Protein AF-0000000086227325 (afdb_homodimer)

Nearest PDB structures (foldseek):
  1sch-assembly2_A  TM=9.928E-01  e=3.221E-43  Arachis hypogaea
  4cuo-assembly1_A-2  TM=9.818E-01  e=6.060E-35  Ficus benghalensis
  1qo4-assembly1_A  TM=9.832E-01  e=1.817E-34  Arabidopsis thaliana
  4a5g-assembly2_B  TM=9.837E-01  e=5.449E-34  Raphanus sativus
  1fhf-assembly1_A  TM=9.760E-01  e=2.279E-32  Glycine max

Structure (mmCIF, N/CA/C/O backbone):
data_AF-0000000086227325-model_v1
#
loop_
_entity.id
_entity.type
_entity.pdbx_description
1 polymer 'Cationic peroxidase 1-like'
#
loop_
_atom_site.group_PDB
_atom_site.id
_atom_site.type_symbol
_atom_site.label_atom_id
_atom_site.label_alt_id
_atom_site.label_comp_id
_atom_site.label_asym_id
_atom_site.label_entity_id
_atom_site.label_seq_id
_atom_site.pdbx_PDB_ins_code
_atom_site.Cartn_x
_atom_site.Cartn_y
_atom_site.Cartn_z
_atom_site.occupancy
_atom_site.B_iso_or_equiv
_atom_site.auth_seq_id
_atom_site.auth_comp_id
_atom_site.auth_asym_id
_atom_site.auth_atom_id
_atom_site.pdbx_PDB_model_num
ATOM 1 N N . MET A 1 1 ? 32.812 69.125 -37.5 1 24.86 1 MET A N 1
ATOM 2 C CA . MET A 1 1 ? 33 68.188 -36.406 1 24.86 1 MET A CA 1
ATOM 3 C C . MET A 1 1 ? 31.688 67.5 -36.031 1 24.86 1 MET A C 1
ATOM 5 O O . MET A 1 1 ? 31.062 67.875 -35.031 1 24.86 1 MET A O 1
ATOM 9 N N . ALA A 1 2 ? 30.703 67.438 -37 1 37.25 2 ALA A N 1
ATOM 10 C CA . ALA A 1 2 ? 29.5 66.688 -36.688 1 37.25 2 ALA A CA 1
ATOM 11 C C . ALA A 1 2 ? 29.844 65.375 -36.094 1 37.25 2 ALA A C 1
ATOM 13 O O . ALA A 1 2 ? 30.797 64.688 -36.531 1 37.25 2 ALA A O 1
ATOM 14 N N . PHE A 1 3 ? 29.328 64.938 -34.969 1 35.03 3 PHE A N 1
ATOM 15 C CA . PHE A 1 3 ? 28.922 64.125 -33.812 1 35.03 3 PHE A CA 1
ATOM 16 C C . PHE A 1 3 ? 28.281 62.812 -34.281 1 35.03 3 PHE A C 1
ATOM 18 O O . PHE A 1 3 ? 27.234 62.812 -34.938 1 35.03 3 PHE A O 1
ATOM 25 N N . TYR A 1 4 ? 29.031 61.719 -34.5 1 38.22 4 TYR A N 1
ATOM 26 C CA . TYR A 1 4 ? 28.562 60.344 -34.75 1 38.22 4 TYR A CA 1
ATOM 27 C C . TYR A 1 4 ? 27.891 59.781 -33.5 1 38.22 4 TYR A C 1
ATOM 29 O O . TYR A 1 4 ? 28.5 59.688 -32.438 1 38.22 4 TYR A O 1
ATOM 37 N N . LEU A 1 5 ? 26.516 59.969 -33.219 1 39.03 5 LEU A N 1
ATOM 38 C CA . LEU A 1 5 ? 25.656 59.375 -32.219 1 39.03 5 LEU A CA 1
ATOM 39 C C . LEU A 1 5 ? 25.734 57.844 -32.312 1 39.03 5 LEU A C 1
ATOM 41 O O . LEU A 1 5 ? 25.328 57.25 -33.312 1 39.03 5 LEU A O 1
ATOM 45 N N . SER A 1 6 ? 26.688 57.219 -31.688 1 38.62 6 SER A N 1
ATOM 46 C CA . SER A 1 6 ? 26.734 55.75 -31.547 1 38.62 6 SER A CA 1
ATOM 47 C C . SER A 1 6 ? 25.531 55.25 -30.75 1 38.62 6 SER A C 1
ATOM 49 O O . SER A 1 6 ? 25.297 55.688 -29.625 1 38.62 6 SER A O 1
ATOM 51 N N . MET A 1 7 ? 24.406 54.781 -31.359 1 40.12 7 MET A N 1
ATOM 52 C CA . MET A 1 7 ? 23.281 54.062 -30.781 1 40.12 7 MET A CA 1
ATOM 53 C C . MET A 1 7 ? 23.75 52.812 -30.062 1 40.12 7 MET A C 1
ATOM 55 O O . MET A 1 7 ? 24.281 51.875 -30.703 1 40.12 7 MET A O 1
ATOM 59 N N . PHE A 1 8 ? 24.109 52.938 -28.766 1 39.84 8 PHE A N 1
ATOM 60 C CA . PHE A 1 8 ? 24.297 51.781 -27.906 1 39.84 8 PHE A CA 1
ATOM 61 C C . PHE A 1 8 ? 23 51 -27.734 1 39.84 8 PHE A C 1
ATOM 63 O O . PHE A 1 8 ? 22.016 51.531 -27.219 1 39.84 8 PHE A O 1
ATOM 70 N N . ILE A 1 9 ? 22.688 50 -28.547 1 39.69 9 ILE A N 1
ATOM 71 C CA . ILE A 1 9 ? 21.625 49 -28.344 1 39.69 9 ILE A CA 1
ATOM 72 C C . ILE A 1 9 ? 21.875 48.25 -27.047 1 39.69 9 ILE A C 1
ATOM 74 O O . ILE A 1 9 ? 22.891 47.531 -26.922 1 39.69 9 ILE A O 1
ATOM 78 N N . ILE A 1 10 ? 21.344 48.719 -25.938 1 37.41 10 ILE A N 1
ATOM 79 C CA . ILE A 1 10 ? 21.297 47.906 -24.719 1 37.41 10 ILE A CA 1
ATOM 80 C C . ILE A 1 10 ? 20.516 46.625 -24.969 1 37.41 10 ILE A C 1
ATOM 82 O O . ILE A 1 10 ? 19.328 46.656 -25.281 1 37.41 10 ILE A O 1
ATOM 86 N N . MET A 1 11 ? 21.156 45.562 -25.406 1 35.69 11 MET A N 1
ATOM 87 C CA . MET A 1 11 ? 20.578 44.219 -25.391 1 35.69 11 MET A CA 1
ATOM 88 C C . MET A 1 11 ? 20.125 43.844 -23.984 1 35.69 11 MET A C 1
ATOM 90 O O . MET A 1 11 ? 20.938 43.719 -23.062 1 35.69 11 MET A O 1
ATOM 94 N N . PHE A 1 12 ? 18.891 44.25 -23.656 1 33.28 12 PHE A N 1
ATOM 95 C CA . PHE A 1 12 ? 18.281 43.656 -22.469 1 33.28 12 PHE A CA 1
ATOM 96 C C . PHE A 1 12 ? 18.344 42.125 -22.547 1 33.28 12 PHE A C 1
ATOM 98 O O . PHE A 1 12 ? 17.703 41.5 -23.391 1 33.28 12 PHE A O 1
ATOM 105 N N . SER A 1 13 ? 19.484 41.531 -22.172 1 33.75 13 SER A N 1
ATOM 106 C CA . SER A 1 13 ? 19.453 40.125 -21.875 1 33.75 13 SER A CA 1
ATOM 107 C C . SER A 1 13 ? 18.391 39.781 -20.828 1 33.75 13 SER A C 1
ATOM 109 O O . SER A 1 13 ? 18.516 40.188 -19.656 1 33.75 13 SER A O 1
ATOM 111 N N . LEU A 1 14 ? 17.156 39.688 -21.25 1 33.97 14 LEU A N 1
ATOM 112 C CA . LEU A 1 14 ? 16.219 39 -20.359 1 33.97 14 LEU A CA 1
ATOM 113 C C . LEU A 1 14 ? 16.812 37.688 -19.828 1 33.97 14 LEU A C 1
ATOM 115 O O . LEU A 1 14 ? 16.953 36.719 -20.578 1 33.97 14 LEU A O 1
ATOM 119 N N . ILE A 1 15 ? 17.75 37.812 -18.922 1 33.91 15 ILE A N 1
ATOM 120 C CA . ILE A 1 15 ? 17.969 36.625 -18.125 1 33.91 15 ILE A CA 1
ATOM 121 C C . ILE A 1 15 ? 16.641 36.094 -17.609 1 33.91 15 ILE A C 1
ATOM 123 O O . ILE A 1 15 ? 16.047 36.656 -16.703 1 33.91 15 ILE A O 1
ATOM 127 N N . GLY A 1 16 ? 15.883 35.562 -18.469 1 33.94 16 GLY A N 1
ATOM 128 C CA . GLY A 1 16 ? 14.844 34.75 -17.875 1 33.94 16 GLY A CA 1
ATOM 129 C C . GLY A 1 16 ? 15.328 33.906 -16.719 1 33.94 16 GLY A C 1
ATOM 130 O O . GLY A 1 16 ? 16.266 33.125 -16.875 1 33.94 16 GLY A O 1
ATOM 131 N N . ILE A 1 17 ? 15.312 34.375 -15.547 1 34.78 17 ILE A N 1
ATOM 132 C CA . ILE A 1 17 ? 15.398 33.469 -14.398 1 34.78 17 ILE A CA 1
ATOM 133 C C . ILE A 1 17 ? 14.641 32.188 -14.695 1 34.78 17 ILE A C 1
ATOM 135 O O . ILE A 1 17 ? 13.414 32.188 -14.82 1 34.78 17 ILE A O 1
ATOM 139 N N . CYS A 1 18 ? 15.18 31.328 -15.445 1 36.5 18 CYS A N 1
ATOM 140 C CA . CYS A 1 18 ? 14.602 29.984 -15.547 1 36.5 18 CYS A CA 1
ATOM 141 C C . CYS A 1 18 ? 14.289 29.422 -14.164 1 36.5 18 CYS A C 1
ATOM 143 O O . CYS A 1 18 ? 15.203 29.078 -13.414 1 36.5 18 CYS A O 1
ATOM 145 N N . SER A 1 19 ? 13.477 30 -13.383 1 43.91 19 SER A N 1
ATOM 146 C CA . SER A 1 19 ? 12.945 29.25 -12.25 1 43.91 19 SER A CA 1
ATOM 147 C C . SER A 1 19 ? 12.867 27.75 -12.562 1 43.91 19 SER A C 1
ATOM 149 O O . SER A 1 19 ? 12.133 27.344 -13.461 1 43.91 19 SER A O 1
ATOM 151 N N . ALA A 1 20 ? 13.875 27.047 -12.43 1 56.22 20 ALA A N 1
ATOM 152 C CA . ALA A 1 20 ? 13.914 25.641 -12.797 1 56.22 20 ALA A CA 1
ATOM 153 C C . ALA A 1 20 ? 12.656 24.922 -12.344 1 56.22 20 ALA A C 1
ATOM 155 O O . ALA A 1 20 ? 12.352 24.891 -11.148 1 56.22 20 ALA A O 1
ATOM 156 N N . ASP A 1 21 ? 11.688 24.734 -13.18 1 80.62 21 ASP A N 1
ATOM 157 C CA . ASP A 1 21 ? 10.352 24.156 -13.039 1 80.62 21 ASP A CA 1
ATOM 158 C C . ASP A 1 21 ? 10.422 22.703 -12.555 1 80.62 21 ASP A C 1
ATOM 160 O O . ASP A 1 21 ? 11.375 21.984 -12.875 1 80.62 21 ASP A O 1
ATOM 164 N N . LEU A 1 22 ? 9.734 22.438 -11.414 1 94.56 22 LEU A N 1
ATOM 165 C CA . LEU A 1 22 ? 9.562 21.078 -10.914 1 94.56 22 LEU A CA 1
ATOM 166 C C . LEU A 1 22 ? 9.055 20.156 -12.016 1 94.56 22 LEU A C 1
ATOM 168 O O . LEU A 1 22 ? 8.406 20.609 -12.961 1 94.56 22 LEU A O 1
ATOM 172 N N . SER A 1 23 ? 9.586 19 -11.953 1 96.25 23 SER A N 1
ATOM 173 C CA . SER A 1 23 ? 9.164 17.984 -12.914 1 96.25 23 SER A CA 1
ATOM 174 C C . SER A 1 23 ? 9.031 16.609 -12.242 1 96.25 23 SER A C 1
ATOM 176 O O . SER A 1 23 ? 9.844 16.25 -11.383 1 96.25 23 SER A O 1
ATOM 178 N N . SER A 1 24 ? 8.039 15.867 -12.727 1 95.38 24 SER A N 1
ATOM 179 C CA . SER A 1 24 ? 7.852 14.547 -12.148 1 95.38 24 SER A CA 1
ATOM 180 C C . SER A 1 24 ? 8.922 13.57 -12.633 1 95.38 24 SER A C 1
ATOM 182 O O . SER A 1 24 ? 9.062 12.477 -12.086 1 95.38 24 SER A O 1
ATOM 184 N N . TYR A 1 25 ? 9.789 13.961 -13.609 1 94.88 25 TYR A N 1
ATOM 185 C CA . TYR A 1 25 ? 10.82 13.102 -14.164 1 94.88 25 TYR A CA 1
ATOM 186 C C . TYR A 1 25 ? 12.211 13.648 -13.859 1 94.88 25 TYR A C 1
ATOM 188 O O . TYR A 1 25 ? 13.188 13.281 -14.516 1 94.88 25 TYR A O 1
ATOM 196 N N . TYR A 1 26 ? 12.242 14.492 -12.922 1 97 26 TYR A N 1
ATOM 197 C CA . TYR A 1 26 ? 13.445 15.266 -12.625 1 97 26 TYR A CA 1
ATOM 198 C C . TYR A 1 26 ? 14.648 14.352 -12.438 1 97 26 TYR A C 1
ATOM 200 O O . TYR A 1 26 ? 15.758 14.672 -12.883 1 97 26 TYR A O 1
ATOM 208 N N . TYR A 1 27 ? 14.477 13.188 -11.859 1 97.75 27 TYR A N 1
ATOM 209 C CA . TYR A 1 27 ? 15.602 12.336 -11.484 1 97.75 27 TYR A CA 1
ATOM 210 C C . TYR A 1 27 ? 15.75 11.172 -12.453 1 97.75 27 TYR A C 1
ATOM 212 O O . TYR A 1 27 ? 16.578 10.281 -12.242 1 97.75 27 TYR A O 1
ATOM 220 N N . GLU A 1 28 ? 14.984 11.094 -13.484 1 95.94 28 GLU A N 1
ATOM 221 C CA . GLU A 1 28 ? 14.914 9.938 -14.367 1 95.94 28 GLU A CA 1
ATOM 222 C C . GLU A 1 28 ? 16.297 9.555 -14.891 1 95.94 28 GLU A C 1
ATOM 224 O O . GLU A 1 28 ? 16.625 8.367 -14.992 1 95.94 28 GLU A O 1
ATOM 229 N N . LYS A 1 29 ? 17.141 10.531 -15.172 1 96.25 29 LYS A N 1
ATOM 230 C CA . LYS A 1 29 ? 18.484 10.266 -15.711 1 96.25 29 LYS A CA 1
ATOM 231 C C . LYS A 1 29 ? 19.547 10.359 -14.617 1 96.25 29 LYS A C 1
ATOM 233 O O . LYS A 1 29 ? 20.422 9.5 -14.523 1 96.25 29 LYS A O 1
ATOM 238 N N . SER A 1 30 ? 19.406 11.344 -13.742 1 97.88 30 SER A N 1
ATOM 239 C CA . SER A 1 30 ? 20.469 11.664 -12.797 1 97.88 30 SER A CA 1
ATOM 240 C C . SER A 1 30 ? 20.484 10.68 -11.633 1 97.88 30 SER A C 1
ATOM 242 O O . SER A 1 30 ? 21.531 10.445 -11.016 1 97.88 30 SER A O 1
ATOM 244 N N . CYS A 1 31 ? 19.375 10.094 -11.297 1 97.94 31 CYS A N 1
ATOM 245 C CA . CYS A 1 31 ? 19.281 9.109 -10.227 1 97.94 31 CYS A CA 1
ATOM 246 C C . CYS A 1 31 ? 18.062 8.211 -10.422 1 97.94 31 CYS A C 1
ATOM 248 O O . CYS A 1 31 ? 17.125 8.25 -9.633 1 97.94 31 CYS A O 1
ATOM 250 N N . PRO A 1 32 ? 18.125 7.336 -11.391 1 95.81 32 PRO A N 1
ATOM 251 C CA . PRO A 1 32 ? 16.938 6.598 -11.828 1 95.81 32 PRO A CA 1
ATOM 252 C C . PRO A 1 32 ? 16.375 5.684 -10.75 1 95.81 32 PRO A C 1
ATOM 254 O O . PRO A 1 32 ? 15.195 5.305 -10.805 1 95.81 32 PRO A O 1
ATOM 257 N N . LYS A 1 33 ? 17.125 5.316 -9.656 1 96.44 33 LYS A N 1
ATOM 258 C CA . LYS A 1 33 ? 16.672 4.379 -8.633 1 96.44 33 LYS A CA 1
ATOM 259 C C . LYS A 1 33 ? 16.125 5.117 -7.418 1 96.44 33 LYS A C 1
ATOM 261 O O . LYS A 1 33 ? 15.688 4.488 -6.445 1 96.44 33 LYS A O 1
ATOM 266 N N . ALA A 1 34 ? 16.047 6.441 -7.484 1 97.94 34 ALA A N 1
ATOM 267 C CA . ALA A 1 34 ? 15.688 7.246 -6.316 1 97.94 34 ALA A CA 1
ATOM 268 C C . ALA A 1 34 ? 14.266 6.953 -5.859 1 97.94 34 ALA A C 1
ATOM 270 O O . ALA A 1 34 ? 14.023 6.688 -4.68 1 97.94 34 ALA A O 1
ATOM 271 N N . MET A 1 35 ? 13.328 6.938 -6.824 1 97.62 35 MET A N 1
ATOM 272 C CA . MET A 1 35 ? 11.922 6.766 -6.465 1 97.62 35 MET A CA 1
ATOM 273 C C . MET A 1 35 ? 11.68 5.375 -5.891 1 97.62 35 MET A C 1
ATOM 275 O O . MET A 1 35 ? 10.93 5.223 -4.922 1 97.62 35 MET A O 1
ATOM 279 N N . TYR A 1 36 ? 12.344 4.391 -6.441 1 96.81 36 TYR A N 1
ATOM 280 C CA . TYR A 1 36 ? 12.211 3.029 -5.926 1 96.81 36 TYR A CA 1
ATOM 281 C C . TYR A 1 36 ? 12.812 2.912 -4.531 1 96.81 36 TYR A C 1
ATOM 283 O O . TYR A 1 36 ? 12.234 2.256 -3.656 1 96.81 36 TYR A O 1
ATOM 291 N N . THR A 1 37 ? 13.953 3.504 -4.34 1 97.69 37 THR A N 1
ATOM 292 C CA . THR A 1 37 ? 14.625 3.445 -3.049 1 97.69 37 THR A CA 1
ATOM 293 C C . THR A 1 37 ? 13.758 4.062 -1.957 1 97.69 37 THR A C 1
ATOM 295 O O . THR A 1 37 ? 13.625 3.5 -0.867 1 97.69 37 THR A O 1
ATOM 298 N N . ILE A 1 38 ? 13.141 5.191 -2.285 1 98.75 38 ILE A N 1
ATOM 299 C CA . ILE A 1 38 ? 12.242 5.836 -1.33 1 98.75 38 ILE A CA 1
ATOM 300 C C . ILE A 1 38 ? 11.055 4.918 -1.039 1 98.75 38 ILE A C 1
ATOM 302 O O . ILE A 1 38 ? 10.742 4.645 0.122 1 98.75 38 ILE A O 1
ATOM 306 N N . LYS A 1 39 ? 10.43 4.441 -2.057 1 98.19 39 LYS A N 1
ATOM 307 C CA . LYS A 1 39 ? 9.258 3.586 -1.917 1 98.19 39 LYS A CA 1
ATOM 308 C C . LYS A 1 39 ? 9.562 2.365 -1.057 1 98.19 39 LYS A C 1
ATOM 310 O O . LYS A 1 39 ? 8.789 2.014 -0.168 1 98.19 39 LYS A O 1
ATOM 315 N N . ASN A 1 40 ? 10.703 1.73 -1.34 1 97.25 40 ASN A N 1
ATOM 316 C CA . ASN A 1 40 ? 11.078 0.519 -0.619 1 97.25 40 ASN A CA 1
ATOM 317 C C . ASN A 1 40 ? 11.352 0.806 0.855 1 97.25 40 ASN A C 1
ATOM 319 O O . ASN A 1 40 ? 10.938 0.041 1.729 1 97.25 40 ASN A O 1
ATOM 323 N N . ALA A 1 41 ? 12.023 1.863 1.132 1 98.19 41 ALA A N 1
ATOM 324 C CA . ALA A 1 41 ? 12.328 2.227 2.514 1 98.19 41 ALA A CA 1
ATOM 325 C C . ALA A 1 41 ? 11.062 2.59 3.277 1 98.19 41 ALA A C 1
ATOM 327 O O . ALA A 1 41 ? 10.906 2.232 4.449 1 98.19 41 ALA A O 1
ATOM 328 N N . VAL A 1 42 ? 10.164 3.289 2.623 1 98.75 42 VAL A N 1
ATOM 329 C CA . VAL A 1 42 ? 8.898 3.646 3.252 1 98.75 42 VAL A CA 1
ATOM 330 C C . VAL A 1 42 ? 8.078 2.387 3.52 1 98.75 42 VAL A C 1
ATOM 332 O O . VAL A 1 42 ? 7.488 2.234 4.594 1 98.75 42 VAL A O 1
ATOM 335 N N . ALA A 1 43 ? 8.055 1.5 2.549 1 97.88 43 ALA A N 1
ATOM 336 C CA . ALA A 1 43 ? 7.324 0.247 2.729 1 97.88 43 ALA A CA 1
ATOM 337 C C . ALA A 1 43 ? 7.875 -0.544 3.91 1 97.88 43 ALA A C 1
ATOM 339 O O . ALA A 1 43 ? 7.113 -1.107 4.699 1 97.88 43 ALA A O 1
ATOM 340 N N . ASN A 1 44 ? 9.195 -0.59 4.035 1 96.94 44 ASN A N 1
ATOM 341 C CA . ASN A 1 44 ? 9.82 -1.26 5.172 1 96.94 44 ASN A CA 1
ATOM 342 C C . ASN A 1 44 ? 9.414 -0.614 6.492 1 96.94 44 ASN A C 1
ATOM 344 O O . ASN A 1 44 ? 9.078 -1.311 7.453 1 96.94 44 ASN A O 1
ATOM 348 N N . ALA A 1 45 ? 9.406 0.683 6.508 1 98.25 45 ALA A N 1
ATOM 349 C CA . ALA A 1 45 ? 9.062 1.418 7.723 1 98.25 45 ALA A CA 1
ATOM 350 C C . ALA A 1 45 ? 7.605 1.177 8.109 1 98.25 45 ALA A C 1
ATOM 352 O O . ALA A 1 45 ? 7.297 0.945 9.281 1 98.25 45 ALA A O 1
ATOM 353 N N . VAL A 1 46 ? 6.719 1.191 7.137 1 97.56 46 VAL A N 1
ATOM 354 C CA . VAL A 1 46 ? 5.289 1.019 7.371 1 97.56 46 VAL A CA 1
ATOM 355 C C . VAL A 1 46 ? 5 -0.429 7.758 1 97.56 46 VAL A C 1
ATOM 357 O O . VAL A 1 46 ? 4.129 -0.695 8.586 1 97.56 46 VAL A O 1
ATOM 360 N N . THR A 1 47 ? 5.742 -1.348 7.152 1 94.12 47 THR A N 1
ATOM 361 C CA . THR A 1 47 ? 5.621 -2.752 7.527 1 94.12 47 THR A CA 1
ATOM 362 C C . THR A 1 47 ? 5.992 -2.955 8.992 1 94.12 47 THR A C 1
ATOM 364 O O . THR A 1 47 ? 5.336 -3.719 9.711 1 94.12 47 THR A O 1
ATOM 367 N N . ASN A 1 48 ? 6.98 -2.297 9.469 1 95 48 ASN A N 1
ATOM 368 C CA . ASN A 1 48 ? 7.434 -2.406 10.852 1 95 48 ASN A CA 1
ATOM 369 C C . ASN A 1 48 ? 6.453 -1.744 11.82 1 95 48 ASN A C 1
ATOM 371 O O . ASN A 1 48 ? 6.211 -2.258 12.914 1 95 48 ASN A O 1
ATOM 375 N N . GLU A 1 49 ? 5.977 -0.636 11.383 1 96.56 49 GLU A N 1
ATOM 376 C CA . GLU A 1 49 ? 4.988 0.115 12.148 1 96.56 49 GLU A CA 1
ATOM 377 C C . GLU A 1 49 ? 4.027 0.863 11.234 1 96.56 49 GLU A C 1
ATOM 379 O O . GLU A 1 49 ? 4.363 1.921 10.695 1 96.56 49 GLU A O 1
ATOM 384 N N . ARG A 1 50 ? 2.824 0.436 11.18 1 94.94 50 ARG A N 1
ATOM 385 C CA . ARG A 1 50 ? 1.861 0.985 10.234 1 94.94 50 ARG A CA 1
ATOM 386 C C . ARG A 1 50 ? 1.63 2.471 10.484 1 94.94 50 ARG A C 1
ATOM 388 O O . ARG A 1 50 ? 1.454 3.248 9.547 1 94.94 50 ARG A O 1
ATOM 395 N N . ARG A 1 51 ? 1.712 2.893 11.695 1 96.69 51 ARG A N 1
ATOM 396 C CA . ARG A 1 51 ? 1.486 4.289 12.047 1 96.69 51 ARG A CA 1
ATOM 397 C C . ARG A 1 51 ? 2.543 5.191 11.414 1 96.69 51 ARG A C 1
ATOM 399 O O . ARG A 1 51 ? 2.355 6.406 11.328 1 96.69 51 ARG A O 1
ATOM 406 N N . MET A 1 52 ? 3.635 4.602 11.008 1 98.44 52 MET A N 1
ATOM 407 C CA . MET A 1 52 ? 4.707 5.398 10.422 1 98.44 52 MET A CA 1
ATOM 408 C C . MET A 1 52 ? 4.23 6.105 9.156 1 98.44 52 MET A C 1
ATOM 410 O O . MET A 1 52 ? 4.691 7.207 8.844 1 98.44 52 MET A O 1
ATOM 414 N N . GLY A 1 53 ? 3.248 5.488 8.484 1 98.62 53 GLY A N 1
ATOM 415 C CA . GLY A 1 53 ? 2.678 6.172 7.336 1 98.62 53 GLY A CA 1
ATOM 416 C C . GLY A 1 53 ? 2.055 7.512 7.684 1 98.62 53 GLY A C 1
ATOM 417 O O . GLY A 1 53 ? 2.271 8.5 6.988 1 98.62 53 GLY A O 1
ATOM 418 N N . ALA A 1 54 ? 1.329 7.562 8.766 1 98.62 54 ALA A N 1
ATOM 419 C CA . ALA A 1 54 ? 0.736 8.812 9.242 1 98.62 54 ALA A CA 1
ATOM 420 C C . ALA A 1 54 ? 1.814 9.812 9.648 1 98.62 54 ALA A C 1
ATOM 422 O O . ALA A 1 54 ? 1.688 11.008 9.383 1 98.62 54 ALA A O 1
ATOM 423 N N . SER A 1 55 ? 2.854 9.289 10.234 1 98.75 55 SER A N 1
ATOM 424 C CA . SER A 1 55 ? 3.939 10.148 10.703 1 98.75 55 SER A CA 1
ATOM 425 C C . SER A 1 55 ? 4.641 10.836 9.539 1 98.75 55 SER A C 1
ATOM 427 O O . SER A 1 55 ? 4.941 12.031 9.602 1 98.75 55 SER A O 1
ATOM 429 N N . LEU A 1 56 ? 4.844 10.078 8.492 1 98.94 56 LEU A N 1
ATOM 430 C CA . LEU A 1 56 ? 5.547 10.633 7.34 1 98.94 56 LEU A CA 1
ATOM 431 C C . LEU A 1 56 ? 4.664 11.625 6.582 1 98.94 56 LEU A C 1
ATOM 433 O O . LEU A 1 56 ? 5.152 12.617 6.047 1 98.94 56 LEU A O 1
ATOM 437 N N . LEU A 1 57 ? 3.369 11.328 6.516 1 98.94 57 LEU A N 1
ATOM 438 C CA . LEU A 1 57 ? 2.434 12.281 5.926 1 98.94 57 LEU A CA 1
ATOM 439 C C . LEU A 1 57 ? 2.414 13.586 6.715 1 98.94 57 LEU A C 1
ATOM 441 O O . LEU A 1 57 ? 2.465 14.672 6.133 1 98.94 57 LEU A O 1
ATOM 445 N N . ARG A 1 58 ? 2.377 13.508 7.992 1 98.75 58 ARG A N 1
ATOM 446 C CA . ARG A 1 58 ? 2.377 14.672 8.867 1 98.75 58 ARG A CA 1
ATOM 447 C C . ARG A 1 58 ? 3.682 15.453 8.734 1 98.75 58 ARG A C 1
ATOM 449 O O . ARG A 1 58 ? 3.678 16.688 8.75 1 98.75 58 ARG A O 1
ATOM 456 N N . LEU A 1 59 ? 4.758 14.711 8.648 1 98.88 59 LEU A N 1
ATOM 457 C CA . LEU A 1 59 ? 6.062 15.344 8.484 1 98.88 59 LEU A CA 1
ATOM 458 C C . LEU A 1 59 ? 6.074 16.266 7.277 1 98.88 59 LEU A C 1
ATOM 460 O O . LEU A 1 59 ? 6.555 17.406 7.355 1 98.88 59 LEU A O 1
ATOM 464 N N . HIS A 1 60 ? 5.516 15.805 6.219 1 98.94 60 HIS A N 1
ATOM 465 C CA . HIS A 1 60 ? 5.453 16.594 4.992 1 98.94 60 HIS A CA 1
ATOM 466 C C . HIS A 1 60 ? 4.578 17.828 5.172 1 98.94 60 HIS A C 1
ATOM 468 O O . HIS A 1 60 ? 4.957 18.922 4.762 1 98.94 60 HIS A O 1
ATOM 474 N N . PHE A 1 61 ? 3.428 17.625 5.793 1 98.88 61 PHE A N 1
ATOM 475 C CA . PHE A 1 61 ? 2.508 18.734 6.023 1 98.88 61 PHE A CA 1
ATOM 476 C C . PHE A 1 61 ? 3.158 19.812 6.891 1 98.88 61 PHE A C 1
ATOM 478 O O . PHE A 1 61 ? 3.119 21 6.551 1 98.88 61 PHE A O 1
ATOM 485 N N . HIS A 1 62 ? 3.779 19.391 7.949 1 98.81 62 HIS A N 1
ATOM 486 C CA . HIS A 1 62 ? 4.379 20.344 8.891 1 98.81 62 HIS A CA 1
ATOM 487 C C . HIS A 1 62 ? 5.59 21.031 8.273 1 98.81 62 HIS A C 1
ATOM 489 O O . HIS A 1 62 ? 5.883 22.188 8.609 1 98.81 62 HIS A O 1
ATOM 495 N N . ASP A 1 63 ? 6.254 20.344 7.391 1 98.81 63 ASP A N 1
ATOM 496 C CA . ASP A 1 63 ? 7.344 20.984 6.656 1 98.81 63 ASP A CA 1
ATOM 497 C C . ASP A 1 63 ? 6.816 22.109 5.766 1 98.81 63 ASP A C 1
ATOM 499 O O . ASP A 1 63 ? 7.285 23.234 5.848 1 98.81 63 ASP A O 1
ATOM 503 N N . CYS A 1 64 ? 5.82 21.844 5 1 98.62 64 CYS A N 1
ATOM 504 C CA . CYS A 1 64 ? 5.367 22.734 3.939 1 98.62 64 CYS A CA 1
ATOM 505 C C . CYS A 1 64 ? 4.648 23.953 4.516 1 98.62 64 CYS A C 1
ATOM 507 O O . CYS A 1 64 ? 4.699 25.031 3.941 1 98.62 64 CYS A O 1
ATOM 509 N N . PHE A 1 65 ? 4.039 23.812 5.66 1 98.06 65 PHE A N 1
ATOM 510 C CA . PHE A 1 65 ? 3.201 24.875 6.199 1 98.06 65 PHE A CA 1
ATOM 511 C C . PHE A 1 65 ? 4.047 25.938 6.875 1 98.06 65 PHE A C 1
ATOM 513 O O . PHE A 1 65 ? 3.541 27.016 7.234 1 98.06 65 PHE A O 1
ATOM 520 N N . VAL A 1 66 ? 5.301 25.734 7.066 1 97.06 66 VAL A N 1
ATOM 521 C CA . VAL A 1 66 ? 6.156 26.719 7.723 1 97.06 66 VAL A CA 1
ATOM 522 C C . VAL A 1 66 ? 6.801 27.609 6.672 1 97.06 66 VAL A C 1
ATOM 524 O O . VAL A 1 66 ? 6.238 28.656 6.309 1 97.06 66 VAL A O 1
ATOM 527 N N . ASN A 1 67 ? 7.84 27.219 5.957 1 94.44 67 ASN A N 1
ATOM 528 C CA . ASN A 1 67 ? 8.539 28.031 4.965 1 94.44 67 ASN A CA 1
ATOM 529 C C . ASN A 1 67 ? 8.453 27.406 3.574 1 94.44 67 ASN A C 1
ATOM 531 O O . ASN A 1 67 ? 9.289 27.703 2.711 1 94.44 67 ASN A O 1
ATOM 535 N N . GLY A 1 68 ? 7.406 26.609 3.4 1 97.44 68 GLY A N 1
ATOM 536 C CA . GLY A 1 68 ? 7.336 25.859 2.156 1 97.44 68 GLY A CA 1
ATOM 537 C C . GLY A 1 68 ? 7.91 24.453 2.27 1 97.44 68 GLY A C 1
ATOM 538 O O . GLY A 1 68 ? 8.414 24.078 3.328 1 97.44 68 GLY A O 1
ATOM 539 N N . CYS A 1 69 ? 7.734 23.703 1.181 1 98.5 69 CYS A N 1
ATOM 540 C CA . CYS A 1 69 ? 8.227 22.328 1.168 1 98.5 69 CYS A CA 1
ATOM 541 C C . CYS A 1 69 ? 9.719 22.297 0.878 1 98.5 69 CYS A C 1
ATOM 543 O O . CYS A 1 69 ? 10.133 21.906 -0.218 1 98.5 69 CYS A O 1
ATOM 545 N N . ASP A 1 70 ? 10.516 22.609 1.922 1 98.75 70 ASP A N 1
ATOM 546 C CA . ASP A 1 70 ? 11.945 22.812 1.707 1 98.75 70 ASP A CA 1
ATOM 547 C C . ASP A 1 70 ? 12.773 22.016 2.715 1 98.75 70 ASP A C 1
ATOM 549 O O . ASP A 1 70 ? 13.953 22.297 2.914 1 98.75 70 ASP A O 1
ATOM 553 N N . ALA A 1 71 ? 12.148 21.109 3.445 1 98.88 71 ALA A N 1
ATOM 554 C CA . ALA A 1 71 ? 12.75 20.172 4.391 1 98.88 71 ALA A CA 1
ATOM 555 C C . ALA A 1 71 ? 13.367 20.922 5.578 1 98.88 71 ALA A C 1
ATOM 557 O O . ALA A 1 71 ? 14.242 20.391 6.262 1 98.88 71 ALA A O 1
ATOM 558 N N . SER A 1 72 ? 12.953 22.141 5.848 1 98.81 72 SER A N 1
ATOM 559 C CA . SER A 1 72 ? 13.469 22.875 7.008 1 98.81 72 SER A CA 1
ATOM 560 C C . SER A 1 72 ? 13.109 22.156 8.305 1 98.81 72 SER A C 1
ATOM 562 O O . SER A 1 72 ? 13.859 22.219 9.281 1 98.81 72 SER A O 1
ATOM 564 N N . VAL A 1 73 ? 12.023 21.375 8.289 1 98.88 73 VAL A N 1
ATOM 565 C CA . VAL A 1 73 ? 11.523 20.688 9.461 1 98.88 73 VAL A CA 1
ATOM 566 C C . VAL A 1 73 ? 12.555 19.656 9.938 1 98.88 73 VAL A C 1
ATOM 568 O O . VAL A 1 73 ? 12.562 19.281 11.109 1 98.88 73 VAL A O 1
ATOM 571 N N . LEU A 1 74 ? 13.469 19.25 9.094 1 98.88 74 LEU A N 1
ATOM 572 C CA . LEU A 1 74 ? 14.414 18.172 9.398 1 98.88 74 LEU A CA 1
ATOM 573 C C . LEU A 1 74 ? 15.664 18.734 10.062 1 98.88 74 LEU A C 1
ATOM 575 O O . LEU A 1 74 ? 16.453 17.984 10.633 1 98.88 74 LEU A O 1
ATOM 579 N N . LEU A 1 75 ? 15.883 20.016 10.031 1 98.81 75 LEU A N 1
ATOM 580 C CA . LEU A 1 75 ? 17.125 20.609 10.492 1 98.81 75 LEU A CA 1
ATOM 581 C C . LEU A 1 75 ? 17.203 20.609 12.016 1 98.81 75 LEU A C 1
ATOM 583 O O . LEU A 1 75 ? 16.219 20.875 12.695 1 98.81 75 LEU A O 1
ATOM 587 N N . ASP A 1 76 ? 18.328 20.312 12.492 1 98.62 76 ASP A N 1
ATOM 588 C CA . ASP A 1 76 ? 18.656 20.484 13.906 1 98.62 76 ASP A CA 1
ATOM 589 C C . ASP A 1 76 ? 19.031 21.922 14.227 1 98.62 76 ASP A C 1
ATOM 591 O O . ASP A 1 76 ? 19.297 22.719 13.32 1 98.62 76 ASP A O 1
ATOM 595 N N . ASP A 1 77 ? 19.016 22.25 15.516 1 98.25 77 ASP A N 1
ATOM 596 C CA . ASP A 1 77 ? 19.438 23.578 15.961 1 98.25 77 ASP A CA 1
ATOM 597 C C . ASP A 1 77 ? 20.891 23.859 15.602 1 98.25 77 ASP A C 1
ATOM 599 O O . ASP A 1 77 ? 21.719 22.938 15.594 1 98.25 77 ASP A O 1
ATOM 603 N N . THR A 1 78 ? 21.156 25.094 15.258 1 97.44 78 THR A N 1
ATOM 604 C CA . THR A 1 78 ? 22.531 25.594 15.086 1 97.44 78 THR A CA 1
ATOM 605 C C . THR A 1 78 ? 22.75 26.844 15.914 1 97.44 78 THR A C 1
ATOM 607 O O . THR A 1 78 ? 21.859 27.281 16.641 1 97.44 78 THR A O 1
ATOM 610 N N . SER A 1 79 ? 24.016 27.406 15.812 1 97.12 79 SER A N 1
ATOM 611 C CA . SER A 1 79 ? 24.297 28.672 16.484 1 97.12 79 SER A CA 1
ATOM 612 C C . SER A 1 79 ? 23.531 29.812 15.844 1 97.12 79 SER A C 1
ATOM 614 O O . SER A 1 79 ? 23.266 30.828 16.484 1 97.12 79 SER A O 1
ATOM 616 N N . ASP A 1 80 ? 23.031 29.625 14.594 1 96.81 80 ASP A N 1
ATOM 617 C CA . ASP A 1 80 ? 22.469 30.734 13.82 1 96.81 80 ASP A CA 1
ATOM 618 C C . ASP A 1 80 ? 20.938 30.688 13.844 1 96.81 80 ASP A C 1
ATOM 620 O O . ASP A 1 80 ? 20.281 31.703 13.594 1 96.81 80 ASP A O 1
ATOM 624 N N . PHE A 1 81 ? 20.359 29.5 14.055 1 97.5 81 PHE A N 1
ATOM 625 C CA . PHE A 1 81 ? 18.906 29.406 14.117 1 97.5 81 PHE A CA 1
ATOM 626 C C . PHE A 1 81 ? 18.484 28.25 15.023 1 97.5 81 PHE A C 1
ATOM 628 O O . PHE A 1 81 ? 19.266 27.328 15.266 1 97.5 81 PHE A O 1
ATOM 635 N N . THR A 1 82 ? 17.25 28.391 15.531 1 98.25 82 THR A N 1
ATOM 636 C CA . THR A 1 82 ? 16.578 27.266 16.188 1 98.25 82 THR A CA 1
ATOM 637 C C . THR A 1 82 ? 15.656 26.547 15.219 1 98.25 82 THR A C 1
ATOM 639 O O . THR A 1 82 ? 14.812 27.172 14.57 1 98.25 82 THR A O 1
ATOM 642 N N . GLY A 1 83 ? 15.906 25.25 15.094 1 98.25 83 GLY A N 1
ATOM 643 C CA . GLY A 1 83 ? 15.117 24.438 14.172 1 98.25 83 GLY A CA 1
ATOM 644 C C . GLY A 1 83 ? 13.656 24.328 14.57 1 98.25 83 GLY A C 1
ATOM 645 O O . GLY A 1 83 ? 13.242 24.891 15.586 1 98.25 83 GLY A O 1
ATOM 646 N N . GLU A 1 84 ? 12.922 23.625 13.812 1 98.81 84 GLU A N 1
ATOM 647 C CA . GLU A 1 84 ? 11.469 23.516 13.984 1 98.81 84 GLU A CA 1
ATOM 648 C C . GLU A 1 84 ? 11.094 22.344 14.875 1 98.81 84 GLU A C 1
ATOM 650 O O . GLU A 1 84 ? 9.961 22.25 15.344 1 98.81 84 GLU A O 1
ATOM 655 N N . LYS A 1 85 ? 11.977 21.422 15.156 1 98.38 85 LYS A N 1
ATOM 656 C CA . LYS A 1 85 ? 11.703 20.156 15.82 1 98.38 85 LYS A CA 1
ATOM 657 C C . LYS A 1 85 ? 11.141 20.375 17.219 1 98.38 85 LYS A C 1
ATOM 659 O O . LYS A 1 85 ? 10.328 19.578 17.703 1 98.38 85 LYS A O 1
ATOM 664 N N . SER A 1 86 ? 11.539 21.438 17.875 1 97.69 86 SER A N 1
ATOM 665 C CA . SER A 1 86 ? 11.117 21.672 19.25 1 97.69 86 SER A CA 1
ATOM 666 C C . SER A 1 86 ? 9.93 22.625 19.312 1 97.69 86 SER A C 1
ATOM 668 O O . SER A 1 86 ? 9.477 22.969 20.406 1 97.69 86 SER A O 1
ATOM 670 N N . ALA A 1 87 ? 9.445 23.078 18.141 1 98.38 87 ALA A N 1
ATOM 671 C CA . ALA A 1 87 ? 8.219 23.875 18.156 1 98.38 87 ALA A CA 1
ATOM 672 C C . ALA A 1 87 ? 7.074 23.109 18.797 1 98.38 87 ALA A C 1
ATOM 674 O O . ALA A 1 87 ? 7.051 21.875 18.781 1 98.38 87 ALA A O 1
ATOM 675 N N . LYS A 1 88 ? 6.113 23.781 19.312 1 96.38 88 LYS A N 1
ATOM 676 C CA . LYS A 1 88 ? 5.016 23.188 20.078 1 96.38 88 LYS A CA 1
ATOM 677 C C . LYS A 1 88 ? 4.289 22.125 19.25 1 96.38 88 LYS A C 1
ATOM 679 O O . LYS A 1 88 ? 4.062 21.016 19.719 1 96.38 88 LYS A O 1
ATOM 684 N N . PRO A 1 89 ? 3.914 22.375 18 1 96.94 89 PRO A N 1
ATOM 685 C CA . PRO A 1 89 ? 3.189 21.375 17.219 1 96.94 89 PRO A CA 1
ATOM 686 C C . PRO A 1 89 ? 4.051 20.172 16.859 1 96.94 89 PRO A C 1
ATOM 688 O O . PRO A 1 89 ? 3.521 19.125 16.469 1 96.94 89 PRO A O 1
ATOM 691 N N . ASN A 1 90 ? 5.414 20.281 16.984 1 97.81 90 ASN A N 1
ATOM 692 C CA . ASN A 1 90 ? 6.316 19.234 16.5 1 97.81 90 ASN A CA 1
ATOM 693 C C . ASN A 1 90 ? 6.914 18.438 17.656 1 97.81 90 ASN A C 1
ATOM 695 O O . ASN A 1 90 ? 7.246 17.266 17.5 1 97.81 90 ASN A O 1
ATOM 699 N N . SER A 1 91 ? 7.031 19.109 18.797 1 95.12 91 SER A N 1
ATOM 700 C CA . SER A 1 91 ? 7.723 18.5 19.938 1 95.12 91 SER A CA 1
ATOM 701 C C . SER A 1 91 ? 6.984 17.266 20.422 1 95.12 91 SER A C 1
ATOM 703 O O . SER A 1 91 ? 5.785 17.312 20.703 1 95.12 91 SER A O 1
ATOM 705 N N . ASN A 1 92 ? 7.719 16.156 20.484 1 91.62 92 ASN A N 1
ATOM 706 C CA . ASN A 1 92 ? 7.191 14.859 20.922 1 91.62 92 ASN A CA 1
ATOM 707 C C . ASN A 1 92 ? 6.027 14.406 20.047 1 91.62 92 ASN A C 1
ATOM 709 O O . ASN A 1 92 ? 5.098 13.758 20.531 1 91.62 92 ASN A O 1
ATOM 713 N N . SER A 1 93 ? 5.98 14.828 18.844 1 93.94 93 SER A N 1
ATOM 714 C CA . SER A 1 93 ? 4.836 14.555 17.969 1 93.94 93 SER A CA 1
ATOM 715 C C . SER A 1 93 ? 5.285 14.18 16.562 1 93.94 93 SER A C 1
ATOM 717 O O . SER A 1 93 ? 4.871 13.148 16.031 1 93.94 93 SER A O 1
ATOM 719 N N . ILE A 1 94 ? 6.102 14.984 16.031 1 96.44 94 ILE A N 1
ATOM 720 C CA . ILE A 1 94 ? 6.574 14.688 14.688 1 96.44 94 ILE A CA 1
ATOM 721 C C . ILE A 1 94 ? 7.574 13.531 14.727 1 96.44 94 ILE A C 1
ATOM 723 O O . ILE A 1 94 ? 8.383 13.438 15.656 1 96.44 94 ILE A O 1
ATOM 727 N N . ARG A 1 95 ? 7.453 12.586 13.898 1 97.44 95 ARG A N 1
ATOM 728 C CA . ARG A 1 95 ? 8.258 11.375 13.789 1 97.44 95 ARG A CA 1
ATOM 729 C C . ARG A 1 95 ? 8.688 11.125 12.344 1 97.44 95 ARG A C 1
ATOM 731 O O . ARG A 1 95 ? 8.367 11.914 11.453 1 97.44 95 ARG A O 1
ATOM 738 N N . GLY A 1 96 ? 9.492 10.125 12.156 1 98.56 96 GLY A N 1
ATOM 739 C CA . GLY A 1 96 ? 9.883 9.688 10.82 1 98.56 96 GLY A CA 1
ATOM 740 C C . GLY A 1 96 ? 11.25 10.203 10.406 1 98.56 96 GLY A C 1
ATOM 741 O O . GLY A 1 96 ? 11.711 9.914 9.297 1 98.56 96 GLY A O 1
ATOM 742 N N . PHE A 1 97 ? 11.945 10.945 11.305 1 98.81 97 PHE A N 1
ATOM 743 C CA . PHE A 1 97 ? 13.258 11.492 10.992 1 98.81 97 PHE A CA 1
ATOM 744 C C . PHE A 1 97 ? 14.234 10.383 10.617 1 98.81 97 PHE A C 1
ATOM 746 O O . PHE A 1 97 ? 15 10.508 9.664 1 98.81 97 PHE A O 1
ATOM 753 N N . ASP A 1 98 ? 14.156 9.336 11.367 1 98.56 98 ASP A N 1
ATOM 754 C CA . ASP A 1 98 ? 15.086 8.227 11.141 1 98.56 98 ASP A CA 1
ATOM 755 C C . ASP A 1 98 ? 14.82 7.555 9.789 1 98.56 98 ASP A C 1
ATOM 757 O O . ASP A 1 98 ? 15.75 7.07 9.141 1 98.56 98 ASP A O 1
ATOM 761 N N . VAL A 1 99 ? 13.547 7.48 9.414 1 98.88 99 VAL A N 1
ATOM 762 C CA . VAL A 1 99 ? 13.203 6.918 8.109 1 98.88 99 VAL A CA 1
ATOM 763 C C . VAL A 1 99 ? 13.797 7.781 7 1 98.88 99 VAL A C 1
ATOM 765 O O . VAL A 1 99 ? 14.414 7.266 6.066 1 98.88 99 VAL A O 1
ATOM 768 N N . ILE A 1 100 ? 13.664 9.125 7.137 1 98.94 100 ILE A N 1
ATOM 769 C CA . ILE A 1 100 ? 14.203 10.062 6.156 1 98.94 100 ILE A CA 1
ATOM 770 C C . ILE A 1 100 ? 15.727 9.945 6.109 1 98.94 100 ILE A C 1
ATOM 772 O O . ILE A 1 100 ? 16.328 9.914 5.031 1 98.94 100 ILE A O 1
ATOM 776 N N . ASP A 1 101 ? 16.344 9.844 7.27 1 98.88 101 ASP A N 1
ATOM 777 C CA . ASP A 1 101 ? 17.781 9.68 7.352 1 98.88 101 ASP A CA 1
ATOM 778 C C . ASP A 1 101 ? 18.234 8.43 6.609 1 98.88 101 ASP A C 1
ATOM 780 O O . ASP A 1 101 ? 19.234 8.461 5.871 1 98.88 101 ASP A O 1
ATOM 784 N N . LYS A 1 102 ? 17.562 7.379 6.855 1 98.75 102 LYS A N 1
ATOM 785 C CA . LYS A 1 102 ? 17.906 6.105 6.227 1 98.75 102 LYS A CA 1
ATOM 786 C C . LYS A 1 102 ? 17.781 6.191 4.711 1 98.75 102 LYS A C 1
ATOM 788 O O . LYS A 1 102 ? 18.672 5.734 3.979 1 98.75 102 LYS A O 1
ATOM 793 N N . ILE A 1 103 ? 16.688 6.773 4.258 1 98.88 103 ILE A N 1
ATOM 794 C CA . ILE A 1 103 ? 16.469 6.934 2.826 1 98.88 103 ILE A CA 1
ATOM 795 C C . ILE A 1 103 ? 17.578 7.781 2.221 1 98.88 103 ILE A C 1
ATOM 797 O O . ILE A 1 103 ? 18.172 7.414 1.2 1 98.88 103 ILE A O 1
ATOM 801 N N . LYS A 1 104 ? 17.844 8.898 2.865 1 98.94 104 LYS A N 1
ATOM 802 C CA . LYS A 1 104 ? 18.891 9.789 2.355 1 98.94 104 LYS A CA 1
ATOM 803 C C . LYS A 1 104 ? 20.234 9.078 2.283 1 98.94 104 LYS A C 1
ATOM 805 O O . LYS A 1 104 ? 20.953 9.211 1.294 1 98.94 104 LYS A O 1
ATOM 810 N N . SER A 1 105 ? 20.562 8.359 3.311 1 98.81 105 SER A N 1
ATOM 811 C CA . SER A 1 105 ? 21.812 7.613 3.332 1 98.81 105 SER A CA 1
ATOM 812 C C . SER A 1 105 ? 21.906 6.645 2.158 1 98.81 105 SER A C 1
ATOM 814 O O . SER A 1 105 ? 22.938 6.551 1.5 1 98.81 105 SER A O 1
ATOM 816 N N . GLN A 1 106 ? 20.859 5.953 1.864 1 98.38 106 GLN A N 1
ATOM 817 C CA . GLN A 1 106 ? 20.828 5.008 0.754 1 98.38 106 GLN A CA 1
ATOM 818 C C . GLN A 1 106 ? 21 5.723 -0.583 1 98.38 106 GLN A C 1
ATOM 820 O O . GLN A 1 106 ? 21.766 5.277 -1.443 1 98.38 106 GLN A O 1
ATOM 825 N N . ILE A 1 107 ? 20.344 6.836 -0.693 1 98.56 107 ILE A N 1
ATOM 826 C CA . ILE A 1 107 ? 20.359 7.574 -1.949 1 98.56 107 ILE A CA 1
ATOM 827 C C . ILE A 1 107 ? 21.734 8.203 -2.158 1 98.56 107 ILE A C 1
ATOM 829 O O . ILE A 1 107 ? 22.25 8.242 -3.281 1 98.56 107 ILE A O 1
ATOM 833 N N . GLU A 1 108 ? 22.344 8.664 -1.094 1 98.62 108 GLU A N 1
ATOM 834 C CA . GLU A 1 108 ? 23.672 9.25 -1.2 1 98.62 108 GLU A CA 1
ATOM 835 C C . GLU A 1 108 ? 24.703 8.219 -1.65 1 98.62 108 GLU A C 1
ATOM 837 O O . GLU A 1 108 ? 25.688 8.555 -2.316 1 98.62 108 GLU A O 1
ATOM 842 N N . LYS A 1 109 ? 24.5 6.957 -1.337 1 97.94 109 LYS A N 1
ATOM 843 C CA . LYS A 1 109 ? 25.375 5.887 -1.807 1 97.94 109 LYS A CA 1
ATOM 844 C C . LYS A 1 109 ? 25.172 5.625 -3.295 1 97.94 109 LYS A C 1
ATOM 846 O O . LYS A 1 109 ? 26.109 5.285 -4.008 1 97.94 109 LYS A O 1
ATOM 851 N N . LEU A 1 110 ? 23.969 5.867 -3.734 1 96.25 110 LEU A N 1
ATOM 852 C CA . LEU A 1 110 ? 23.609 5.578 -5.121 1 96.25 110 LEU A CA 1
ATOM 853 C C . LEU A 1 110 ? 23.938 6.758 -6.023 1 96.25 110 LEU A C 1
ATOM 855 O O . LEU A 1 110 ? 24.5 6.578 -7.105 1 96.25 110 LEU A O 1
ATOM 859 N N . CYS A 1 111 ? 23.469 7.945 -5.574 1 97.75 111 CYS A N 1
ATOM 860 C CA . CYS A 1 111 ? 23.625 9.18 -6.336 1 97.75 111 CYS A CA 1
ATOM 861 C C . CYS A 1 111 ? 23.984 10.344 -5.422 1 97.75 111 CYS A C 1
ATOM 863 O O . CYS A 1 111 ? 23.141 11.211 -5.148 1 97.75 111 CYS A O 1
ATOM 865 N N . PRO A 1 112 ? 25.219 10.508 -5.062 1 98.06 112 PRO A N 1
ATOM 866 C CA . PRO A 1 112 ? 25.625 11.531 -4.098 1 98.06 112 PRO A CA 1
ATOM 867 C C . PRO A 1 112 ? 25.312 12.945 -4.574 1 98.06 112 PRO A C 1
ATOM 869 O O . PRO A 1 112 ? 25.672 13.312 -5.703 1 98.06 112 PRO A O 1
ATOM 872 N N . GLY A 1 113 ? 24.641 13.688 -3.758 1 97.88 113 GLY A N 1
ATOM 873 C CA . GLY A 1 113 ? 24.422 15.109 -3.965 1 97.88 113 GLY A CA 1
ATOM 874 C C . GLY A 1 113 ? 23.375 15.398 -5.027 1 97.88 113 GLY A C 1
ATOM 875 O O . GLY A 1 113 ? 23.375 16.484 -5.617 1 97.88 113 GLY A O 1
ATOM 876 N N . ILE A 1 114 ? 22.5 14.477 -5.293 1 98.38 114 ILE A N 1
ATOM 877 C CA . ILE A 1 114 ? 21.594 14.664 -6.422 1 98.38 114 ILE A CA 1
ATOM 878 C C . ILE A 1 114 ? 20.172 14.875 -5.914 1 98.38 114 ILE A C 1
ATOM 880 O O . ILE A 1 114 ? 19.5 15.82 -6.32 1 98.38 114 ILE A O 1
ATOM 884 N N . VAL A 1 115 ? 19.688 14.008 -4.98 1 98.75 115 VAL A N 1
ATOM 885 C CA . VAL A 1 115 ? 18.297 14.023 -4.535 1 98.75 115 VAL A CA 1
ATOM 886 C C . VAL A 1 115 ? 18.188 14.812 -3.234 1 98.75 115 VAL A C 1
ATOM 888 O O . VAL A 1 115 ? 18.938 14.57 -2.281 1 98.75 115 VAL A O 1
ATOM 891 N N . SER A 1 116 ? 17.297 15.727 -3.18 1 98.88 116 SER A N 1
ATOM 892 C CA . SER A 1 116 ? 17.141 16.578 -2.008 1 98.88 116 SER A CA 1
ATOM 893 C C . SER A 1 116 ? 16.328 15.891 -0.917 1 98.88 116 SER A C 1
ATOM 895 O O . SER A 1 116 ? 15.57 14.969 -1.196 1 98.88 116 SER A O 1
ATOM 897 N N . CYS A 1 117 ? 16.516 16.328 0.335 1 98.94 117 CYS A N 1
ATOM 898 C CA . CYS A 1 117 ? 15.711 15.883 1.464 1 98.94 117 CYS A CA 1
ATOM 899 C C . CYS A 1 117 ? 14.25 16.281 1.287 1 98.94 117 CYS A C 1
ATOM 901 O O . CYS A 1 117 ? 13.352 15.523 1.639 1 98.94 117 CYS A O 1
ATOM 903 N N . ALA A 1 118 ? 14.031 17.469 0.722 1 98.94 118 ALA A N 1
ATOM 904 C CA . ALA A 1 118 ? 12.68 17.969 0.504 1 98.94 118 ALA A CA 1
ATOM 905 C C . ALA A 1 118 ? 11.883 17.047 -0.411 1 98.94 118 ALA A C 1
ATOM 907 O O . ALA A 1 118 ? 10.719 16.75 -0.143 1 98.94 118 ALA A O 1
ATOM 908 N N . ASP A 1 119 ? 12.547 16.609 -1.479 1 98.88 119 ASP A N 1
ATOM 909 C CA . ASP A 1 119 ? 11.883 15.68 -2.393 1 98.88 119 ASP A CA 1
ATOM 910 C C . ASP A 1 119 ? 11.633 14.336 -1.724 1 98.88 119 ASP A C 1
ATOM 912 O O . ASP A 1 119 ? 10.602 13.703 -1.951 1 98.88 119 ASP A O 1
ATOM 916 N N . ILE A 1 120 ? 12.57 13.875 -0.893 1 98.94 120 ILE A N 1
ATOM 917 C CA . ILE A 1 120 ? 12.398 12.609 -0.185 1 98.94 120 ILE A CA 1
ATOM 918 C C . ILE A 1 120 ? 11.172 12.688 0.718 1 98.94 120 ILE A C 1
ATOM 920 O O . ILE A 1 120 ? 10.352 11.766 0.734 1 98.94 120 ILE A O 1
ATOM 924 N N . VAL A 1 121 ? 10.992 13.773 1.424 1 98.94 121 VAL A N 1
ATOM 925 C CA . VAL A 1 121 ? 9.867 13.945 2.338 1 98.94 121 VAL A CA 1
ATOM 926 C C . VAL A 1 121 ? 8.562 13.93 1.552 1 98.94 121 VAL A C 1
ATOM 928 O O . VAL A 1 121 ? 7.59 13.289 1.959 1 98.94 121 VAL A O 1
ATOM 931 N N . ALA A 1 122 ? 8.523 14.625 0.427 1 98.94 122 ALA A N 1
ATOM 932 C CA . ALA A 1 122 ? 7.309 14.727 -0.38 1 98.94 122 ALA A CA 1
ATOM 933 C C . ALA A 1 122 ? 6.906 13.367 -0.938 1 98.94 122 ALA A C 1
ATOM 935 O O . ALA A 1 122 ? 5.738 12.977 -0.861 1 98.94 122 ALA A O 1
ATOM 936 N N . VAL A 1 123 ? 7.891 12.633 -1.476 1 98.88 123 VAL A N 1
ATOM 937 C CA . VAL A 1 123 ? 7.613 11.328 -2.068 1 98.88 123 VAL A CA 1
ATOM 938 C C . VAL A 1 123 ? 7.227 10.336 -0.974 1 98.88 123 VAL A C 1
ATOM 940 O O . VAL A 1 123 ? 6.312 9.523 -1.155 1 98.88 123 VAL A O 1
ATOM 943 N N . ALA A 1 124 ? 7.895 10.383 0.169 1 98.94 124 ALA A N 1
ATOM 944 C CA . ALA A 1 124 ? 7.598 9.484 1.286 1 98.94 124 ALA A CA 1
ATOM 945 C C . ALA A 1 124 ? 6.16 9.664 1.765 1 98.94 124 ALA A C 1
ATOM 947 O O . ALA A 1 124 ? 5.496 8.695 2.131 1 98.94 124 ALA A O 1
ATOM 948 N N . ALA A 1 125 ? 5.699 10.883 1.751 1 98.94 125 ALA A N 1
ATOM 949 C CA . ALA A 1 125 ? 4.316 11.141 2.152 1 98.94 125 ALA A CA 1
ATOM 950 C C . ALA A 1 125 ? 3.334 10.445 1.214 1 98.94 125 ALA A C 1
ATOM 952 O O . ALA A 1 125 ? 2.406 9.773 1.667 1 98.94 125 ALA A O 1
ATOM 953 N N . ARG A 1 126 ? 3.521 10.594 -0.08 1 98.88 126 ARG A N 1
ATOM 954 C CA . ARG A 1 126 ? 2.645 9.945 -1.049 1 98.88 126 ARG A CA 1
ATOM 955 C C . ARG A 1 126 ? 2.674 8.43 -0.888 1 98.88 126 ARG A C 1
ATOM 957 O O . ARG A 1 126 ? 1.626 7.789 -0.819 1 98.88 126 ARG A O 1
ATOM 964 N N . ASP A 1 127 ? 3.898 7.926 -0.827 1 98.75 127 ASP A N 1
ATOM 965 C CA . ASP A 1 127 ? 4.043 6.477 -0.758 1 98.75 127 ASP A CA 1
ATOM 966 C C . ASP A 1 127 ? 3.414 5.922 0.518 1 98.75 127 ASP A C 1
ATOM 968 O O . ASP A 1 127 ? 2.877 4.812 0.52 1 98.75 127 ASP A O 1
ATOM 972 N N . SER A 1 128 ? 3.459 6.652 1.582 1 98.81 128 SER A N 1
ATOM 973 C CA . SER A 1 128 ? 2.842 6.258 2.844 1 98.81 128 SER A CA 1
ATOM 974 C C . SER A 1 128 ? 1.329 6.129 2.701 1 98.81 128 SER A C 1
ATOM 976 O O . SER A 1 128 ? 0.742 5.137 3.137 1 98.81 128 SER A O 1
ATOM 978 N N . VAL A 1 129 ? 0.73 7.113 2.059 1 98.81 129 VAL A N 1
ATOM 979 C CA . VAL A 1 129 ? -0.718 7.133 1.882 1 98.81 129 VAL A CA 1
ATOM 980 C C . VAL A 1 129 ? -1.146 5.953 1.011 1 98.81 129 VAL A C 1
ATOM 982 O O . VAL A 1 129 ? -2.113 5.258 1.329 1 98.81 129 VAL A O 1
ATOM 985 N N . VAL A 1 130 ? -0.384 5.691 0.03 1 98.31 130 VAL A N 1
ATOM 986 C CA . VAL A 1 130 ? -0.693 4.594 -0.88 1 98.31 130 VAL A CA 1
ATOM 987 C C . VAL A 1 130 ? -0.589 3.264 -0.139 1 98.31 130 VAL A C 1
ATOM 989 O O . VAL A 1 130 ? -1.47 2.41 -0.258 1 98.31 130 VAL A O 1
ATOM 992 N N . LEU A 1 131 ? 0.398 3.123 0.659 1 98.06 131 LEU A N 1
ATOM 993 C CA . LEU A 1 131 ? 0.658 1.873 1.365 1 98.06 131 LEU A CA 1
ATOM 994 C C . LEU A 1 131 ? -0.42 1.605 2.41 1 98.06 131 LEU A C 1
ATOM 996 O O . LEU A 1 131 ? -0.556 0.479 2.895 1 98.06 131 LEU A O 1
ATOM 1000 N N . LEU A 1 132 ? -1.135 2.631 2.73 1 98 132 LEU A N 1
ATOM 1001 C CA . LEU A 1 132 ? -2.184 2.469 3.732 1 98 132 LEU A CA 1
ATOM 1002 C C . LEU A 1 132 ? -3.561 2.451 3.078 1 98 132 LEU A C 1
ATOM 1004 O O . LEU A 1 132 ? -4.582 2.543 3.768 1 98 132 LEU A O 1
ATOM 1008 N N . GLY A 1 133 ? -3.582 2.441 1.781 1 97.25 133 GLY A N 1
ATOM 1009 C CA . GLY A 1 133 ? -4.836 2.223 1.079 1 97.25 133 GLY A CA 1
ATOM 1010 C C . GLY A 1 133 ? -5.418 3.492 0.485 1 97.25 133 GLY A C 1
ATOM 1011 O O . GLY A 1 133 ? -6.527 3.48 -0.052 1 97.25 133 GLY A O 1
ATOM 1012 N N . GLY A 1 134 ? -4.664 4.594 0.538 1 98.25 134 GLY A N 1
ATOM 1013 C CA . GLY A 1 134 ? -5.137 5.871 0.025 1 98.25 134 GLY A CA 1
ATOM 1014 C C . GLY A 1 134 ? -4.766 6.105 -1.427 1 98.25 134 GLY A C 1
ATOM 1015 O O . GLY A 1 134 ? -4.227 5.215 -2.088 1 98.25 134 GLY A O 1
ATOM 1016 N N . PRO A 1 135 ? -5.105 7.293 -1.878 1 97.94 135 PRO A N 1
ATOM 1017 C CA . PRO A 1 135 ? -4.824 7.633 -3.275 1 97.94 135 PRO A CA 1
ATOM 1018 C C . PRO A 1 135 ? -3.357 7.98 -3.514 1 97.94 135 PRO A C 1
ATOM 1020 O O . PRO A 1 135 ? -2.65 8.359 -2.578 1 97.94 135 PRO A O 1
ATOM 1023 N N . SER A 1 136 ? -2.965 7.801 -4.742 1 97.81 136 SER A N 1
ATOM 1024 C CA . SER A 1 136 ? -1.682 8.328 -5.199 1 97.81 136 SER A CA 1
ATOM 1025 C C . SER A 1 136 ? -1.846 9.695 -5.852 1 97.81 136 SER A C 1
ATOM 1027 O O . SER A 1 136 ? -2.965 10.117 -6.156 1 97.81 136 SER A O 1
ATOM 1029 N N . TRP A 1 137 ? -0.805 10.383 -5.965 1 98.5 137 TRP A N 1
ATOM 1030 C CA . TRP A 1 137 ? -0.747 11.625 -6.73 1 98.5 137 TRP A CA 1
ATOM 1031 C C . TRP A 1 137 ? 0.65 11.852 -7.297 1 98.5 137 TRP A C 1
ATOM 1033 O O . TRP A 1 137 ? 1.606 11.188 -6.891 1 98.5 137 TRP A O 1
ATOM 1043 N N . THR A 1 138 ? 0.699 12.672 -8.297 1 97.81 138 THR A N 1
ATOM 1044 C CA . THR A 1 138 ? 1.988 13.016 -8.891 1 97.81 138 THR A CA 1
ATOM 1045 C C . THR A 1 138 ? 2.752 13.992 -7.996 1 97.81 138 THR A C 1
ATOM 1047 O O . THR A 1 138 ? 2.221 15.031 -7.609 1 97.81 138 THR A O 1
ATOM 1050 N N . VAL A 1 139 ? 3.934 13.625 -7.621 1 98.44 139 VAL A N 1
ATOM 1051 C CA . VAL A 1 139 ? 4.824 14.516 -6.891 1 98.44 139 VAL A CA 1
ATOM 1052 C C . VAL A 1 139 ? 5.785 15.203 -7.863 1 98.44 139 VAL A C 1
ATOM 1054 O O . VAL A 1 139 ? 6.57 14.531 -8.539 1 98.44 139 VAL A O 1
ATOM 1057 N N . GLU A 1 140 ? 5.699 16.469 -7.949 1 97.62 140 GLU A N 1
ATOM 1058 C CA . GLU A 1 140 ? 6.707 17.203 -8.711 1 97.62 140 GLU A CA 1
ATOM 1059 C C . GLU A 1 140 ? 8.023 17.297 -7.945 1 97.62 140 GLU A C 1
ATOM 1061 O O . GLU A 1 140 ? 8.023 17.469 -6.727 1 97.62 140 GLU A O 1
ATOM 1066 N N . LEU A 1 141 ? 9.102 17.109 -8.672 1 98.38 141 LEU A N 1
ATOM 1067 C CA . LEU A 1 141 ? 10.414 16.969 -8.055 1 98.38 141 LEU A CA 1
ATOM 1068 C C . LEU A 1 141 ? 11.375 18.047 -8.547 1 98.38 141 LEU A C 1
ATOM 1070 O O . LEU A 1 141 ? 11.109 18.703 -9.555 1 98.38 141 LEU A O 1
ATOM 1074 N N . GLY A 1 142 ? 12.508 18.094 -7.781 1 98.12 142 GLY A N 1
ATOM 1075 C CA . GLY A 1 142 ? 13.516 19.094 -8.109 1 98.12 142 GLY A CA 1
ATOM 1076 C C . GLY A 1 142 ? 13.641 20.172 -7.059 1 98.12 142 GLY A C 1
ATOM 1077 O O . GLY A 1 142 ? 14.25 21.219 -7.309 1 98.12 142 GLY A O 1
ATOM 1078 N N . ARG A 1 143 ? 13.086 19.969 -5.895 1 98.19 143 ARG A N 1
ATOM 1079 C CA . ARG A 1 143 ? 13.188 20.906 -4.781 1 98.19 143 ARG A CA 1
ATOM 1080 C C . ARG A 1 143 ? 14.617 20.969 -4.246 1 98.19 143 ARG A C 1
ATOM 1082 O O . ARG A 1 143 ? 15.375 20 -4.359 1 98.19 143 ARG A O 1
ATOM 1089 N N . ARG A 1 144 ? 14.883 22.094 -3.752 1 98.5 144 ARG A N 1
ATOM 1090 C CA . ARG A 1 144 ? 16.109 22.266 -2.969 1 98.5 144 ARG A CA 1
ATOM 1091 C C . ARG A 1 144 ? 15.797 22.328 -1.477 1 98.5 144 ARG A C 1
ATOM 1093 O O . ARG A 1 144 ? 14.664 22.625 -1.085 1 98.5 144 ARG A O 1
ATOM 1100 N N . ASP A 1 145 ? 16.797 21.984 -0.68 1 98.75 145 ASP A N 1
ATOM 1101 C CA . ASP A 1 145 ? 16.656 21.984 0.774 1 98.75 145 ASP A CA 1
ATOM 1102 C C . ASP A 1 145 ? 16.969 23.359 1.356 1 98.75 145 ASP A C 1
ATOM 1104 O O . ASP A 1 145 ? 17.922 24.016 0.937 1 98.75 145 ASP A O 1
ATOM 1108 N N . SER A 1 146 ? 16.203 23.734 2.273 1 98.75 146 SER A N 1
ATOM 1109 C CA . SER A 1 146 ? 16.438 24.984 2.988 1 98.75 146 SER A CA 1
ATOM 1110 C C . SER A 1 146 ? 17.75 24.953 3.76 1 98.75 146 SER A C 1
ATOM 1112 O O . SER A 1 146 ? 18.172 23.891 4.23 1 98.75 146 SER A O 1
ATOM 1114 N N . THR A 1 147 ? 18.359 26.141 3.926 1 98.31 147 THR A N 1
ATOM 1115 C CA . THR A 1 147 ? 19.547 26.281 4.77 1 98.31 147 THR A CA 1
ATOM 1116 C C . THR A 1 147 ? 19.203 26.984 6.074 1 98.31 147 THR A C 1
ATOM 1118 O O . THR A 1 147 ? 20.094 27.359 6.84 1 98.31 147 THR A O 1
ATOM 1121 N N . THR A 1 148 ? 17.969 27.219 6.328 1 98.25 148 THR A N 1
ATOM 1122 C CA . THR A 1 148 ? 17.484 27.828 7.562 1 98.25 148 THR A CA 1
ATOM 1123 C C . THR A 1 148 ? 16.172 27.203 8.008 1 98.25 148 THR A C 1
ATOM 1125 O O . THR A 1 148 ? 15.602 26.375 7.297 1 98.25 148 THR A O 1
ATOM 1128 N N . ALA A 1 149 ? 15.734 27.438 9.227 1 98.31 149 ALA A N 1
ATOM 1129 C CA . ALA A 1 149 ? 14.484 26.984 9.844 1 98.31 149 ALA A CA 1
ATOM 1130 C C . ALA A 1 149 ? 13.969 28.016 10.844 1 98.31 149 ALA A C 1
ATOM 1132 O O . ALA A 1 149 ? 14.688 28.938 11.219 1 98.31 149 ALA A O 1
ATOM 1133 N N . SER A 1 150 ? 12.789 27.938 11.156 1 98.38 150 SER A N 1
ATOM 1134 C CA . SER A 1 150 ? 12.211 28.922 12.07 1 98.38 150 SER A CA 1
ATOM 1135 C C . SER A 1 150 ? 11.273 28.25 13.078 1 98.38 150 SER A C 1
ATOM 1137 O O . SER A 1 150 ? 10.164 27.844 12.727 1 98.38 150 SER A O 1
ATOM 1139 N N . LEU A 1 151 ? 11.695 28.203 14.328 1 98.44 151 LEU A N 1
ATOM 1140 C CA . LEU A 1 151 ? 10.844 27.734 15.422 1 98.44 151 LEU A CA 1
ATOM 1141 C C . LEU A 1 151 ? 9.586 28.594 15.539 1 98.44 151 LEU A C 1
ATOM 1143 O O . LEU A 1 151 ? 8.492 28.062 15.734 1 98.44 151 LEU A O 1
ATOM 1147 N N . ASP A 1 152 ? 9.75 29.906 15.391 1 98.31 152 ASP A N 1
ATOM 1148 C CA . ASP A 1 152 ? 8.648 30.859 15.57 1 98.31 152 ASP A CA 1
ATOM 1149 C C . ASP A 1 152 ? 7.582 30.672 14.492 1 98.31 152 ASP A C 1
ATOM 1151 O O . ASP A 1 152 ? 6.387 30.672 14.781 1 98.31 152 ASP A O 1
ATOM 1155 N N . THR A 1 153 ? 8.047 30.5 13.273 1 98.25 153 THR A N 1
ATOM 1156 C CA . THR A 1 153 ? 7.098 30.312 12.188 1 98.25 153 THR A CA 1
ATOM 1157 C C . THR A 1 153 ? 6.363 28.984 12.344 1 98.25 153 THR A C 1
ATOM 1159 O O . THR A 1 153 ? 5.172 28.891 12.039 1 98.25 153 THR A O 1
ATOM 1162 N N . ALA A 1 154 ? 7.059 27.922 12.797 1 98.62 154 ALA A N 1
ATOM 1163 C CA . ALA A 1 154 ? 6.402 26.641 13.062 1 98.62 154 ALA A CA 1
ATOM 1164 C C . ALA A 1 154 ? 5.312 26.797 14.117 1 98.62 154 ALA A C 1
ATOM 1166 O O . ALA A 1 154 ? 4.223 26.234 13.984 1 98.62 154 ALA A O 1
ATOM 1167 N N . ASN A 1 155 ? 5.598 27.594 15.148 1 98.38 155 ASN A N 1
ATOM 1168 C CA . ASN A 1 155 ? 4.637 27.812 16.219 1 98.38 155 ASN A CA 1
ATOM 1169 C C . ASN A 1 155 ? 3.426 28.594 15.742 1 98.38 155 ASN A C 1
ATOM 1171 O O . ASN A 1 155 ? 2.305 28.359 16.203 1 98.38 155 ASN A O 1
ATOM 1175 N N . SER A 1 156 ? 3.662 29.469 14.82 1 97.75 156 SER A N 1
ATOM 1176 C CA . SER A 1 156 ? 2.588 30.391 14.438 1 97.75 156 SER A CA 1
ATOM 1177 C C . SER A 1 156 ? 1.78 29.828 13.273 1 97.75 156 SER A C 1
ATOM 1179 O O . SER A 1 156 ? 0.563 30 13.211 1 97.75 156 SER A O 1
ATOM 1181 N N . ASP A 1 157 ? 2.449 29.125 12.352 1 97.94 157 ASP A N 1
ATOM 1182 C CA . ASP A 1 157 ? 1.821 28.875 11.062 1 97.94 157 ASP A CA 1
ATOM 1183 C C . ASP A 1 157 ? 1.181 27.484 11.016 1 97.94 157 ASP A C 1
ATOM 1185 O O . ASP A 1 157 ? 0.28 27.234 10.211 1 97.94 157 ASP A O 1
ATOM 1189 N N . ILE A 1 158 ? 1.671 26.5 11.766 1 98.44 158 ILE A N 1
ATOM 1190 C CA . ILE A 1 158 ? 1.062 25.172 11.789 1 98.44 158 ILE A CA 1
ATOM 1191 C C . ILE A 1 158 ? -0.27 25.234 12.531 1 98.44 158 ILE A C 1
ATOM 1193 O O . ILE A 1 158 ? -0.333 25.688 13.672 1 98.44 158 ILE A O 1
ATOM 1197 N N . PRO A 1 159 ? -1.325 24.766 11.875 1 98.12 159 PRO A N 1
ATOM 1198 C CA . PRO A 1 159 ? -2.641 24.875 12.508 1 98.12 159 PRO A CA 1
ATOM 1199 C C . PRO A 1 159 ? -2.736 24.047 13.797 1 98.12 159 PRO A C 1
ATOM 1201 O O . PRO A 1 159 ? -2.324 22.891 13.828 1 98.12 159 PRO A O 1
ATOM 1204 N N . SER A 1 160 ? -3.336 24.688 14.781 1 97.38 160 SER A N 1
ATOM 1205 C CA . SER A 1 160 ? -3.516 24.062 16.078 1 97.38 160 SER A CA 1
ATOM 1206 C C . SER A 1 160 ? -4.723 23.125 16.094 1 97.38 160 SER A C 1
ATOM 1208 O O . SER A 1 160 ? -5.742 23.422 15.461 1 97.38 160 SER A O 1
ATOM 1210 N N . PRO A 1 161 ? -4.625 22.047 16.906 1 97.69 161 PRO A N 1
ATOM 1211 C CA . PRO A 1 161 ? -5.77 21.141 17.031 1 97.69 161 PRO A CA 1
ATOM 1212 C C . PRO A 1 161 ? -6.922 21.766 17.828 1 97.69 161 PRO A C 1
ATOM 1214 O O . PRO A 1 161 ? -7.988 21.156 17.953 1 97.69 161 PRO A O 1
ATOM 1217 N N . SER A 1 162 ? -6.789 23.016 18.25 1 97.75 162 SER A N 1
ATOM 1218 C CA . SER A 1 162 ? -7.809 23.641 19.094 1 97.75 162 SER A CA 1
ATOM 1219 C C . SER A 1 162 ? -8.523 24.766 18.344 1 97.75 162 SER A C 1
ATOM 1221 O O . SER A 1 162 ? -9.391 25.438 18.922 1 97.75 162 SER A O 1
ATOM 1223 N N . LEU A 1 163 ? -8.195 24.969 17.109 1 98.44 163 LEU A N 1
ATOM 1224 C CA . LEU A 1 163 ? -8.758 26.094 16.359 1 98.44 163 LEU A CA 1
ATOM 1225 C C . LEU A 1 163 ? -10.227 25.828 16.016 1 98.44 163 LEU A C 1
ATOM 1227 O O . LEU A 1 163 ? -10.609 24.688 15.734 1 98.44 163 LEU A O 1
ATOM 1231 N N . ASP A 1 164 ? -10.953 26.922 16 1 98.5 164 ASP A N 1
ATOM 1232 C CA . ASP A 1 164 ? -12.32 26.875 15.484 1 98.5 164 ASP A CA 1
ATOM 1233 C C . ASP A 1 164 ? -12.336 26.953 13.961 1 98.5 164 ASP A C 1
ATOM 1235 O O . ASP A 1 164 ? -11.305 27.219 13.336 1 98.5 164 ASP A O 1
ATOM 1239 N N . LEU A 1 165 ? -13.492 26.734 13.406 1 98.75 165 LEU A N 1
ATOM 1240 C CA . LEU A 1 165 ? -13.617 26.609 11.953 1 98.75 165 LEU A CA 1
ATOM 1241 C C . LEU A 1 165 ? -13.094 27.859 11.25 1 98.75 165 LEU A C 1
ATOM 1243 O O . LEU A 1 165 ? -12.297 27.75 10.32 1 98.75 165 LEU A O 1
ATOM 1247 N N . ASN A 1 166 ? -13.523 29.031 11.688 1 98.69 166 ASN A N 1
ATOM 1248 C CA . ASN A 1 166 ? -13.117 30.266 11.023 1 98.69 166 ASN A CA 1
ATOM 1249 C C . ASN A 1 166 ? -11.609 30.469 11.078 1 98.69 166 ASN A C 1
ATOM 1251 O O . ASN A 1 166 ? -11 30.938 10.109 1 98.69 166 ASN A O 1
ATOM 1255 N N . ASP A 1 167 ? -11.031 30.125 12.195 1 98.62 167 ASP A N 1
ATOM 1256 C CA . ASP A 1 167 ? -9.586 30.25 12.336 1 98.62 167 ASP A CA 1
ATOM 1257 C C . ASP A 1 167 ? -8.859 29.25 11.445 1 98.62 167 ASP A C 1
ATOM 1259 O O . ASP A 1 167 ? -7.805 29.562 10.891 1 98.62 167 ASP A O 1
ATOM 1263 N N . LEU A 1 168 ? -9.414 28.047 11.328 1 98.75 168 LEU A N 1
ATOM 1264 C CA . LEU A 1 168 ? -8.852 27.047 10.43 1 98.75 168 LEU A CA 1
ATOM 1265 C C . LEU A 1 168 ? -8.867 27.547 8.984 1 98.75 168 LEU A C 1
ATOM 1267 O O . LEU A 1 168 ? -7.855 27.484 8.281 1 98.75 168 LEU A O 1
ATOM 1271 N N . ILE A 1 169 ? -10.016 28.047 8.586 1 98.81 169 ILE A N 1
ATOM 1272 C CA . ILE A 1 169 ? -10.172 28.547 7.23 1 98.81 169 ILE A CA 1
ATOM 1273 C C . ILE A 1 169 ? -9.156 29.656 6.973 1 98.81 169 ILE A C 1
ATOM 1275 O O . ILE A 1 169 ? -8.484 29.672 5.938 1 98.81 169 ILE A O 1
ATOM 1279 N N . THR A 1 170 ? -8.969 30.531 7.957 1 98.56 170 THR A N 1
ATOM 1280 C CA . THR A 1 170 ? -8.031 31.641 7.824 1 98.56 170 THR A CA 1
ATOM 1281 C C . THR A 1 170 ? -6.598 31.125 7.742 1 98.56 170 THR A C 1
ATOM 1283 O O . THR A 1 170 ? -5.82 31.578 6.898 1 98.56 170 THR A O 1
ATOM 1286 N N . ASN A 1 171 ? -6.277 30.188 8.617 1 98.25 171 ASN A N 1
ATOM 1287 C CA . ASN A 1 171 ? -4.938 29.609 8.641 1 98.25 171 ASN A CA 1
ATOM 1288 C C . ASN A 1 171 ? -4.57 28.984 7.305 1 98.25 171 ASN A C 1
ATOM 1290 O O . ASN A 1 171 ? -3.477 29.203 6.785 1 98.25 171 ASN A O 1
ATOM 1294 N N . PHE A 1 172 ? -5.453 28.25 6.699 1 98.75 172 PHE A N 1
ATOM 1295 C CA . PHE A 1 172 ? -5.199 27.594 5.43 1 98.75 172 PHE A CA 1
ATOM 1296 C C . PHE A 1 172 ? -5.227 28.578 4.277 1 98.75 172 PHE A C 1
ATOM 1298 O O . PHE A 1 172 ? -4.453 28.469 3.324 1 98.75 172 PHE A O 1
ATOM 1305 N N . ALA A 1 173 ? -6.121 29.578 4.375 1 98.56 173 ALA A N 1
ATOM 1306 C CA . ALA A 1 173 ? -6.176 30.625 3.35 1 98.56 173 ALA A CA 1
ATOM 1307 C C . ALA A 1 173 ? -4.859 31.391 3.275 1 98.56 173 ALA A C 1
ATOM 1309 O O . ALA A 1 173 ? -4.441 31.812 2.197 1 98.56 173 ALA A O 1
ATOM 1310 N N . ASN A 1 174 ? -4.25 31.562 4.379 1 97.88 174 ASN A N 1
ATOM 1311 C CA . ASN A 1 174 ? -2.961 32.25 4.434 1 97.88 174 ASN A CA 1
ATOM 1312 C C . ASN A 1 174 ? -1.897 31.5 3.635 1 97.88 174 ASN A C 1
ATOM 1314 O O . ASN A 1 174 ? -0.871 32.094 3.271 1 97.88 174 ASN A O 1
ATOM 1318 N N . LYS A 1 175 ? -2.168 30.203 3.383 1 98.06 175 LYS A N 1
ATOM 1319 C CA . LYS A 1 175 ? -1.246 29.391 2.59 1 98.06 175 LYS A CA 1
ATOM 1320 C C . LYS A 1 175 ? -1.806 29.125 1.196 1 98.06 175 LYS A C 1
ATOM 1322 O O . LYS A 1 175 ? -1.297 28.266 0.47 1 98.06 175 LYS A O 1
ATOM 1327 N N . GLY A 1 176 ? -2.918 29.781 0.862 1 97.88 176 GLY A N 1
ATOM 1328 C CA . GLY A 1 176 ? -3.467 29.719 -0.484 1 97.88 176 GLY A CA 1
ATOM 1329 C C . GLY A 1 176 ? -4.484 28.609 -0.661 1 97.88 176 GLY A C 1
ATOM 1330 O O . GLY A 1 176 ? -4.895 28.312 -1.784 1 97.88 176 GLY A O 1
ATOM 1331 N N . PHE A 1 177 ? -4.941 27.984 0.434 1 98.75 177 PHE A N 1
ATOM 1332 C CA . PHE A 1 177 ? -5.898 26.891 0.323 1 98.75 177 PHE A CA 1
ATOM 1333 C C . PHE A 1 177 ? -7.32 27.391 0.537 1 98.75 177 PHE A C 1
ATOM 1335 O O . PHE A 1 177 ? -7.555 28.281 1.358 1 98.75 177 PHE A O 1
ATOM 1342 N N . THR A 1 178 ? -8.227 26.828 -0.218 1 98.81 178 THR A N 1
ATOM 1343 C CA . THR A 1 178 ? -9.648 27.062 0.013 1 98.81 178 THR A CA 1
ATOM 1344 C C . THR A 1 178 ? -10.148 26.25 1.194 1 98.81 178 THR A C 1
ATOM 1346 O O . THR A 1 178 ? -9.461 25.328 1.656 1 98.81 178 THR A O 1
ATOM 1349 N N . ALA A 1 179 ? -11.312 26.609 1.636 1 98.81 179 ALA A N 1
ATOM 1350 C CA . ALA A 1 179 ? -11.945 25.828 2.689 1 98.81 179 ALA A CA 1
ATOM 1351 C C . ALA A 1 179 ? -12.141 24.375 2.25 1 98.81 179 ALA A C 1
ATOM 1353 O O . ALA A 1 179 ? -11.969 23.453 3.049 1 98.81 179 ALA A O 1
ATOM 1354 N N . LYS A 1 180 ? -12.484 24.219 0.987 1 98.81 180 LYS A N 1
ATOM 1355 C CA . LYS A 1 180 ? -12.68 22.875 0.453 1 98.81 180 LYS A CA 1
ATOM 1356 C C . LYS A 1 180 ? -11.391 22.062 0.521 1 98.81 180 LYS A C 1
ATOM 1358 O O . LYS A 1 180 ? -11.406 20.891 0.906 1 98.81 180 LYS A O 1
ATOM 1363 N N . GLU A 1 181 ? -10.344 22.656 0.177 1 98.88 181 GLU A N 1
ATOM 1364 C CA . GLU A 1 181 ? -9.047 21.984 0.213 1 98.88 181 GLU A CA 1
ATOM 1365 C C . GLU A 1 181 ? -8.609 21.703 1.648 1 98.88 181 GLU A C 1
ATOM 1367 O O . GLU A 1 181 ? -8.008 20.672 1.929 1 98.88 181 GLU A O 1
ATOM 1372 N N . MET A 1 182 ? -8.898 22.625 2.539 1 98.94 182 MET A N 1
ATOM 1373 C CA . MET A 1 182 ? -8.617 22.422 3.959 1 98.94 182 MET A CA 1
ATOM 1374 C C . MET A 1 182 ? -9.352 21.188 4.488 1 98.94 182 MET A C 1
ATOM 1376 O O . MET A 1 182 ? -8.766 20.359 5.18 1 98.94 182 MET A O 1
ATOM 1380 N N . VAL A 1 183 ? -10.594 21.062 4.109 1 98.94 183 VAL A N 1
ATOM 1381 C CA . VAL A 1 183 ? -11.383 19.906 4.547 1 98.94 183 VAL A CA 1
ATOM 1382 C C . VAL A 1 183 ? -10.797 18.625 3.963 1 98.94 183 VAL A C 1
ATOM 1384 O O . VAL A 1 183 ? -10.672 17.625 4.664 1 98.94 183 VAL A O 1
ATOM 1387 N N . ALA A 1 184 ? -10.406 18.641 2.697 1 98.94 184 ALA A N 1
ATOM 1388 C CA . ALA A 1 184 ? -9.812 17.469 2.053 1 98.94 184 ALA A CA 1
ATOM 1389 C C . ALA A 1 184 ? -8.508 17.078 2.734 1 98.94 184 ALA A C 1
ATOM 1391 O O . ALA A 1 184 ? -8.305 15.898 3.066 1 98.94 184 ALA A O 1
ATOM 1392 N N . LEU A 1 185 ? -7.645 18.062 3.021 1 98.94 185 LEU A N 1
ATOM 1393 C CA . LEU A 1 185 ? -6.355 17.781 3.639 1 98.94 185 LEU A CA 1
ATOM 1394 C C . LEU A 1 185 ? -6.531 17.25 5.059 1 98.94 185 LEU A C 1
ATOM 1396 O O . LEU A 1 185 ? -5.746 16.422 5.52 1 98.94 185 LEU A O 1
ATOM 1400 N N . SER A 1 186 ? -7.605 17.703 5.742 1 98.88 186 SER A N 1
ATOM 1401 C CA . SER A 1 186 ? -7.875 17.25 7.102 1 98.88 186 SER A CA 1
ATOM 1402 C C . SER A 1 186 ? -8.164 15.758 7.145 1 98.88 186 SER A C 1
ATOM 1404 O O . SER A 1 186 ? -8.016 15.117 8.188 1 98.88 186 SER A O 1
ATOM 1406 N N . GLY A 1 187 ? -8.539 15.211 5.945 1 98.75 187 GLY A N 1
ATOM 1407 C CA . GLY A 1 187 ? -8.812 13.781 5.863 1 98.75 187 GLY A CA 1
ATOM 1408 C C . GLY A 1 187 ? -7.594 12.922 6.129 1 98.75 187 GLY A C 1
ATOM 1409 O O . GLY A 1 187 ? -7.719 11.719 6.379 1 98.75 187 GLY A O 1
ATOM 1410 N N . GLY A 1 188 ? -6.363 13.57 6.109 1 98.69 188 GLY A N 1
ATOM 1411 C CA . GLY A 1 188 ? -5.172 12.852 6.531 1 98.69 188 GLY A CA 1
ATOM 1412 C C . GLY A 1 188 ? -5.277 12.297 7.938 1 98.69 188 GLY A C 1
ATOM 1413 O O . GLY A 1 188 ? -4.609 11.312 8.273 1 98.69 188 GLY A O 1
ATOM 1414 N N . HIS A 1 189 ? -6.188 12.797 8.727 1 98.62 189 HIS A N 1
ATOM 1415 C CA . HIS A 1 189 ? -6.383 12.391 10.109 1 98.62 189 HIS A CA 1
ATOM 1416 C C . HIS A 1 189 ? -7.148 11.07 10.195 1 98.62 189 HIS A C 1
ATOM 1418 O O . HIS A 1 189 ? -7.371 10.547 11.289 1 98.62 189 HIS A O 1
ATOM 1424 N N . THR A 1 190 ? -7.492 10.469 9.039 1 98.62 190 THR A N 1
ATOM 1425 C CA . THR A 1 190 ? -8.062 9.125 9.078 1 98.62 190 THR A CA 1
ATOM 1426 C C . THR A 1 190 ? -7.004 8.102 9.477 1 98.62 190 THR A C 1
ATOM 1428 O O . THR A 1 190 ? -7.332 6.961 9.82 1 98.62 190 THR A O 1
ATOM 1431 N N . ILE A 1 191 ? -5.762 8.594 9.367 1 98 191 ILE A N 1
ATOM 1432 C CA . ILE A 1 191 ? -4.66 7.781 9.867 1 98 191 ILE A CA 1
ATOM 1433 C C . ILE A 1 191 ? -3.891 8.555 10.93 1 98 191 ILE A C 1
ATOM 1435 O O . ILE A 1 191 ? -3.906 9.789 10.945 1 98 191 ILE A O 1
ATOM 1439 N N . GLY A 1 192 ? -3.402 7.91 12.016 1 96.62 192 GLY A N 1
ATOM 1440 C CA . GLY A 1 192 ? -2.572 8.562 13.016 1 96.62 192 GLY A CA 1
ATOM 1441 C C . GLY A 1 192 ? -3.199 8.578 14.398 1 96.62 192 GLY A C 1
ATOM 1442 O O . GLY A 1 192 ? -4.32 8.094 14.578 1 96.62 192 GLY A O 1
ATOM 1443 N N . LYS A 1 193 ? -2.473 9.117 15.312 1 97.25 193 LYS A N 1
ATOM 1444 C CA . LYS A 1 193 ? -2.877 9.211 16.719 1 97.25 193 LYS A CA 1
ATOM 1445 C C . LYS A 1 193 ? -2.639 10.609 17.266 1 97.25 193 LYS A C 1
ATOM 1447 O O . LYS A 1 193 ? -1.844 11.375 16.719 1 97.25 193 LYS A O 1
ATOM 1452 N N . ALA A 1 194 ? -3.365 10.883 18.234 1 96.56 194 ALA A N 1
ATOM 1453 C CA . ALA A 1 194 ? -3.223 12.156 18.938 1 96.56 194 ALA A CA 1
ATOM 1454 C C . ALA A 1 194 ? -2.799 11.93 20.391 1 96.56 194 ALA A C 1
ATOM 1456 O O . ALA A 1 194 ? -3.219 10.961 21.016 1 96.56 194 ALA A O 1
ATOM 1457 N N . GLN A 1 195 ? -2.035 12.836 20.844 1 96.19 195 GLN A N 1
ATOM 1458 C CA . GLN A 1 195 ? -1.644 12.82 22.25 1 96.19 195 GLN A CA 1
ATOM 1459 C C . GLN A 1 195 ? -2.756 13.375 23.141 1 96.19 195 GLN A C 1
ATOM 1461 O O . GLN A 1 195 ? -3.477 14.297 22.734 1 96.19 195 GLN A O 1
ATOM 1466 N N . CYS A 1 196 ? -2.783 12.883 24.297 1 96.81 196 CYS A N 1
ATOM 1467 C CA . CYS A 1 196 ? -3.791 13.281 25.281 1 96.81 196 CYS A CA 1
ATOM 1468 C C . CYS A 1 196 ? -3.846 14.797 25.422 1 96.81 196 CYS A C 1
ATOM 1470 O O . CYS A 1 196 ? -4.93 15.383 25.484 1 96.81 196 CYS A O 1
ATOM 1472 N N . THR A 1 197 ? -2.732 15.438 25.344 1 95.12 197 THR A N 1
ATOM 1473 C CA . THR A 1 197 ? -2.652 16.875 25.578 1 95.12 197 THR A CA 1
ATOM 1474 C C . THR A 1 197 ? -3.389 17.641 24.484 1 95.12 197 THR A C 1
ATOM 1476 O O . THR A 1 197 ? -3.746 18.812 24.672 1 95.12 197 THR A O 1
ATOM 1479 N N . THR A 1 198 ? -3.652 16.969 23.359 1 96.56 198 THR A N 1
ATOM 1480 C CA . THR A 1 198 ? -4.215 17.703 22.219 1 96.56 198 THR A CA 1
ATOM 1481 C C . THR A 1 198 ? -5.738 17.609 22.219 1 96.56 198 THR A C 1
ATOM 1483 O O . THR A 1 198 ? -6.41 18.359 21.531 1 96.56 198 THR A O 1
ATOM 1486 N N . PHE A 1 199 ? -6.297 16.656 23.047 1 97.25 199 PHE A N 1
ATOM 1487 C CA . PHE A 1 199 ? -7.75 16.531 22.984 1 97.25 199 PHE A CA 1
ATOM 1488 C C . PHE A 1 199 ? -8.344 16.5 24.391 1 97.25 199 PHE A C 1
ATOM 1490 O O . PHE A 1 199 ? -9.57 16.438 24.547 1 97.25 199 PHE A O 1
ATOM 1497 N N . ARG A 1 200 ? -7.504 16.594 25.438 1 97.44 200 ARG A N 1
ATOM 1498 C CA . ARG A 1 200 ? -7.965 16.562 26.828 1 97.44 200 ARG A CA 1
ATOM 1499 C C . ARG A 1 200 ? -9.008 17.641 27.078 1 97.44 200 ARG A C 1
ATOM 1501 O O . ARG A 1 200 ? -10.086 17.359 27.609 1 97.44 200 ARG A O 1
ATOM 1508 N N . ALA A 1 201 ? -8.672 18.859 26.703 1 97.06 201 ALA A N 1
ATOM 1509 C CA . ALA A 1 201 ? -9.586 19.969 26.938 1 97.06 201 ALA A CA 1
ATOM 1510 C C . ALA A 1 201 ? -10.945 19.703 26.297 1 97.06 201 ALA A C 1
ATOM 1512 O O . ALA A 1 201 ? -11.984 19.984 26.891 1 97.06 201 ALA A O 1
ATOM 1513 N N . ARG A 1 202 ? -10.961 19.141 25.141 1 97.5 202 ARG A N 1
ATOM 1514 C CA . ARG A 1 202 ? -12.211 18.875 24.438 1 97.5 202 ARG A CA 1
ATOM 1515 C C . ARG A 1 202 ? -13.031 17.797 25.141 1 97.5 202 ARG A C 1
ATOM 1517 O O . ARG A 1 202 ? -14.219 18 25.422 1 97.5 202 ARG A O 1
ATOM 1524 N N . VAL A 1 203 ? -12.375 16.688 25.438 1 97.12 203 VAL A N 1
ATOM 1525 C CA . VAL A 1 203 ? -13.102 15.531 25.938 1 97.12 203 VAL A CA 1
ATOM 1526 C C . VAL A 1 203 ? -13.711 15.844 27.312 1 97.12 203 VAL A C 1
ATOM 1528 O O . VAL A 1 203 ? -14.781 15.344 27.656 1 97.12 203 VAL A O 1
ATOM 1531 N N . TYR A 1 204 ? -13.141 16.766 28.047 1 97.31 204 TYR A N 1
ATOM 1532 C CA . TYR A 1 204 ? -13.625 17.062 29.391 1 97.31 204 TYR A CA 1
ATOM 1533 C C . TYR A 1 204 ? -14.539 18.281 29.391 1 97.31 204 TYR A C 1
ATOM 1535 O O . TYR A 1 204 ? -15.266 18.516 30.359 1 97.31 204 TYR A O 1
ATOM 1543 N N . ASN A 1 205 ? -14.547 19.094 28.297 1 97.19 205 ASN A N 1
ATOM 1544 C CA . ASN A 1 205 ? -15.242 20.375 28.422 1 97.19 205 ASN A CA 1
ATOM 1545 C C . ASN A 1 205 ? -16.312 20.531 27.344 1 97.19 205 ASN A C 1
ATOM 1547 O O . ASN A 1 205 ? -17.203 21.375 27.453 1 97.19 205 ASN A O 1
ATOM 1551 N N . GLU A 1 206 ? -16.219 19.781 26.234 1 97.25 206 GLU A N 1
ATOM 1552 C CA . GLU A 1 206 ? -17.172 19.969 25.141 1 97.25 206 GLU A CA 1
ATOM 1553 C C . GLU A 1 206 ? -18.266 18.922 25.188 1 97.25 206 GLU A C 1
ATOM 1555 O O . GLU A 1 206 ? -18.078 17.828 25.734 1 97.25 206 GLU A O 1
ATOM 1560 N N . THR A 1 207 ? -19.438 19.234 24.641 1 95.38 207 THR A N 1
ATOM 1561 C CA . THR A 1 207 ? -20.594 18.359 24.734 1 95.38 207 THR A CA 1
ATOM 1562 C C . THR A 1 207 ? -20.922 17.734 23.391 1 95.38 207 THR A C 1
ATOM 1564 O O . THR A 1 207 ? -21.703 16.781 23.312 1 95.38 207 THR A O 1
ATOM 1567 N N . ASN A 1 208 ? -20.422 18.281 22.312 1 96.44 208 ASN A N 1
ATOM 1568 C CA . ASN A 1 208 ? -20.703 17.75 20.984 1 96.44 208 ASN A CA 1
ATOM 1569 C C . ASN A 1 208 ? -19.75 16.594 20.641 1 96.44 208 ASN A C 1
ATOM 1571 O O . ASN A 1 208 ? -19.141 16.578 19.578 1 96.44 208 ASN A O 1
ATOM 1575 N N . ILE A 1 209 ? -19.641 15.664 21.547 1 98.06 209 ILE A N 1
ATOM 1576 C CA . ILE A 1 209 ? -18.844 14.445 21.391 1 98.06 209 ILE A CA 1
ATOM 1577 C C . ILE A 1 209 ? -19.672 13.234 21.797 1 98.06 209 ILE A C 1
ATOM 1579 O O . ILE A 1 209 ? -20.391 13.281 22.797 1 98.06 209 ILE A O 1
ATOM 1583 N N . ASP A 1 210 ? -19.625 12.234 20.984 1 97.94 210 ASP A N 1
ATOM 1584 C CA . ASP A 1 210 ? -20.328 10.992 21.297 1 97.94 210 ASP A CA 1
ATOM 1585 C C . ASP A 1 210 ? -19.984 10.5 22.703 1 97.94 210 ASP A C 1
ATOM 1587 O O . ASP A 1 210 ? -18.812 10.422 23.062 1 97.94 210 ASP A O 1
ATOM 1591 N N . SER A 1 211 ? -20.984 10.148 23.469 1 97.06 211 SER A N 1
ATOM 1592 C CA . SER A 1 211 ? -20.797 9.828 24.875 1 97.06 211 SER A CA 1
ATOM 1593 C C . SER A 1 211 ? -19.938 8.586 25.062 1 97.06 211 SER A C 1
ATOM 1595 O O . SER A 1 211 ? -19.094 8.531 25.969 1 97.06 211 SER A O 1
ATOM 1597 N N . SER A 1 212 ? -20.172 7.609 24.281 1 96.81 212 SER A N 1
ATOM 1598 C CA . SER A 1 212 ? -19.359 6.398 24.375 1 96.81 212 SER A CA 1
ATOM 1599 C C . SER A 1 212 ? -17.891 6.676 24.047 1 96.81 212 SER A C 1
ATOM 1601 O O . SER A 1 212 ? -17 6.145 24.703 1 96.81 212 SER A O 1
ATOM 1603 N N . LEU A 1 213 ? -17.688 7.508 23.047 1 96.81 213 LEU A N 1
ATOM 1604 C CA . LEU A 1 213 ? -16.312 7.887 22.703 1 96.81 213 LEU A CA 1
ATOM 1605 C C . LEU A 1 213 ? -15.672 8.688 23.828 1 96.81 213 LEU A C 1
ATOM 1607 O O . LEU A 1 213 ? -14.523 8.438 24.188 1 96.81 213 LEU A O 1
ATOM 1611 N N . ALA A 1 214 ? -16.375 9.617 24.312 1 97.06 214 ALA A N 1
ATOM 1612 C CA . ALA A 1 214 ? -15.852 10.445 25.391 1 97.06 214 ALA A CA 1
ATOM 1613 C C . ALA A 1 214 ? -15.43 9.594 26.578 1 97.06 214 ALA A C 1
ATOM 1615 O O . ALA A 1 214 ? -14.359 9.805 27.156 1 97.06 214 ALA A O 1
ATOM 1616 N N . THR A 1 215 ? -16.281 8.633 26.922 1 97 215 THR A N 1
ATOM 1617 C CA . THR A 1 215 ? -15.977 7.746 28.047 1 97 215 THR A CA 1
ATOM 1618 C C . THR A 1 215 ? -14.703 6.949 27.766 1 97 215 THR A C 1
ATOM 1620 O O . THR A 1 215 ? -13.828 6.844 28.625 1 97 215 THR A O 1
ATOM 1623 N N . SER A 1 216 ? -14.617 6.453 26.625 1 96.56 216 SER A N 1
ATOM 1624 C CA . SER A 1 216 ? -13.445 5.68 26.234 1 96.56 216 SER A CA 1
ATOM 1625 C C . SER A 1 216 ? -12.188 6.535 26.266 1 96.56 216 SER A C 1
ATOM 1627 O O . SER A 1 216 ? -11.148 6.102 26.766 1 96.56 216 SER A O 1
ATOM 1629 N N . LEU A 1 217 ? -12.25 7.754 25.766 1 97 217 LEU A N 1
ATOM 1630 C CA . LEU A 1 217 ? -11.102 8.648 25.703 1 97 217 LEU A CA 1
ATOM 1631 C C . LEU A 1 217 ? -10.648 9.047 27.109 1 97 217 LEU A C 1
ATOM 1633 O O . LEU A 1 217 ? -9.453 9.148 27.375 1 97 217 LEU A O 1
ATOM 1637 N N . LYS A 1 218 ? -11.578 9.25 27.969 1 96.62 218 LYS A N 1
ATOM 1638 C CA . LYS A 1 218 ? -11.266 9.648 29.344 1 96.62 218 LYS A CA 1
ATOM 1639 C C . LYS A 1 218 ? -10.555 8.531 30.094 1 96.62 218 LYS A C 1
ATOM 1641 O O . LYS A 1 218 ? -9.727 8.781 30.969 1 96.62 218 LYS A O 1
ATOM 1646 N N . SER A 1 219 ? -10.898 7.297 29.766 1 96 219 SER A N 1
ATOM 1647 C CA . SER A 1 219 ? -10.227 6.156 30.375 1 96 219 SER A CA 1
ATOM 1648 C C . SER A 1 219 ? -8.75 6.129 30.016 1 96 219 SER A C 1
ATOM 1650 O O . SER A 1 219 ? -7.914 5.715 30.828 1 96 219 SER A O 1
ATOM 1652 N N . ASN A 1 220 ? -8.422 6.629 28.891 1 94.25 220 ASN A N 1
ATOM 1653 C CA . ASN A 1 220 ? -7.055 6.598 28.391 1 94.25 220 ASN A CA 1
ATOM 1654 C C . ASN A 1 220 ? -6.34 7.926 28.641 1 94.25 220 ASN A C 1
ATOM 1656 O O . ASN A 1 220 ? -5.109 7.969 28.688 1 94.25 220 ASN A O 1
ATOM 1660 N N . CYS A 1 221 ? -7.152 8.984 28.719 1 97.19 221 CYS A N 1
ATOM 1661 C CA . CYS A 1 221 ? -6.641 10.344 28.906 1 97.19 221 CYS A CA 1
ATOM 1662 C C . CYS A 1 221 ? -7.277 10.992 30.125 1 97.19 221 CYS A C 1
ATOM 1664 O O . CYS A 1 221 ? -8.266 11.719 30 1 97.19 221 CYS A O 1
ATOM 1666 N N . PRO A 1 222 ? -6.652 10.781 31.328 1 95.75 222 PRO A N 1
ATOM 1667 C CA . PRO A 1 222 ? -7.211 11.383 32.531 1 95.75 222 PRO A CA 1
ATOM 1668 C C . PRO A 1 222 ? -7.16 12.914 32.5 1 95.75 222 PRO A C 1
ATOM 1670 O O . PRO A 1 222 ? -6.488 13.5 31.656 1 95.75 222 PRO A O 1
ATOM 1673 N N . SER A 1 223 ? -7.91 13.469 33.469 1 94.75 223 SER A N 1
ATOM 1674 C CA . SER A 1 223 ? -8.016 14.922 33.531 1 94.75 223 SER A CA 1
ATOM 1675 C C . SER A 1 223 ? -6.68 15.57 33.875 1 94.75 223 SER A C 1
ATOM 1677 O O . SER A 1 223 ? -6.445 16.734 33.562 1 94.75 223 SER A O 1
ATOM 1679 N N . THR A 1 224 ? -5.887 14.859 34.562 1 93.25 224 THR A N 1
ATOM 1680 C CA . THR A 1 224 ? -4.527 15.289 34.875 1 93.25 224 THR A CA 1
ATOM 1681 C C . THR A 1 224 ? -3.533 14.156 34.656 1 93.25 224 THR A C 1
ATOM 1683 O O . THR A 1 224 ? -3.82 13 34.969 1 93.25 224 THR A O 1
ATOM 1686 N N . GLY A 1 225 ? -2.424 14.523 34.062 1 92.25 225 GLY A N 1
ATOM 1687 C CA . GLY A 1 225 ? -1.427 13.508 33.781 1 92.25 225 GLY A CA 1
ATOM 1688 C C . GLY A 1 225 ? -1.725 12.719 32.5 1 92.25 225 GLY A C 1
ATOM 1689 O O . GLY A 1 225 ? -2.568 13.117 31.703 1 92.25 225 GLY A O 1
ATOM 1690 N N . GLY A 1 226 ? -0.828 11.68 32.188 1 93.31 226 GLY A N 1
ATOM 1691 C CA . GLY A 1 226 ? -1.029 10.852 31 1 93.31 226 GLY A CA 1
ATOM 1692 C C . GLY A 1 226 ? -0.769 11.586 29.703 1 93.31 226 GLY A C 1
ATOM 1693 O O . GLY A 1 226 ? -1.364 11.266 28.672 1 93.31 226 GLY A O 1
ATOM 1694 N N . ASP A 1 227 ? 0.042 12.555 29.719 1 93.25 227 ASP A N 1
ATOM 1695 C CA . ASP A 1 227 ? 0.247 13.5 28.625 1 93.25 227 ASP A CA 1
ATOM 1696 C C . ASP A 1 227 ? 0.685 12.773 27.359 1 93.25 227 ASP A C 1
ATOM 1698 O O . ASP A 1 227 ? 0.33 13.188 26.25 1 93.25 227 ASP A O 1
ATOM 1702 N N . ASP A 1 228 ? 1.357 11.609 27.547 1 91.06 228 ASP 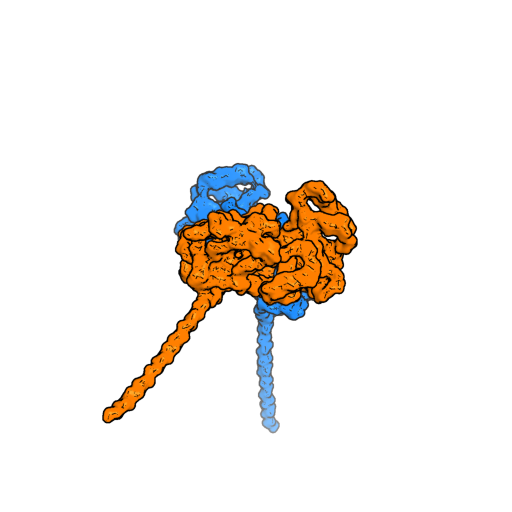A N 1
ATOM 1703 C CA . ASP A 1 228 ? 1.971 10.969 26.391 1 91.06 228 ASP A CA 1
ATOM 1704 C C . ASP A 1 228 ? 1.107 9.812 25.875 1 91.06 228 ASP A C 1
ATOM 1706 O O . ASP A 1 228 ? 1.488 9.109 24.938 1 91.06 228 ASP A O 1
ATOM 1710 N N . THR A 1 229 ? -0.066 9.625 26.547 1 95.62 229 THR A N 1
ATOM 1711 C CA . THR A 1 229 ? -0.948 8.57 26.062 1 95.62 229 THR A CA 1
ATOM 1712 C C . THR A 1 229 ? -1.546 8.953 24.703 1 95.62 229 THR A C 1
ATOM 1714 O O . THR A 1 229 ? -1.78 10.133 24.438 1 95.62 229 THR A O 1
ATOM 1717 N N . LEU A 1 230 ? -1.689 7.938 23.859 1 96.19 230 LEU A N 1
ATOM 1718 C CA . LEU A 1 230 ? -2.119 8.18 22.484 1 96.19 230 LEU A CA 1
ATOM 1719 C C . LEU A 1 230 ? -3.5 7.578 22.234 1 96.19 230 LEU A C 1
ATOM 1721 O O . LEU A 1 230 ? -3.859 6.562 22.844 1 96.19 230 LEU A O 1
ATOM 1725 N N . SER A 1 231 ? -4.246 8.242 21.453 1 97.06 231 SER A N 1
ATOM 1726 C CA . SER A 1 231 ? -5.508 7.723 20.938 1 97.06 231 SER A CA 1
ATOM 1727 C C . SER A 1 231 ? -5.594 7.875 19.422 1 97.06 231 SER A C 1
ATOM 1729 O O . SER A 1 231 ? -5.176 8.898 18.875 1 97.06 231 SER A O 1
ATOM 1731 N N . SER A 1 232 ? -6.156 6.855 18.781 1 97.44 232 SER A N 1
ATOM 1732 C CA . SER A 1 232 ? -6.312 6.922 17.328 1 97.44 232 SER A CA 1
ATOM 1733 C C . SER A 1 232 ? -7.27 8.031 16.922 1 97.44 232 SER A C 1
ATOM 1735 O O . SER A 1 232 ? -8.312 8.219 17.547 1 97.44 232 SER A O 1
ATOM 1737 N N . LEU A 1 233 ? -6.922 8.789 15.906 1 97.88 233 LEU A N 1
ATOM 1738 C CA . LEU A 1 233 ? -7.797 9.836 15.375 1 97.88 233 LEU A CA 1
ATOM 1739 C C . LEU A 1 233 ? -9.023 9.227 14.703 1 97.88 233 LEU A C 1
ATOM 1741 O O . LEU A 1 233 ? -10.102 9.82 14.719 1 97.88 233 LEU A O 1
ATOM 1745 N N . ASP A 1 234 ? -8.852 8.094 14.125 1 96.94 234 ASP A N 1
ATOM 1746 C CA . ASP A 1 234 ? -9.906 7.215 13.625 1 96.94 234 ASP A CA 1
ATOM 1747 C C . ASP A 1 234 ? -9.844 5.848 14.312 1 96.94 234 ASP A C 1
ATOM 1749 O O . ASP A 1 234 ? -9.062 4.984 13.914 1 96.94 234 ASP A O 1
ATOM 1753 N N . ALA A 1 235 ? -10.789 5.656 15.219 1 91.31 235 ALA A N 1
ATOM 1754 C CA . ALA A 1 235 ? -10.758 4.426 16 1 91.31 235 ALA A CA 1
ATOM 1755 C C . ALA A 1 235 ? -11.352 3.258 15.219 1 91.31 235 ALA A C 1
ATOM 1757 O O . ALA A 1 235 ? -11.109 2.094 15.547 1 91.31 235 ALA A O 1
ATOM 1758 N N . THR A 1 236 ? -12.133 3.59 14.234 1 93.12 236 THR A N 1
ATOM 1759 C CA . THR A 1 236 ? -12.82 2.555 13.469 1 93.12 236 THR A CA 1
ATOM 1760 C C . THR A 1 236 ? -11.836 1.803 12.578 1 93.12 236 THR A C 1
ATOM 1762 O O . THR A 1 236 ? -11.852 0.571 12.531 1 93.12 236 THR A O 1
ATOM 1765 N N . THR A 1 237 ? -10.953 2.51 11.891 1 94.88 237 THR A N 1
ATOM 1766 C CA . THR A 1 237 ? -9.93 1.951 11.016 1 94.88 237 THR A CA 1
ATOM 1767 C C . THR A 1 237 ? -8.609 2.697 11.188 1 94.88 237 THR A C 1
ATOM 1769 O O . THR A 1 237 ? -8.156 3.381 10.266 1 94.88 237 THR A O 1
ATOM 1772 N N . PRO A 1 238 ? -7.941 2.549 12.273 1 94.12 238 PRO A N 1
ATOM 1773 C CA . PRO A 1 238 ? -6.883 3.461 12.719 1 94.12 238 PRO A CA 1
ATOM 1774 C C . PRO A 1 238 ? -5.684 3.469 11.773 1 94.12 238 PRO A C 1
ATOM 1776 O O . PRO A 1 238 ? -4.867 4.391 11.82 1 94.12 238 PRO A O 1
ATOM 1779 N N . VAL A 1 239 ? -5.488 2.422 10.906 1 92.56 239 VAL A N 1
ATOM 1780 C CA . VAL A 1 239 ? -4.281 2.369 10.086 1 92.56 239 VAL A CA 1
ATOM 1781 C C . VAL A 1 239 ? -4.66 2.154 8.625 1 92.56 239 VAL A C 1
ATOM 1783 O O . VAL A 1 239 ? -3.893 1.57 7.859 1 92.56 239 VAL A O 1
ATOM 1786 N N . LEU A 1 240 ? -5.902 2.582 8.344 1 96.94 240 LEU A N 1
ATOM 1787 C CA . LEU A 1 240 ? -6.367 2.539 6.961 1 96.94 240 LEU A CA 1
ATOM 1788 C C . LEU A 1 240 ? -6.738 3.934 6.469 1 96.94 240 LEU A C 1
ATOM 1790 O O . LEU A 1 240 ? -7.48 4.656 7.137 1 96.94 240 LEU A O 1
ATOM 1794 N N . PHE A 1 241 ? -6.145 4.332 5.379 1 98.25 241 PHE A N 1
ATOM 1795 C CA . PHE A 1 241 ? -6.539 5.602 4.777 1 98.25 241 PHE A CA 1
ATOM 1796 C C . PHE A 1 241 ? -7.855 5.453 4.02 1 98.25 241 PHE A C 1
ATOM 1798 O O . PHE A 1 241 ? -7.883 4.906 2.914 1 98.25 241 PHE A O 1
ATOM 1805 N N . ASP A 1 242 ? -8.93 5.863 4.629 1 97.75 242 ASP A N 1
ATOM 1806 C CA . ASP A 1 242 ? -10.273 5.801 4.078 1 97.75 242 ASP A CA 1
ATOM 1807 C C . ASP A 1 242 ? -11.117 6.988 4.547 1 97.75 242 ASP A C 1
ATOM 1809 O O . ASP A 1 242 ? -10.57 8.031 4.922 1 97.75 242 ASP A O 1
ATOM 1813 N N . ASN A 1 243 ? -12.516 6.906 4.43 1 97.94 243 ASN A N 1
ATOM 1814 C CA . ASN A 1 243 ? -13.32 8.086 4.723 1 97.94 243 ASN A CA 1
ATOM 1815 C C . ASN A 1 243 ? -13.961 7.996 6.105 1 97.94 243 ASN A C 1
ATOM 1817 O O . ASN A 1 243 ? -14.914 8.719 6.398 1 97.94 243 ASN A O 1
ATOM 1821 N N . HIS A 1 244 ? -13.414 7.164 6.953 1 98.19 244 HIS A N 1
ATOM 1822 C CA . HIS A 1 244 ? -14.047 6.984 8.258 1 98.19 244 HIS A CA 1
ATOM 1823 C C . HIS A 1 244 ? -13.836 8.211 9.141 1 98.19 244 HIS A C 1
ATOM 1825 O O . HIS A 1 244 ? -14.656 8.484 10.023 1 98.19 244 HIS A O 1
ATOM 1831 N N . PHE A 1 245 ? -12.773 8.953 8.875 1 98.69 245 PHE A N 1
ATOM 1832 C CA . PHE A 1 245 ? -12.594 10.234 9.555 1 98.69 245 PHE A CA 1
ATOM 1833 C C . PHE A 1 245 ? -13.852 11.086 9.438 1 98.69 245 PHE A C 1
ATOM 1835 O O . PHE A 1 245 ? -14.375 11.578 10.445 1 98.69 245 PHE A O 1
ATOM 1842 N N . TYR A 1 246 ? -14.398 11.188 8.242 1 98.88 246 TYR A N 1
ATOM 1843 C CA . TYR A 1 246 ? -15.562 12.031 8.008 1 98.88 246 TYR A CA 1
ATOM 1844 C C . TYR A 1 246 ? -16.828 11.383 8.57 1 98.88 246 TYR A C 1
ATOM 1846 O O . TYR A 1 246 ? -17.703 12.078 9.086 1 98.88 246 TYR A O 1
ATOM 1854 N N . LYS A 1 247 ? -16.922 10.055 8.461 1 98.62 247 LYS A N 1
ATOM 1855 C CA . LYS A 1 247 ? -18.047 9.352 9.094 1 98.62 247 LYS A CA 1
ATOM 1856 C C . LYS A 1 247 ? -18.062 9.609 10.602 1 98.62 247 LYS A C 1
ATOM 1858 O O . LYS A 1 247 ? -19.125 9.812 11.188 1 98.62 247 LYS A O 1
ATOM 1863 N N . ASN A 1 248 ? -16.922 9.594 11.164 1 98.69 248 ASN A N 1
ATOM 1864 C CA . ASN A 1 248 ? -16.812 9.875 12.594 1 98.69 248 ASN A CA 1
ATOM 1865 C C . ASN A 1 248 ? -17.281 11.289 12.93 1 98.69 248 ASN A C 1
ATOM 1867 O O . ASN A 1 248 ? -18 11.492 13.906 1 98.69 248 ASN A O 1
ATOM 1871 N N . LEU A 1 249 ? -16.875 12.234 12.086 1 98.75 249 LEU A N 1
ATOM 1872 C CA . LEU A 1 249 ? -17.266 13.617 12.352 1 98.75 249 LEU A CA 1
ATOM 1873 C C . LEU A 1 249 ? -18.781 13.773 12.32 1 98.75 249 LEU A C 1
ATOM 1875 O O . LEU A 1 249 ? -19.359 14.445 13.18 1 98.75 249 LEU A O 1
ATOM 1879 N N . VAL A 1 250 ? -19.438 13.148 11.367 1 98.62 250 VAL A N 1
ATOM 1880 C CA . VAL A 1 250 ? -20.891 13.258 11.219 1 98.62 250 VAL A CA 1
ATOM 1881 C C . VAL A 1 250 ? -21.578 12.625 12.422 1 98.62 250 VAL A C 1
ATOM 1883 O O . VAL A 1 250 ? -22.703 13.008 12.773 1 98.62 250 VAL A O 1
ATOM 1886 N N . ASN A 1 251 ? -20.859 11.781 13.172 1 98.31 251 ASN A N 1
ATOM 1887 C CA . ASN A 1 251 ? -21.422 11.102 14.336 1 98.31 251 ASN A CA 1
ATOM 1888 C C . ASN A 1 251 ? -20.859 11.664 15.641 1 98.31 251 ASN A C 1
ATOM 1890 O O . ASN A 1 251 ? -20.891 11 16.672 1 98.31 251 ASN A O 1
ATOM 1894 N N . ASN A 1 252 ? -20.25 12.859 15.547 1 98.31 252 ASN A N 1
ATOM 1895 C CA . ASN A 1 252 ? -19.703 13.562 16.703 1 98.31 252 ASN A CA 1
ATOM 1896 C C . ASN A 1 252 ? -18.578 12.766 17.359 1 98.31 252 ASN A C 1
ATOM 1898 O O . ASN A 1 252 ? -18.484 12.711 18.594 1 98.31 252 ASN A O 1
ATOM 1902 N N . LYS A 1 253 ? -17.828 12.117 16.547 1 98.25 253 LYS A N 1
ATOM 1903 C CA . LYS A 1 253 ? -16.734 11.305 17.047 1 98.25 253 LYS A CA 1
ATOM 1904 C C . LYS A 1 253 ? -15.383 11.883 16.625 1 98.25 253 LYS A C 1
ATOM 1906 O O . LYS A 1 253 ? -14.422 11.141 16.406 1 98.25 253 LYS A O 1
ATOM 1911 N N . GLY A 1 254 ? -15.297 13.188 16.391 1 98.19 254 GLY A N 1
ATOM 1912 C CA . GLY A 1 254 ? -14.023 13.867 16.203 1 98.19 254 GLY A CA 1
ATOM 1913 C C . GLY A 1 254 ? -13.258 14.039 17.5 1 98.19 254 GLY A C 1
ATOM 1914 O O . GLY A 1 254 ? -13.766 14.625 18.469 1 98.19 254 GLY A O 1
ATOM 1915 N N . ILE A 1 255 ? -12.055 13.633 17.531 1 97.31 255 ILE A N 1
ATOM 1916 C CA . ILE A 1 255 ? -11.266 13.625 18.766 1 97.31 255 ILE A CA 1
ATOM 1917 C C . ILE A 1 255 ? -10.695 15.023 19.016 1 97.31 255 ILE A C 1
ATOM 1919 O O . ILE A 1 255 ? -10.75 15.523 20.141 1 97.31 255 ILE A O 1
ATOM 1923 N N . LEU A 1 256 ? -10.195 15.648 18.016 1 98.44 256 LEU A N 1
ATOM 1924 C CA . LEU A 1 256 ? -9.68 17 18.141 1 98.44 256 LEU A CA 1
ATOM 1925 C C . LEU A 1 256 ? -10.797 18.031 18 1 98.44 256 LEU A C 1
ATOM 1927 O O . LEU A 1 256 ? -11.703 17.859 17.172 1 98.44 256 LEU A O 1
ATOM 1931 N N . HIS A 1 257 ? -10.664 19.094 18.75 1 98.62 257 HIS A N 1
ATOM 1932 C CA . HIS A 1 257 ? -11.617 20.188 18.609 1 98.62 257 HIS A CA 1
ATOM 1933 C C . HIS A 1 257 ? -11.648 20.703 17.172 1 98.62 257 HIS A C 1
ATOM 1935 O O . HIS A 1 257 ? -12.727 20.828 16.578 1 98.62 257 HIS A O 1
ATOM 1941 N N . SER A 1 258 ? -10.508 20.891 16.609 1 98.69 258 SER A N 1
ATOM 1942 C CA . SER A 1 258 ? -10.398 21.438 15.266 1 98.69 258 SER A CA 1
ATOM 1943 C C . SER A 1 258 ? -11.047 20.5 14.242 1 98.69 258 SER A C 1
ATOM 1945 O O . SER A 1 258 ? -11.648 20.969 13.273 1 98.69 258 SER A O 1
ATOM 1947 N N . ASP A 1 259 ? -10.906 19.188 14.469 1 98.75 259 ASP A N 1
ATOM 1948 C CA . ASP A 1 259 ? -11.516 18.234 13.547 1 98.75 259 ASP A CA 1
ATOM 1949 C C . ASP A 1 259 ? -13.039 18.328 13.594 1 98.75 259 ASP A C 1
ATOM 1951 O O . ASP A 1 259 ? -13.695 18.406 12.555 1 98.75 259 ASP A O 1
ATOM 1955 N N . GLN A 1 260 ? -13.578 18.344 14.82 1 98.81 260 GLN A N 1
ATOM 1956 C CA . GLN A 1 260 ? -15.031 18.328 14.945 1 98.81 260 GLN A CA 1
ATOM 1957 C C . GLN A 1 260 ? -15.625 19.656 14.445 1 98.81 260 GLN A C 1
ATOM 1959 O O . GLN A 1 260 ? -16.766 19.688 13.984 1 98.81 260 GLN A O 1
ATOM 1964 N N . GLN A 1 261 ? -14.852 20.734 14.477 1 98.62 261 GLN A N 1
ATOM 1965 C CA . GLN A 1 261 ? -15.297 22.031 13.984 1 98.62 261 GLN A CA 1
ATOM 1966 C C . GLN A 1 261 ? -15.633 21.969 12.492 1 98.62 261 GLN A C 1
ATOM 1968 O O . GLN A 1 261 ? -16.406 22.797 11.992 1 98.62 261 GLN A O 1
ATOM 1973 N N . LEU A 1 262 ? -15.094 21 11.75 1 98.88 262 LEU A N 1
ATOM 1974 C CA . LEU A 1 262 ? -15.367 20.859 10.328 1 98.88 262 LEU A CA 1
ATOM 1975 C C . LEU A 1 262 ? -16.828 20.469 10.086 1 98.88 262 LEU A C 1
ATOM 1977 O O . LEU A 1 262 ? -17.359 20.688 8.992 1 98.88 262 LEU A O 1
ATOM 1981 N N . TYR A 1 263 ? -17.438 19.828 11.078 1 98.75 263 TYR A N 1
ATOM 1982 C CA . TYR A 1 263 ? -18.844 19.438 11.047 1 98.75 263 TYR A CA 1
ATOM 1983 C C . TYR A 1 263 ? -19.531 19.812 12.352 1 98.75 263 TYR A C 1
ATOM 1985 O O . TYR A 1 263 ? -19.734 18.953 13.219 1 98.75 263 TYR A O 1
ATOM 1993 N N . SER A 1 264 ? -19.891 21.047 12.516 1 98 264 SER A N 1
ATOM 1994 C CA . SER A 1 264 ? -20.516 21.594 13.719 1 98 264 SER A CA 1
ATOM 1995 C C . SER A 1 264 ? -21.469 22.734 13.375 1 98 264 SER A C 1
ATOM 1997 O O . SER A 1 264 ? -21.547 23.734 14.102 1 98 264 SER A O 1
ATOM 1999 N N . GLY A 1 265 ? -22.094 22.594 12.211 1 97.81 265 GLY A N 1
ATOM 2000 C CA . GLY A 1 265 ? -23.109 23.562 11.828 1 97.81 265 GLY A CA 1
ATOM 2001 C C . GLY A 1 265 ? -22.562 24.719 11.016 1 97.81 265 GLY A C 1
ATOM 2002 O O . GLY A 1 265 ? -23.203 25.75 10.867 1 97.81 265 GLY A O 1
ATOM 2003 N N . GLY A 1 266 ? -21.375 24.562 10.484 1 98.12 266 GLY A N 1
ATOM 2004 C CA . GLY A 1 266 ? -20.719 25.641 9.758 1 98.12 266 GLY A CA 1
ATOM 2005 C C . GLY A 1 266 ? -20.703 25.422 8.258 1 98.12 266 GLY A C 1
ATOM 2006 O O . GLY A 1 266 ? -21.422 24.578 7.738 1 98.12 266 GLY A O 1
ATOM 2007 N N . SER A 1 267 ? -19.859 26.188 7.574 1 98.56 267 SER A N 1
ATOM 2008 C CA . SER A 1 267 ? -19.844 26.297 6.121 1 98.56 267 SER A CA 1
ATOM 2009 C C . SER A 1 267 ? -19.281 25.031 5.473 1 98.56 267 SER A C 1
ATOM 2011 O O . SER A 1 267 ? -19.422 24.844 4.262 1 98.56 267 SER A O 1
ATOM 2013 N N . THR A 1 268 ? -18.672 24.125 6.285 1 98.81 268 THR A N 1
ATOM 2014 C CA . THR A 1 268 ? -18 22.969 5.691 1 98.81 268 THR A CA 1
ATOM 2015 C C . THR A 1 268 ? -18.812 21.703 5.91 1 98.81 268 THR A C 1
ATOM 2017 O O . THR A 1 268 ? -18.406 20.625 5.484 1 98.81 268 THR A O 1
ATOM 2020 N N . ASP A 1 269 ? -19.984 21.781 6.535 1 98.81 269 ASP A N 1
ATOM 2021 C CA . ASP A 1 269 ? -20.781 20.625 6.891 1 98.81 269 ASP A CA 1
ATOM 2022 C C . ASP A 1 269 ? -21.125 19.797 5.652 1 98.81 269 ASP A C 1
ATOM 2024 O O . ASP A 1 269 ? -21.047 18.562 5.676 1 98.81 269 ASP A O 1
ATOM 2028 N N . SER A 1 270 ? -21.547 20.484 4.629 1 98.81 270 SER A N 1
ATOM 2029 C CA . SER A 1 270 ? -22 19.797 3.424 1 98.81 270 SER A CA 1
ATOM 2030 C C . SER A 1 270 ? -20.875 18.969 2.809 1 98.81 270 SER A C 1
ATOM 2032 O O . SER A 1 270 ? -21.094 17.844 2.355 1 98.81 270 SER A O 1
ATOM 2034 N N . GLN A 1 271 ? -19.688 19.531 2.785 1 98.88 271 GLN A N 1
ATOM 2035 C CA . GLN A 1 271 ? -18.562 18.812 2.219 1 98.88 271 GLN A CA 1
ATOM 2036 C C . GLN A 1 271 ? -18.188 17.609 3.08 1 98.88 271 GLN A C 1
ATOM 2038 O O . GLN A 1 271 ? -17.906 16.516 2.557 1 98.88 271 GLN A O 1
ATOM 2043 N N . VAL A 1 272 ? -18.156 17.797 4.383 1 98.94 272 VAL A N 1
ATOM 2044 C CA . VAL A 1 272 ? -17.844 16.703 5.293 1 98.94 272 VAL A CA 1
ATOM 2045 C C . VAL A 1 272 ? -18.844 15.562 5.102 1 98.94 272 VAL A C 1
ATOM 2047 O O . VAL A 1 272 ? -18.469 14.398 5.008 1 98.94 272 VAL A O 1
ATOM 2050 N N . LYS A 1 273 ? -20.109 15.93 5.02 1 98.75 273 LYS A N 1
ATOM 2051 C CA . LYS A 1 273 ? -21.141 14.93 4.797 1 98.75 273 LYS A CA 1
ATOM 2052 C C . LYS A 1 273 ? -20.938 14.219 3.463 1 98.75 273 LYS A C 1
ATOM 2054 O O . LYS A 1 273 ? -21.109 13 3.375 1 98.75 273 LYS A O 1
ATOM 2059 N N . SER A 1 274 ? -20.625 14.961 2.443 1 98.69 274 SER A N 1
ATOM 2060 C CA . SER A 1 274 ? -20.375 14.375 1.134 1 98.69 274 SER A CA 1
ATOM 2061 C C . SER A 1 274 ? -19.234 13.367 1.193 1 98.69 274 SER A C 1
ATOM 2063 O O . SER A 1 274 ? -19.344 12.25 0.673 1 98.69 274 SER A O 1
ATOM 2065 N N . TYR A 1 275 ? -18.109 13.695 1.847 1 98.75 275 TYR A N 1
ATOM 2066 C CA . TYR A 1 275 ? -16.969 12.805 1.965 1 98.75 275 TYR A CA 1
ATOM 2067 C C . TYR A 1 275 ? -17.312 11.57 2.797 1 98.75 275 TYR A C 1
ATOM 2069 O O . TYR A 1 275 ? -16.781 10.484 2.57 1 98.75 275 TYR A O 1
ATOM 2077 N N . SER A 1 276 ? -18.234 11.68 3.729 1 98.38 276 SER A N 1
ATOM 2078 C CA . SER A 1 276 ? -18.609 10.562 4.594 1 98.38 276 SER A CA 1
ATOM 2079 C C . SER A 1 276 ? -19.312 9.469 3.801 1 98.38 276 SER A C 1
ATOM 2081 O O . SER A 1 276 ? -19.219 8.289 4.156 1 98.38 276 SER A O 1
ATOM 2083 N N . THR A 1 277 ? -19.922 9.836 2.658 1 96 277 THR A N 1
ATOM 2084 C CA . THR A 1 277 ? -20.672 8.852 1.901 1 96 277 THR A CA 1
ATOM 2085 C C . THR A 1 277 ? -20.047 8.609 0.533 1 96 277 THR A C 1
ATOM 2087 O O . THR A 1 277 ? -20.438 7.699 -0.193 1 96 277 THR A O 1
ATOM 2090 N N . ASN A 1 278 ? -19.078 9.438 0.197 1 96.69 278 ASN A N 1
ATOM 2091 C CA . ASN A 1 278 ? -18.438 9.336 -1.106 1 96.69 278 ASN A CA 1
ATOM 2092 C C . ASN A 1 278 ? -16.906 9.32 -0.975 1 96.69 278 ASN A C 1
ATOM 2094 O O . ASN A 1 278 ? -16.25 10.312 -1.29 1 96.69 278 ASN A O 1
ATOM 2098 N N . PRO A 1 279 ? -16.375 8.195 -0.652 1 96.56 279 PRO A N 1
ATOM 2099 C CA . PRO A 1 279 ? -14.938 8.109 -0.448 1 96.56 279 PRO A CA 1
ATOM 2100 C C . PRO A 1 279 ? -14.141 8.414 -1.717 1 96.56 279 PRO A C 1
ATOM 2102 O O . PRO A 1 279 ? -12.992 8.867 -1.64 1 96.56 279 PRO A O 1
ATOM 2105 N N . ILE A 1 280 ? -14.719 8.219 -2.867 1 97 280 ILE A N 1
ATOM 2106 C CA . ILE A 1 280 ? -14.031 8.461 -4.133 1 97 280 ILE A CA 1
ATOM 2107 C C . ILE A 1 280 ? -13.797 9.961 -4.312 1 97 280 ILE A C 1
ATOM 2109 O O . ILE A 1 280 ? -12.711 10.375 -4.727 1 97 280 ILE A O 1
ATOM 2113 N N . ALA A 1 281 ? -14.789 10.703 -3.969 1 98.31 281 ALA A N 1
ATOM 2114 C CA . ALA A 1 281 ? -14.641 12.156 -4.039 1 98.31 281 ALA A CA 1
ATOM 2115 C C . ALA A 1 281 ? -13.57 12.648 -3.066 1 98.31 281 ALA A C 1
ATOM 2117 O O . ALA A 1 281 ? -12.766 13.516 -3.406 1 98.31 281 ALA A O 1
ATOM 2118 N N . PHE A 1 282 ? -13.602 12.102 -1.867 1 98.81 282 PHE A N 1
ATOM 2119 C CA . PHE A 1 282 ? -12.57 12.438 -0.892 1 98.81 282 PHE A CA 1
ATOM 2120 C C . PHE A 1 282 ? -11.188 12.133 -1.438 1 98.81 282 PHE A C 1
ATOM 2122 O O . PHE A 1 282 ? -10.297 12.984 -1.413 1 98.81 282 PHE A O 1
ATOM 2129 N N . ASP A 1 283 ? -10.977 10.945 -1.949 1 98.56 283 ASP A N 1
ATOM 2130 C CA . ASP A 1 283 ? -9.68 10.523 -2.459 1 98.56 283 ASP A CA 1
ATOM 2131 C C . ASP A 1 283 ? -9.172 11.477 -3.537 1 98.56 283 ASP A C 1
ATOM 2133 O O . ASP A 1 283 ? -8.016 11.891 -3.516 1 98.56 283 ASP A O 1
ATOM 2137 N N . ALA A 1 284 ? -10.039 11.781 -4.426 1 98.38 284 ALA A N 1
ATOM 2138 C CA . ALA A 1 284 ? -9.672 12.641 -5.543 1 98.38 284 ALA A CA 1
ATOM 2139 C C . ALA A 1 284 ? -9.281 14.039 -5.055 1 98.38 284 ALA A C 1
ATOM 2141 O O . ALA A 1 284 ? -8.258 14.586 -5.473 1 98.38 284 ALA A O 1
ATOM 2142 N N . ASP A 1 285 ? -10.094 14.609 -4.191 1 98.94 285 ASP A N 1
ATOM 2143 C CA . ASP A 1 285 ? -9.844 15.953 -3.689 1 98.94 285 ASP A CA 1
ATOM 2144 C C . ASP A 1 285 ? -8.594 15.992 -2.807 1 98.94 285 ASP A C 1
ATOM 2146 O O . ASP A 1 285 ? -7.844 16.969 -2.824 1 98.94 285 ASP A O 1
ATOM 2150 N N . PHE A 1 286 ? -8.398 14.93 -2.027 1 98.94 286 PHE A N 1
ATOM 2151 C CA . PHE A 1 286 ? -7.203 14.852 -1.199 1 98.94 286 PHE A CA 1
ATOM 2152 C C . PHE A 1 286 ? -5.949 14.852 -2.062 1 98.94 286 PHE A C 1
ATOM 2154 O O . PHE A 1 286 ? -5.008 15.609 -1.804 1 98.94 286 PHE A O 1
ATOM 2161 N N . ALA A 1 287 ? -5.945 14 -3.09 1 98.88 287 ALA A N 1
ATOM 2162 C CA . ALA A 1 287 ? -4.793 13.914 -3.984 1 98.88 287 ALA A CA 1
ATOM 2163 C C . ALA A 1 287 ? -4.492 15.266 -4.629 1 98.88 287 ALA A C 1
ATOM 2165 O O . ALA A 1 287 ? -3.338 15.695 -4.672 1 98.88 287 ALA A O 1
ATOM 2166 N N . LYS A 1 288 ? -5.523 15.898 -5.062 1 98.75 288 LYS A N 1
ATOM 2167 C CA . LYS A 1 288 ? -5.359 17.203 -5.691 1 98.75 288 LYS A CA 1
ATOM 2168 C C . LYS A 1 288 ? -4.801 18.234 -4.703 1 98.75 288 LYS A C 1
ATOM 2170 O O . LYS A 1 288 ? -3.924 19.016 -5.051 1 98.75 288 LYS A O 1
ATOM 2175 N N . ALA A 1 289 ? -5.348 18.203 -3.512 1 98.88 289 ALA A N 1
ATOM 2176 C CA . ALA A 1 289 ? -4.887 19.141 -2.486 1 98.88 289 ALA A CA 1
ATOM 2177 C C . ALA A 1 289 ? -3.438 18.844 -2.098 1 98.88 289 ALA A C 1
ATOM 2179 O O . ALA A 1 289 ? -2.676 19.766 -1.793 1 98.88 289 ALA A O 1
ATOM 2180 N N . MET A 1 290 ? -3.057 17.578 -2.104 1 98.88 290 MET A N 1
ATOM 2181 C CA . MET A 1 290 ? -1.683 17.203 -1.773 1 98.88 290 MET A CA 1
ATOM 2182 C C . MET A 1 290 ? -0.713 17.703 -2.84 1 98.88 290 MET A C 1
ATOM 2184 O O . MET A 1 290 ? 0.419 18.078 -2.529 1 98.88 290 MET A O 1
ATOM 2188 N N . VAL A 1 291 ? -1.144 17.656 -4.102 1 98.75 291 VAL A N 1
ATOM 2189 C CA . VAL A 1 291 ? -0.315 18.219 -5.16 1 98.75 291 VAL A CA 1
ATOM 2190 C C . VAL A 1 291 ? -0.083 19.703 -4.895 1 98.75 291 VAL A C 1
ATOM 2192 O O . VAL A 1 291 ? 1.048 20.188 -4.98 1 98.75 291 VAL A O 1
ATOM 2195 N N . LYS A 1 292 ? -1.175 20.391 -4.562 1 98.5 292 LYS A N 1
ATOM 2196 C CA . LYS A 1 292 ? -1.057 21.828 -4.258 1 98.5 292 LYS A CA 1
ATOM 2197 C C . LYS A 1 292 ? -0.163 22.047 -3.041 1 98.5 292 LYS A C 1
ATOM 2199 O O . LYS A 1 292 ? 0.691 22.938 -3.051 1 98.5 292 LYS A O 1
ATOM 2204 N N . LEU A 1 293 ? -0.33 21.266 -1.996 1 98.69 293 LEU A N 1
ATOM 2205 C CA . LEU A 1 293 ? 0.499 21.359 -0.8 1 98.69 293 LEU A CA 1
ATOM 2206 C C . LEU A 1 293 ? 1.974 21.172 -1.144 1 98.69 293 LEU A C 1
ATOM 2208 O O . LEU A 1 293 ? 2.822 21.953 -0.694 1 98.69 293 LEU A O 1
ATOM 2212 N N . GLY A 1 294 ? 2.254 20.172 -1.922 1 98.06 294 GLY A N 1
ATOM 2213 C CA . GLY A 1 294 ? 3.629 19.875 -2.289 1 98.06 294 GLY A CA 1
ATOM 2214 C C . GLY A 1 294 ? 4.285 20.984 -3.1 1 98.06 294 GLY A C 1
ATOM 2215 O O . GLY A 1 294 ? 5.508 20.984 -3.266 1 98.06 294 GLY A O 1
ATOM 2216 N N . ASN A 1 295 ? 3.5 21.891 -3.555 1 96.5 295 ASN A N 1
ATOM 2217 C CA . ASN A 1 295 ? 4.012 22.984 -4.379 1 96.5 295 ASN A CA 1
ATOM 2218 C C . ASN A 1 295 ? 4.02 24.297 -3.621 1 96.5 295 ASN A C 1
ATOM 2220 O O . ASN A 1 295 ? 4.191 25.375 -4.219 1 96.5 295 ASN A O 1
ATOM 2224 N N . LEU A 1 296 ? 3.826 24.234 -2.34 1 96.81 296 LEU A N 1
ATOM 2225 C CA . LEU A 1 296 ? 3.898 25.438 -1.515 1 96.81 296 LEU A CA 1
ATOM 2226 C C . LEU A 1 296 ? 5.328 25.953 -1.433 1 96.81 296 LEU A C 1
ATOM 2228 O O . LEU A 1 296 ? 6.172 25.359 -0.759 1 96.81 296 LEU A O 1
ATOM 2232 N N . SER A 1 297 ? 5.621 26.969 -2.135 1 94.69 297 SER A N 1
ATOM 2233 C CA . SER A 1 297 ? 6.84 27.781 -2.111 1 94.69 297 SER A CA 1
ATOM 2234 C C . SER A 1 297 ? 8.086 26.891 -2.104 1 94.69 297 SER A C 1
ATOM 2236 O O . SER A 1 297 ? 8.961 27.062 -1.26 1 94.69 297 SER A O 1
ATOM 2238 N N . PRO A 1 298 ? 8.164 25.969 -3.037 1 96 298 PRO A N 1
ATOM 2239 C CA . PRO A 1 298 ? 9.391 25.172 -3.09 1 96 298 PRO A CA 1
ATOM 2240 C C . PRO A 1 298 ? 10.617 26 -3.455 1 96 298 PRO A C 1
ATOM 2242 O O . PRO A 1 298 ? 10.508 26.984 -4.199 1 96 298 PRO A O 1
ATOM 2245 N N . LEU A 1 299 ? 11.742 25.641 -2.836 1 97.62 299 LEU A N 1
ATOM 2246 C CA . LEU A 1 299 ? 13.008 26.172 -3.311 1 97.62 299 LEU A CA 1
ATOM 2247 C C . LEU A 1 299 ? 13.516 25.391 -4.52 1 97.62 299 LEU A C 1
ATOM 2249 O O . LEU A 1 299 ? 13.406 24.156 -4.559 1 97.62 299 LEU A O 1
ATOM 2253 N N . THR A 1 300 ? 14.008 26.109 -5.531 1 96.12 300 THR A N 1
ATOM 2254 C CA . THR A 1 300 ? 14.516 25.469 -6.738 1 96.12 300 THR A CA 1
ATOM 2255 C C . THR A 1 300 ? 15.781 26.172 -7.238 1 96.12 300 THR A C 1
ATOM 2257 O O . THR A 1 300 ? 16.156 27.219 -6.715 1 96.12 300 THR A O 1
ATOM 2260 N N . GLY A 1 301 ? 16.453 25.531 -8.172 1 93.5 301 GLY A N 1
ATOM 2261 C CA . GLY A 1 301 ? 17.625 26.141 -8.773 1 93.5 301 GLY A CA 1
ATOM 2262 C C . GLY A 1 301 ? 18.75 26.391 -7.789 1 93.5 301 GLY A C 1
ATOM 2263 O O . GLY A 1 301 ? 19.188 25.453 -7.105 1 93.5 301 GLY A O 1
ATOM 2264 N N . THR A 1 302 ? 19.078 27.688 -7.656 1 93.12 302 THR A N 1
ATOM 2265 C CA . THR A 1 302 ? 20.203 28 -6.789 1 93.12 302 THR A CA 1
ATOM 2266 C C . THR A 1 302 ? 19.719 28.406 -5.398 1 93.12 302 THR A C 1
ATOM 2268 O O . THR A 1 302 ? 20.531 28.672 -4.508 1 93.12 302 THR A O 1
ATOM 2271 N N . ASN A 1 303 ? 18.422 28.406 -5.312 1 94.62 303 ASN A N 1
ATOM 2272 C CA . ASN A 1 303 ? 17.859 28.688 -4 1 94.62 303 ASN A CA 1
ATOM 2273 C C . ASN A 1 303 ? 17.844 27.453 -3.117 1 94.62 303 ASN A C 1
ATOM 2275 O O . ASN A 1 303 ? 17.141 26.484 -3.412 1 94.62 303 ASN A O 1
ATOM 2279 N N . GLY A 1 304 ? 18.625 27.375 -2.086 1 96.94 304 GLY A N 1
ATOM 2280 C CA . GLY A 1 304 ? 18.781 26.219 -1.213 1 96.94 304 GLY A CA 1
ATOM 2281 C C . GLY A 1 304 ? 19.938 25.312 -1.614 1 96.94 304 GLY A C 1
ATOM 2282 O O . GLY A 1 304 ? 20.875 25.766 -2.275 1 96.94 304 GLY A O 1
ATOM 2283 N N . GLN A 1 305 ? 19.953 24.141 -1.12 1 98.12 305 GLN A N 1
ATOM 2284 C CA . GLN A 1 305 ? 21 23.172 -1.432 1 98.12 305 GLN A CA 1
ATOM 2285 C C . GLN A 1 305 ? 20.438 21.75 -1.486 1 98.12 305 GLN A C 1
ATOM 2287 O O . GLN A 1 305 ? 19.234 21.547 -1.325 1 98.12 305 GLN A O 1
ATOM 2292 N N . ILE A 1 306 ? 21.266 20.875 -1.921 1 98.62 306 ILE A N 1
ATOM 2293 C CA . ILE A 1 306 ? 21.016 19.438 -1.728 1 98.62 306 ILE A CA 1
ATOM 2294 C C . ILE A 1 306 ? 21.828 18.938 -0.542 1 98.62 306 ILE A C 1
ATOM 2296 O O . ILE A 1 306 ? 23.031 18.703 -0.666 1 98.62 306 ILE A O 1
ATOM 2300 N N . ARG A 1 307 ? 21.125 18.797 0.559 1 98.69 307 ARG A N 1
ATOM 2301 C CA . ARG A 1 307 ? 21.844 18.406 1.771 1 98.69 307 ARG A CA 1
ATOM 2302 C C . ARG A 1 307 ? 22.219 16.938 1.728 1 98.69 307 ARG A C 1
ATOM 2304 O O . ARG A 1 307 ? 21.422 16.094 1.305 1 98.69 307 ARG A O 1
ATOM 2311 N N . THR A 1 308 ? 23.453 16.594 2.209 1 98.06 308 THR A N 1
ATOM 2312 C CA . THR A 1 308 ? 23.906 15.211 2.26 1 98.06 308 THR A CA 1
ATOM 2313 C C . THR A 1 308 ? 23.406 14.523 3.527 1 98.06 308 THR A C 1
ATOM 2315 O O . THR A 1 308 ? 23.25 13.305 3.559 1 98.06 308 THR A O 1
ATOM 2318 N N . ASN A 1 309 ? 23.25 15.281 4.543 1 98.25 309 ASN A N 1
ATOM 2319 C CA . ASN A 1 309 ? 22.578 14.938 5.797 1 98.25 309 ASN A CA 1
ATOM 2320 C C . ASN A 1 309 ? 21.344 15.797 6.031 1 98.25 309 ASN A C 1
ATOM 2322 O O . ASN A 1 309 ? 21.453 17.016 6.176 1 98.25 309 ASN A O 1
ATOM 2326 N N . CYS A 1 310 ? 20.203 15.172 6.141 1 98.81 310 CYS A N 1
ATOM 2327 C CA . CYS A 1 310 ? 18.953 15.93 6.133 1 98.81 310 CYS A CA 1
ATOM 2328 C C . CYS A 1 310 ? 18.797 16.75 7.41 1 98.81 310 CYS A C 1
ATOM 2330 O O . CYS A 1 310 ? 17.969 17.656 7.477 1 98.81 310 CYS A O 1
ATOM 2332 N N . ARG A 1 311 ? 19.609 16.516 8.414 1 98.56 311 ARG A N 1
ATOM 2333 C CA . ARG A 1 311 ? 19.469 17.172 9.711 1 98.56 311 ARG A CA 1
ATOM 2334 C C . ARG A 1 311 ? 20.375 18.391 9.812 1 98.56 311 ARG A C 1
ATOM 2336 O O . ARG A 1 311 ? 20.297 19.156 10.773 1 98.56 311 ARG A O 1
ATOM 2343 N N . LYS A 1 312 ? 21.25 18.516 8.742 1 98.12 312 LYS A N 1
ATOM 2344 C CA . LYS A 1 312 ? 22.266 19.562 8.82 1 98.12 312 LYS A CA 1
ATOM 2345 C C . LYS A 1 312 ? 22.422 20.281 7.484 1 98.12 312 LYS A C 1
ATOM 2347 O O . LYS A 1 312 ? 22.109 19.719 6.434 1 98.12 312 LYS A O 1
ATOM 2352 N N . ILE A 1 313 ? 22.875 21.516 7.625 1 97.5 313 ILE A N 1
ATOM 2353 C CA . ILE A 1 313 ? 23.344 22.219 6.43 1 97.5 313 ILE A CA 1
ATOM 2354 C C . ILE A 1 313 ? 24.688 21.656 5.984 1 97.5 313 ILE A C 1
ATOM 2356 O O . ILE A 1 313 ? 25.469 21.172 6.805 1 97.5 313 ILE A O 1
ATOM 2360 N N . ASN A 1 314 ? 24.906 21.734 4.727 1 96.75 314 ASN A N 1
ATOM 2361 C CA . ASN A 1 314 ? 26.203 21.234 4.25 1 96.75 314 ASN A CA 1
ATOM 2362 C C . ASN A 1 314 ? 27.359 22.047 4.809 1 96.75 314 ASN A C 1
ATOM 2364 O O . ASN A 1 314 ? 27.219 23.25 5.055 1 96.75 314 ASN A O 1
ATOM 2368 N N . MET B 1 1 ? -40.094 -13.539 -72.562 1 24.8 1 MET B N 1
ATOM 2369 C CA . MET B 1 1 ? -40.062 -14.008 -71.188 1 24.8 1 MET B CA 1
ATOM 2370 C C . MET B 1 1 ? -38.688 -13.719 -70.562 1 24.8 1 MET B C 1
ATOM 2372 O O . MET B 1 1 ? -37.719 -14.398 -70.812 1 24.8 1 MET B O 1
ATOM 2376 N N . ALA B 1 2 ? -38.406 -12.312 -70.562 1 42.59 2 ALA B N 1
ATOM 2377 C CA . ALA B 1 2 ? -37.188 -11.688 -70.062 1 42.59 2 ALA B CA 1
ATOM 2378 C C . ALA B 1 2 ? -36.938 -12.094 -68.625 1 42.59 2 ALA B C 1
ATOM 2380 O O . ALA B 1 2 ? -37.75 -11.844 -67.75 1 42.59 2 ALA B O 1
ATOM 2381 N N . PHE B 1 3 ? -36.156 -13.297 -68.438 1 34.22 3 PHE B N 1
ATOM 2382 C CA . PHE B 1 3 ? -35.719 -13.836 -67.125 1 34.22 3 PHE B CA 1
ATOM 2383 C C . PHE B 1 3 ? -34.938 -12.781 -66.375 1 34.22 3 PHE B C 1
ATOM 2385 O O . PHE B 1 3 ? -33.938 -12.25 -66.812 1 34.22 3 PHE B O 1
ATOM 2392 N N . TYR B 1 4 ? -35.625 -11.984 -65.5 1 37.41 4 TYR B N 1
ATOM 2393 C CA . TYR B 1 4 ? -35.094 -11.109 -64.438 1 37.41 4 TYR B CA 1
ATOM 2394 C C . TYR B 1 4 ? -34.312 -11.898 -63.438 1 37.41 4 TYR B C 1
ATOM 2396 O O . TYR B 1 4 ? -34.875 -12.766 -62.719 1 37.41 4 TYR B O 1
ATOM 2404 N N . LEU B 1 5 ? -33 -12.273 -63.719 1 38.25 5 LEU B N 1
ATOM 2405 C CA . LEU B 1 5 ? -32.094 -12.797 -62.688 1 38.25 5 LEU B CA 1
ATOM 2406 C C . LEU B 1 5 ? -32.031 -11.852 -61.5 1 38.25 5 LEU B C 1
ATOM 2408 O O . LEU B 1 5 ? -31.594 -10.703 -61.625 1 38.25 5 LEU B O 1
ATOM 2412 N N . SER B 1 6 ? -32.969 -11.969 -60.562 1 37.81 6 SER B N 1
ATOM 2413 C CA . SER B 1 6 ? -32.875 -11.297 -59.25 1 37.81 6 SER B CA 1
ATOM 2414 C C . SER B 1 6 ? -31.594 -11.672 -58.531 1 37.81 6 SER B C 1
ATOM 2416 O O . SER B 1 6 ? -31.359 -12.852 -58.25 1 37.81 6 SER B O 1
ATOM 2418 N N . MET B 1 7 ? -30.5 -10.984 -58.719 1 37.94 7 MET B N 1
ATOM 2419 C CA . MET B 1 7 ? -29.297 -11.094 -57.875 1 37.94 7 MET B CA 1
ATOM 2420 C C . MET B 1 7 ? -29.641 -10.867 -56.406 1 37.94 7 MET B C 1
ATOM 2422 O O . MET B 1 7 ? -30.078 -9.781 -56.031 1 37.94 7 MET B O 1
ATOM 2426 N N . PHE B 1 8 ? -30.031 -11.984 -55.719 1 37.69 8 PHE B N 1
ATOM 2427 C CA . PHE B 1 8 ? -30.109 -11.953 -54.281 1 37.69 8 PHE B CA 1
ATOM 2428 C C . PHE B 1 8 ? -28.75 -11.617 -53.656 1 37.69 8 PHE B C 1
ATOM 2430 O O . PHE B 1 8 ? -27.781 -12.359 -53.844 1 37.69 8 PHE B O 1
ATOM 2437 N N . ILE B 1 9 ? -28.422 -10.352 -53.438 1 38.53 9 ILE B N 1
ATOM 2438 C CA . ILE B 1 9 ? -27.281 -9.953 -52.625 1 38.53 9 ILE B CA 1
ATOM 2439 C C . ILE B 1 9 ? -27.406 -10.523 -51.219 1 38.53 9 ILE B C 1
ATOM 2441 O O . ILE B 1 9 ? -28.359 -10.203 -50.5 1 38.53 9 ILE B O 1
ATOM 2445 N N . ILE B 1 10 ? -26.891 -11.695 -51 1 37.06 10 ILE B N 1
ATOM 2446 C CA . ILE B 1 10 ? -26.719 -12.195 -49.625 1 37.06 10 ILE B CA 1
ATOM 2447 C C . ILE B 1 10 ? -25.891 -11.203 -48.812 1 37.06 10 ILE B C 1
ATOM 2449 O O . ILE B 1 10 ? -24.719 -10.961 -49.125 1 37.06 10 ILE B O 1
ATOM 2453 N N . MET B 1 11 ? -26.547 -10.219 -48.219 1 35.72 11 MET B N 1
ATOM 2454 C CA . MET B 1 11 ? -25.906 -9.43 -47.188 1 35.72 11 MET B CA 1
ATOM 2455 C C . MET B 1 11 ? -25.328 -10.336 -46.094 1 35.72 11 MET B C 1
ATOM 2457 O O . MET B 1 11 ? -26.078 -11.016 -45.375 1 35.72 11 MET B O 1
ATOM 2461 N N . PHE B 1 12 ? -24.156 -10.844 -46.312 1 32.66 12 PHE B N 1
ATOM 2462 C CA . PHE B 1 12 ? -23.438 -11.422 -45.188 1 32.66 12 PHE B CA 1
ATOM 2463 C C . PHE B 1 12 ? -23.422 -10.445 -44 1 32.66 12 PHE B C 1
ATOM 2465 O O . PHE B 1 12 ? -22.797 -9.391 -44.094 1 32.66 12 PHE B O 1
ATOM 2472 N N . SER B 1 13 ? -24.516 -10.43 -43.25 1 33.53 13 SER B N 1
ATOM 2473 C CA . SER B 1 13 ? -24.375 -9.812 -41.906 1 33.53 13 SER B CA 1
ATOM 2474 C C . SER B 1 13 ? -23.203 -10.406 -41.156 1 33.53 13 SER B C 1
ATOM 2476 O O . SER B 1 13 ? -23.234 -11.57 -40.75 1 33.53 13 SER B O 1
ATOM 2478 N N . LEU B 1 14 ? -22.016 -9.969 -41.469 1 33.75 14 LEU B N 1
ATOM 2479 C CA . LEU B 1 14 ? -20.969 -10.211 -40.5 1 33.75 14 LEU B CA 1
ATOM 2480 C C . LEU B 1 14 ? -21.438 -9.844 -39.094 1 33.75 14 LEU B C 1
ATOM 2482 O O . LEU B 1 14 ? -21.562 -8.656 -38.781 1 33.75 14 LEU B O 1
ATOM 2486 N N . ILE B 1 15 ? -22.312 -10.633 -38.531 1 33.84 15 ILE B N 1
ATOM 2487 C CA . ILE B 1 15 ? -22.391 -10.539 -37.094 1 33.84 15 ILE B CA 1
ATOM 2488 C C . ILE B 1 15 ? -20.984 -10.578 -36.5 1 33.84 15 ILE B C 1
ATOM 2490 O O . ILE B 1 15 ? -20.344 -11.633 -36.469 1 33.84 15 ILE B O 1
ATOM 2494 N N . GLY B 1 16 ? -20.266 -9.57 -36.719 1 34.25 16 GLY B N 1
ATOM 2495 C CA . GLY B 1 16 ? -19.125 -9.484 -35.844 1 34.25 16 GLY B CA 1
ATOM 2496 C C . GLY B 1 16 ? -19.453 -9.867 -34.406 1 34.25 16 GLY B C 1
ATOM 2497 O O . GLY B 1 16 ? -20.359 -9.289 -33.781 1 34.25 16 GLY B O 1
ATOM 2498 N N . ILE B 1 17 ? -19.359 -11.055 -34.031 1 34.75 17 ILE B N 1
ATOM 2499 C CA . ILE B 1 17 ? -19.281 -11.367 -32.594 1 34.75 17 ILE B CA 1
ATOM 2500 C C . ILE B 1 17 ? -18.469 -10.289 -31.891 1 34.75 17 ILE B C 1
ATOM 2502 O O . ILE B 1 17 ? -17.266 -10.156 -32.125 1 34.75 17 ILE B O 1
ATOM 2506 N N . CYS B 1 18 ? -19.047 -9.18 -31.641 1 36.78 18 CYS B N 1
ATOM 2507 C CA . CYS B 1 18 ? -18.391 -8.234 -30.75 1 36.78 18 CYS B CA 1
ATOM 2508 C C . CYS B 1 18 ? -17.875 -8.938 -29.5 1 36.78 18 CYS B C 1
ATOM 2510 O O . CYS B 1 18 ? -18.672 -9.336 -28.641 1 36.78 18 CYS B O 1
ATOM 2512 N N . SER B 1 19 ? -17.031 -9.875 -29.547 1 43.91 19 SER B N 1
ATOM 2513 C CA . SER B 1 19 ? -16.312 -10.242 -28.328 1 43.91 19 SER B CA 1
ATOM 2514 C C . SER B 1 19 ? -16.188 -9.055 -27.391 1 43.91 19 SER B C 1
ATOM 2516 O O . SER B 1 19 ? -15.609 -8.031 -27.734 1 43.91 19 SER B O 1
ATOM 2518 N N . ALA B 1 20 ? -17.141 -8.797 -26.625 1 56.34 20 ALA B N 1
ATOM 2519 C CA . ALA B 1 20 ? -17.156 -7.621 -25.75 1 56.34 20 ALA B CA 1
ATOM 2520 C C . ALA B 1 20 ? -15.789 -7.418 -25.094 1 56.34 20 ALA B C 1
ATOM 2522 O O . ALA B 1 20 ? -15.312 -8.297 -24.375 1 56.34 20 ALA B O 1
ATOM 2523 N N . ASP B 1 21 ? -14.961 -6.57 -25.594 1 80.69 21 ASP B N 1
ATOM 2524 C CA . ASP B 1 21 ? -13.586 -6.219 -25.266 1 80.69 21 ASP B CA 1
ATOM 2525 C C . ASP B 1 21 ? -13.477 -5.684 -23.844 1 80.69 21 ASP B C 1
ATOM 2527 O O . ASP B 1 21 ? -14.414 -5.059 -23.344 1 80.69 21 ASP B O 1
ATOM 2531 N N . LEU B 1 22 ? -12.602 -6.355 -23.047 1 94.62 22 LEU B N 1
ATOM 2532 C CA . LEU B 1 22 ? -12.258 -5.867 -21.703 1 94.62 22 LEU B CA 1
ATOM 2533 C C . LEU B 1 22 ? -11.859 -4.395 -21.766 1 94.62 22 LEU B C 1
ATOM 2535 O O . LEU B 1 22 ? -11.398 -3.908 -22.797 1 94.62 22 LEU B O 1
ATOM 2539 N N . SER B 1 23 ? -12.289 -3.736 -20.734 1 96.31 23 SER B N 1
ATOM 2540 C CA . SER B 1 23 ? -11.945 -2.324 -20.609 1 96.31 23 SER B CA 1
ATOM 2541 C C . SER B 1 23 ? -11.609 -1.966 -19.172 1 96.31 23 SER B C 1
ATOM 2543 O O . SER B 1 23 ? -12.242 -2.459 -18.234 1 96.31 23 SER B O 1
ATOM 2545 N N . SER B 1 24 ? -10.648 -1.05 -19.047 1 95.44 24 SER B N 1
ATOM 2546 C CA . SER B 1 24 ? -10.281 -0.648 -17.688 1 95.44 24 SER B CA 1
ATOM 2547 C C . SER B 1 24 ? -11.336 0.27 -17.078 1 95.44 24 SER B C 1
ATOM 2549 O O . SER B 1 24 ? -11.312 0.527 -15.875 1 95.44 24 SER B O 1
ATOM 2551 N N . TYR B 1 25 ? -12.359 0.713 -17.844 1 94.88 25 TYR B N 1
ATOM 2552 C CA . TYR B 1 25 ? -13.406 1.616 -17.375 1 94.88 25 TYR B CA 1
ATOM 2553 C C . TYR B 1 25 ? -14.766 0.936 -17.406 1 94.88 25 TYR B C 1
ATOM 2555 O O . TYR B 1 25 ? -15.805 1.605 -17.375 1 94.88 25 TYR B O 1
ATOM 2563 N N . TYR B 1 26 ? -14.711 -0.325 -17.453 1 97 26 TYR B N 1
ATOM 2564 C CA . TYR B 1 26 ? -15.914 -1.124 -17.688 1 97 26 TYR B CA 1
ATOM 2565 C C . TYR B 1 26 ? -17 -0.775 -16.688 1 97 26 TYR B C 1
ATOM 2567 O O . TYR B 1 26 ? -18.188 -0.716 -17.031 1 97 26 TYR B O 1
ATOM 2575 N N . TYR B 1 27 ? -16.672 -0.472 -15.461 1 97.75 27 TYR B N 1
ATOM 2576 C CA . TYR B 1 27 ? -17.656 -0.307 -14.406 1 97.75 27 TYR B CA 1
ATOM 2577 C C . TYR B 1 27 ? -17.875 1.168 -14.078 1 97.75 27 TYR B C 1
ATOM 2579 O O . TYR B 1 27 ? -18.594 1.506 -13.133 1 97.75 27 TYR B O 1
ATOM 2587 N N . GLU B 1 28 ? -17.266 2.062 -14.766 1 95.94 28 GLU B N 1
ATOM 2588 C CA . GLU B 1 28 ? -17.25 3.484 -14.438 1 95.94 28 GLU B CA 1
ATOM 2589 C C . GLU B 1 28 ? -18.672 4.023 -14.25 1 95.94 28 GLU B C 1
ATOM 2591 O O . GLU B 1 28 ? -18.922 4.828 -13.352 1 95.94 28 GLU B O 1
ATOM 2596 N N . LYS B 1 29 ? -19.625 3.562 -15.047 1 96.25 29 LYS B N 1
ATOM 2597 C CA . LYS B 1 29 ? -21 4.047 -14.969 1 96.25 29 LYS B CA 1
ATOM 2598 C C . LYS B 1 29 ? -21.875 3.068 -14.211 1 96.25 29 LYS B C 1
ATOM 2600 O O . LYS B 1 29 ? -22.672 3.475 -13.359 1 96.25 29 LYS B O 1
ATOM 2605 N N . SER B 1 30 ? -21.672 1.778 -14.461 1 97.81 30 SER B N 1
ATOM 2606 C CA . SER B 1 30 ? -22.609 0.769 -13.961 1 97.81 30 SER B CA 1
ATOM 2607 C C . SER B 1 30 ? -22.375 0.491 -12.477 1 97.81 30 SER B C 1
ATOM 2609 O O . SER B 1 30 ? -23.297 0.088 -11.766 1 97.81 30 SER B O 1
ATOM 2611 N N . CYS B 1 31 ? -21.188 0.681 -11.984 1 97.94 31 CYS B N 1
ATOM 2612 C CA . CYS B 1 31 ? -20.859 0.482 -10.578 1 97.94 31 CYS B CA 1
ATOM 2613 C C . CYS B 1 31 ? -19.625 1.292 -10.188 1 97.94 31 CYS B C 1
ATOM 2615 O O . CYS B 1 31 ? -18.578 0.725 -9.875 1 97.94 31 CYS B O 1
ATOM 2617 N N . PRO B 1 32 ? -19.766 2.584 -10.102 1 95.81 32 PRO B N 1
ATOM 2618 C CA . PRO B 1 32 ? -18.609 3.479 -9.984 1 95.81 32 PRO B CA 1
ATOM 2619 C C . PRO B 1 32 ? -17.828 3.262 -8.695 1 95.81 32 PRO B C 1
ATOM 2621 O O . PRO B 1 32 ? -16.641 3.629 -8.617 1 95.81 32 PRO B O 1
ATOM 2624 N N . LYS B 1 33 ? -18.375 2.598 -7.625 1 96.5 33 LYS B N 1
ATOM 2625 C CA . LYS B 1 33 ? -17.703 2.439 -6.34 1 96.5 33 LYS B CA 1
ATOM 2626 C C . LYS B 1 33 ? -17.031 1.072 -6.242 1 96.5 33 LYS B C 1
ATOM 2628 O O . LYS B 1 33 ? -16.422 0.75 -5.223 1 96.5 33 LYS B O 1
ATOM 2633 N N . ALA B 1 34 ? -17.062 0.298 -7.316 1 97.94 34 ALA B N 1
ATOM 2634 C CA . ALA B 1 34 ? -16.594 -1.086 -7.27 1 97.94 34 ALA B CA 1
ATOM 2635 C C . ALA B 1 34 ? -15.094 -1.15 -6.977 1 97.94 34 ALA B C 1
ATOM 2637 O O . ALA B 1 34 ? -14.664 -1.874 -6.074 1 97.94 34 ALA B O 1
ATOM 2638 N N . MET B 1 35 ? -14.312 -0.34 -7.695 1 97.62 35 MET B N 1
ATOM 2639 C CA . MET B 1 35 ? -12.867 -0.405 -7.551 1 97.62 35 MET B CA 1
ATOM 2640 C C . MET B 1 35 ? -12.438 0.045 -6.16 1 97.62 35 MET B C 1
ATOM 2642 O O . MET B 1 35 ? -11.539 -0.553 -5.555 1 97.62 35 MET B O 1
ATOM 2646 N N . TYR B 1 36 ? -13.102 1.052 -5.637 1 96.81 36 TYR B N 1
ATOM 2647 C CA . TYR B 1 36 ? -12.797 1.522 -4.289 1 96.81 36 TYR B CA 1
ATOM 2648 C C . TYR B 1 36 ? -13.164 0.474 -3.248 1 96.81 36 TYR B C 1
ATOM 2650 O O . TYR B 1 36 ? -12.422 0.255 -2.289 1 96.81 36 TYR B O 1
ATOM 2658 N N . THR B 1 37 ? -14.305 -0.124 -3.426 1 97.69 37 THR B N 1
ATOM 2659 C CA . THR B 1 37 ? -14.766 -1.134 -2.48 1 97.69 37 THR B CA 1
ATOM 2660 C C . THR B 1 37 ? -13.789 -2.301 -2.412 1 97.69 37 THR B C 1
ATOM 2662 O O . THR B 1 37 ? -13.453 -2.777 -1.325 1 97.69 37 THR B O 1
ATOM 2665 N N . ILE B 1 38 ? -13.312 -2.725 -3.582 1 98.75 38 ILE B N 1
ATOM 2666 C CA . ILE B 1 38 ? -12.336 -3.803 -3.625 1 98.75 38 ILE B CA 1
ATOM 2667 C C . ILE B 1 38 ? -11.055 -3.361 -2.92 1 98.75 38 ILE B C 1
ATOM 2669 O O . ILE B 1 38 ? -10.547 -4.062 -2.039 1 98.75 38 ILE B O 1
ATOM 2673 N N . LYS B 1 39 ? -10.555 -2.223 -3.275 1 98.19 39 LYS B N 1
ATOM 2674 C CA . LYS B 1 39 ? -9.32 -1.702 -2.709 1 98.19 39 LYS B CA 1
ATOM 2675 C C . LYS B 1 39 ? -9.398 -1.616 -1.188 1 98.19 39 LYS B C 1
ATOM 2677 O O . LYS B 1 39 ? -8.477 -2.029 -0.486 1 98.19 39 LYS B O 1
ATOM 2682 N N . ASN B 1 40 ? -10.516 -1.074 -0.702 1 97.25 40 ASN B N 1
ATOM 2683 C CA . ASN B 1 40 ? -10.688 -0.892 0.736 1 97.25 40 ASN B CA 1
ATOM 2684 C C . ASN B 1 40 ? -10.758 -2.23 1.467 1 97.25 40 ASN B C 1
ATOM 2686 O O . ASN B 1 40 ? -10.164 -2.389 2.533 1 97.25 40 ASN B O 1
ATOM 2690 N N . ALA B 1 41 ? -11.453 -3.158 0.923 1 98.19 41 ALA B N 1
ATOM 2691 C CA . ALA B 1 41 ? -11.57 -4.477 1.542 1 98.19 41 ALA B CA 1
ATOM 2692 C C . ALA B 1 41 ? -10.227 -5.203 1.543 1 98.19 41 ALA B C 1
ATOM 2694 O O . ALA B 1 41 ? -9.875 -5.867 2.52 1 98.19 41 ALA B O 1
ATOM 2695 N N . VAL B 1 42 ? -9.492 -5.082 0.469 1 98.75 42 VAL B N 1
ATOM 2696 C CA . VAL B 1 42 ? -8.172 -5.703 0.39 1 98.75 42 VAL B CA 1
ATOM 2697 C C . VAL B 1 42 ? -7.234 -5.051 1.401 1 98.75 42 VAL B C 1
ATOM 2699 O O . VAL B 1 42 ? -6.48 -5.738 2.092 1 98.75 42 VAL B O 1
ATOM 2702 N N . ALA B 1 43 ? -7.297 -3.736 1.479 1 97.81 43 ALA B N 1
ATOM 2703 C CA . ALA B 1 43 ? -6.461 -3.027 2.445 1 97.81 43 ALA B CA 1
ATOM 2704 C C . ALA B 1 43 ? -6.766 -3.479 3.869 1 97.81 43 ALA B C 1
ATOM 2706 O O . ALA B 1 43 ? -5.852 -3.674 4.676 1 97.81 43 ALA B O 1
ATOM 2707 N N . ASN B 1 44 ? -8.047 -3.645 4.18 1 96.88 44 ASN B N 1
ATOM 2708 C CA . ASN B 1 44 ? -8.438 -4.145 5.496 1 96.88 44 ASN B CA 1
ATOM 2709 C C . ASN B 1 44 ? -7.883 -5.543 5.75 1 96.88 44 ASN B C 1
ATOM 2711 O O . ASN B 1 44 ? -7.352 -5.812 6.828 1 96.88 44 ASN B O 1
ATOM 2715 N N . ALA B 1 45 ? -7.977 -6.375 4.762 1 98.25 45 ALA B N 1
ATOM 2716 C CA . ALA B 1 45 ? -7.5 -7.75 4.895 1 98.25 45 ALA B CA 1
ATOM 2717 C C . ALA B 1 45 ? -5.988 -7.789 5.098 1 98.25 45 ALA B C 1
ATOM 2719 O O . ALA B 1 45 ? -5.492 -8.523 5.957 1 98.25 45 ALA B O 1
ATOM 2720 N N . VAL B 1 46 ? -5.262 -6.988 4.344 1 97.56 46 VAL B N 1
ATOM 2721 C CA . VAL B 1 46 ? -3.805 -6.961 4.406 1 97.56 46 VAL B CA 1
ATOM 2722 C C . VAL B 1 46 ? -3.354 -6.32 5.719 1 97.56 46 VAL B C 1
ATOM 2724 O O . VAL B 1 46 ? -2.348 -6.73 6.301 1 97.56 46 VAL B O 1
ATOM 2727 N N . THR B 1 47 ? -4.109 -5.316 6.156 1 94.12 47 THR B N 1
ATOM 2728 C CA . THR B 1 47 ? -3.826 -4.703 7.453 1 94.12 47 THR B CA 1
ATOM 2729 C C . THR B 1 47 ? -3.957 -5.73 8.57 1 94.12 47 THR B C 1
ATOM 2731 O O . THR B 1 47 ? -3.148 -5.75 9.5 1 94.12 47 THR B O 1
ATOM 2734 N N . ASN B 1 48 ? -4.906 -6.586 8.516 1 95 48 ASN B N 1
ATOM 2735 C CA . ASN B 1 48 ? -5.137 -7.613 9.523 1 95 48 ASN B CA 1
ATOM 2736 C C . ASN B 1 48 ? -4.074 -8.711 9.461 1 95 48 ASN B C 1
ATOM 2738 O O . ASN B 1 48 ? -3.633 -9.211 10.5 1 95 48 ASN B O 1
ATOM 2742 N N . GLU B 1 49 ? -3.75 -9.039 8.266 1 96.5 49 GLU B N 1
ATOM 2743 C CA . GLU B 1 49 ? -2.719 -10.039 8.016 1 96.5 49 GLU B CA 1
ATOM 2744 C C . GLU B 1 49 ? -1.963 -9.742 6.727 1 96.5 49 GLU B C 1
ATOM 2746 O O . GLU B 1 49 ? -2.457 -10.023 5.633 1 96.5 49 GLU B O 1
ATOM 2751 N N . ARG B 1 50 ? -0.751 -9.352 6.836 1 95 50 ARG B N 1
ATOM 2752 C CA . ARG B 1 50 ? 0.015 -8.898 5.676 1 95 50 ARG B CA 1
ATOM 2753 C C . ARG B 1 50 ? 0.172 -10.023 4.656 1 95 50 ARG B C 1
ATOM 2755 O O . ARG B 1 50 ? 0.145 -9.773 3.447 1 95 50 ARG B O 1
ATOM 2762 N N . ARG B 1 51 ? 0.246 -11.211 5.09 1 96.75 51 ARG B N 1
ATOM 2763 C CA . ARG B 1 51 ? 0.418 -12.352 4.199 1 96.75 51 ARG B CA 1
ATOM 2764 C C . ARG B 1 51 ? -0.786 -12.516 3.275 1 96.75 51 ARG B C 1
ATOM 2766 O O . ARG B 1 51 ? -0.706 -13.203 2.256 1 96.75 51 ARG B O 1
ATOM 2773 N N . MET B 1 52 ? -1.883 -11.922 3.646 1 98.5 52 MET B N 1
ATOM 2774 C CA . MET B 1 52 ? -3.086 -12.047 2.83 1 98.5 52 MET B CA 1
ATOM 2775 C C . MET B 1 52 ? -2.857 -11.484 1.432 1 98.5 52 MET B C 1
ATOM 2777 O O . MET B 1 52 ? -3.438 -11.969 0.46 1 98.5 52 MET B O 1
ATOM 2781 N N . GLY B 1 53 ? -1.951 -10.492 1.339 1 98.62 53 GLY B N 1
ATOM 2782 C CA . GLY B 1 53 ? -1.611 -10 0.015 1 98.62 53 GLY B CA 1
ATOM 2783 C C . GLY B 1 53 ? -1.041 -11.07 -0.895 1 98.62 53 GLY B C 1
ATOM 2784 O O . GLY B 1 53 ? -1.431 -11.172 -2.061 1 98.62 53 GLY B O 1
ATOM 2785 N N . ALA B 1 54 ? -0.171 -11.891 -0.373 1 98.69 54 ALA B N 1
ATOM 2786 C CA . ALA B 1 54 ? 0.395 -13 -1.131 1 98.69 54 ALA B CA 1
ATOM 2787 C C . ALA B 1 54 ? -0.681 -14.023 -1.49 1 98.69 54 ALA B C 1
ATOM 2789 O O . ALA B 1 54 ? -0.686 -14.562 -2.598 1 98.69 54 ALA B O 1
ATOM 2790 N N . SER B 1 55 ? -1.573 -14.227 -0.562 1 98.75 55 SER B N 1
ATOM 2791 C CA . SER B 1 55 ? -2.635 -15.203 -0.769 1 98.75 55 SER B CA 1
ATOM 2792 C C . SER B 1 55 ? -3.555 -14.789 -1.912 1 98.75 55 SER B C 1
ATOM 2794 O O . SER B 1 55 ? -3.924 -15.617 -2.75 1 98.75 55 SER B O 1
ATOM 2796 N N . LEU B 1 56 ? -3.859 -13.516 -1.953 1 98.94 56 LEU B N 1
ATOM 2797 C CA . LEU B 1 56 ? -4.77 -13.039 -2.986 1 98.94 56 LEU B CA 1
ATOM 2798 C C . LEU B 1 56 ? -4.082 -13.016 -4.348 1 98.94 56 LEU B C 1
ATOM 2800 O O . LEU B 1 56 ? -4.719 -13.266 -5.375 1 98.94 56 LEU B O 1
ATOM 2804 N N . LEU B 1 57 ? -2.795 -12.672 -4.363 1 98.94 57 LEU B N 1
ATOM 2805 C CA . LEU B 1 57 ? -2.033 -12.75 -5.605 1 98.94 57 LEU B CA 1
ATOM 2806 C C . LEU B 1 57 ? -1.989 -14.188 -6.125 1 98.94 57 LEU B C 1
ATOM 2808 O O . LEU B 1 57 ? -2.209 -14.43 -7.312 1 98.94 57 LEU B O 1
ATOM 2812 N N . ARG B 1 58 ? -1.751 -15.117 -5.277 1 98.75 58 ARG B N 1
ATOM 2813 C CA . ARG B 1 58 ? -1.701 -16.531 -5.641 1 98.75 58 ARG B CA 1
ATOM 2814 C C . ARG B 1 58 ? -3.062 -17.016 -6.121 1 98.75 58 ARG B C 1
ATOM 2816 O O . ARG B 1 58 ? -3.146 -17.812 -7.059 1 98.75 58 ARG B O 1
ATOM 2823 N N . LEU B 1 59 ? -4.086 -16.562 -5.438 1 98.88 59 LEU B N 1
ATOM 2824 C CA . LEU B 1 59 ? -5.445 -16.938 -5.828 1 98.88 59 LEU B CA 1
ATOM 2825 C C . LEU B 1 59 ? -5.703 -16.594 -7.289 1 98.88 59 LEU B C 1
ATOM 2827 O O . LEU B 1 59 ? -6.246 -17.406 -8.039 1 98.88 59 LEU B O 1
ATOM 2831 N N . HIS B 1 60 ? -5.285 -15.43 -7.672 1 98.94 60 HIS B N 1
ATOM 2832 C CA . HIS B 1 60 ? -5.469 -14.984 -9.047 1 98.94 60 HIS B CA 1
ATOM 2833 C C . HIS B 1 60 ? -4.668 -15.844 -10.016 1 98.94 60 HIS B C 1
ATOM 2835 O O . HIS B 1 60 ? -5.184 -16.25 -11.062 1 98.94 60 HIS B O 1
ATOM 2841 N N . PHE B 1 61 ? -3.422 -16.109 -9.656 1 98.88 61 PHE B N 1
ATOM 2842 C CA . PHE B 1 61 ? -2.561 -16.922 -10.508 1 98.88 61 PHE B CA 1
ATOM 2843 C C . PHE B 1 61 ? -3.148 -18.312 -10.703 1 98.88 61 PHE B C 1
ATOM 2845 O O . PHE B 1 61 ? -3.248 -18.812 -11.828 1 98.88 61 PHE B O 1
ATOM 2852 N N . HIS B 1 62 ? -3.566 -18.922 -9.625 1 98.81 62 HIS B N 1
ATOM 2853 C CA . HIS B 1 62 ? -4.086 -20.281 -9.68 1 98.81 62 HIS B CA 1
ATOM 2854 C C . HIS B 1 62 ? -5.422 -20.344 -10.406 1 98.81 62 HIS B C 1
ATOM 2856 O O . HIS B 1 62 ? -5.746 -21.344 -11.047 1 98.81 62 HIS B O 1
ATOM 2862 N N . ASP B 1 63 ? -6.16 -19.266 -10.328 1 98.81 63 ASP B N 1
ATOM 2863 C CA . ASP B 1 63 ? -7.391 -19.188 -11.109 1 98.81 63 ASP B CA 1
ATOM 2864 C C . ASP B 1 63 ? -7.086 -19.172 -12.609 1 98.81 63 ASP B C 1
ATOM 2866 O O . ASP B 1 63 ? -7.621 -19.984 -13.359 1 98.81 63 ASP B O 1
ATOM 2870 N N . CYS B 1 64 ? -6.207 -18.344 -13.031 1 98.62 64 CYS B N 1
ATOM 2871 C CA . CYS B 1 64 ? -5.984 -18.047 -14.445 1 98.62 64 CYS B CA 1
ATOM 2872 C C . CYS B 1 64 ? -5.281 -19.219 -15.133 1 98.62 64 CYS B C 1
ATOM 2874 O O . CYS B 1 64 ? -5.496 -19.453 -16.312 1 98.62 64 CYS B O 1
ATOM 2876 N N . PHE B 1 65 ? -4.496 -19.969 -14.414 1 98 65 PHE B N 1
ATOM 2877 C CA . PHE B 1 65 ? -3.66 -21 -15.023 1 98 65 PHE B CA 1
ATOM 2878 C C . PHE B 1 65 ? -4.469 -22.25 -15.305 1 98 65 PHE B C 1
ATOM 2880 O O . PHE B 1 65 ? -3.992 -23.172 -15.977 1 98 65 PHE B O 1
ATOM 2887 N N . VAL B 1 66 ? -5.664 -22.359 -14.828 1 97.06 66 VAL B N 1
ATOM 2888 C CA . VAL B 1 66 ? -6.484 -23.547 -15.047 1 97.06 66 VAL B CA 1
ATOM 2889 C C . VAL B 1 66 ? -7.336 -23.359 -16.297 1 97.06 66 VAL B C 1
ATOM 2891 O O . VAL B 1 66 ? -6.906 -23.703 -17.406 1 97.06 66 VAL B O 1
ATOM 2894 N N . ASN B 1 67 ? -8.445 -22.625 -16.281 1 94.5 67 ASN B N 1
ATOM 2895 C CA . ASN B 1 67 ? -9.336 -22.422 -17.422 1 94.5 67 ASN B CA 1
ATOM 2896 C C . ASN B 1 67 ? -9.414 -20.953 -17.812 1 94.5 67 ASN B C 1
ATOM 2898 O O . ASN B 1 67 ? -10.391 -20.531 -18.438 1 94.5 67 ASN B O 1
ATOM 2902 N N . GLY B 1 68 ? -8.352 -20.234 -17.453 1 97.44 68 GLY B N 1
ATOM 2903 C CA . GLY B 1 68 ? -8.414 -18.797 -17.656 1 97.44 68 GLY B CA 1
ATOM 2904 C C . GLY B 1 68 ? -8.867 -18.031 -16.422 1 97.44 68 GLY B C 1
ATOM 2905 O O . GLY B 1 68 ? -9.172 -18.641 -15.391 1 97.44 68 GLY B O 1
ATOM 2906 N N . CYS B 1 69 ? -8.805 -16.703 -16.531 1 98.56 69 CYS B N 1
ATOM 2907 C CA . CYS B 1 69 ? -9.188 -15.867 -15.406 1 98.56 69 CYS B CA 1
ATOM 2908 C C . CYS B 1 69 ? -10.703 -15.727 -15.32 1 98.56 69 CYS B C 1
ATOM 2910 O O . CYS B 1 69 ? -11.25 -14.672 -15.641 1 98.56 69 CYS B O 1
ATOM 2912 N N . ASP B 1 70 ? -11.352 -16.797 -14.805 1 98.75 70 ASP B N 1
ATOM 2913 C CA . ASP B 1 70 ? -12.805 -16.859 -14.883 1 98.75 70 ASP B CA 1
ATOM 2914 C C . ASP B 1 70 ? -13.414 -17.203 -13.523 1 98.75 70 ASP B C 1
ATOM 2916 O O . ASP B 1 70 ? -14.57 -17.609 -13.438 1 98.75 70 ASP B O 1
ATOM 2920 N N . ALA B 1 71 ? -12.641 -17.141 -12.461 1 98.88 71 ALA B N 1
ATOM 2921 C CA . ALA B 1 71 ? -13.023 -17.328 -11.07 1 98.88 71 ALA B CA 1
ATOM 2922 C C . ALA B 1 71 ? -13.5 -18.75 -10.805 1 98.88 71 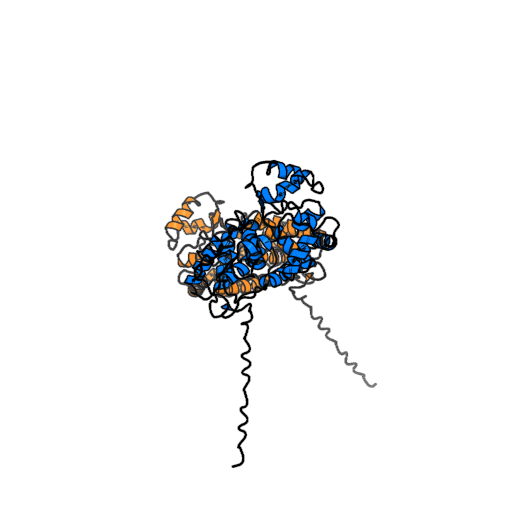ALA B C 1
ATOM 2924 O O . ALA B 1 71 ? -14.227 -19 -9.844 1 98.88 71 ALA B O 1
ATOM 2925 N N . SER B 1 72 ? -13.133 -19.703 -11.656 1 98.81 72 SER B N 1
ATOM 2926 C CA . SER B 1 72 ? -13.523 -21.094 -11.422 1 98.81 72 SER B CA 1
ATOM 2927 C C . SER B 1 72 ? -12.914 -21.625 -10.125 1 98.81 72 SER B C 1
ATOM 2929 O O . SER B 1 72 ? -13.516 -22.469 -9.453 1 98.81 72 SER B O 1
ATOM 2931 N N . VAL B 1 73 ? -11.789 -21.031 -9.703 1 98.88 73 VAL B N 1
ATOM 2932 C CA . VAL B 1 73 ? -11.062 -21.469 -8.516 1 98.88 73 VAL B CA 1
ATOM 2933 C C . VAL B 1 73 ? -11.93 -21.266 -7.273 1 98.88 73 VAL B C 1
ATOM 2935 O O . VAL B 1 73 ? -11.734 -21.922 -6.25 1 98.88 73 VAL B O 1
ATOM 2938 N N . LEU B 1 74 ? -12.938 -20.422 -7.34 1 98.88 74 LEU B N 1
ATOM 2939 C CA . LEU B 1 74 ? -13.742 -20.047 -6.188 1 98.88 74 LEU B CA 1
ATOM 2940 C C . LEU B 1 74 ? -14.914 -21 -6.012 1 98.88 74 LEU B C 1
ATOM 2942 O O . LEU B 1 74 ? -15.555 -21.016 -4.957 1 98.88 74 LEU B O 1
ATOM 2946 N N . LEU B 1 75 ? -15.234 -21.797 -6.973 1 98.81 75 LEU B N 1
ATOM 2947 C CA . LEU B 1 75 ? -16.438 -22.609 -6.969 1 98.81 75 LEU B CA 1
ATOM 2948 C C . LEU B 1 75 ? -16.281 -23.797 -6.012 1 98.81 75 LEU B C 1
ATOM 2950 O O . LEU B 1 75 ? -15.219 -24.422 -5.953 1 98.81 75 LEU B O 1
ATOM 2954 N N . ASP B 1 76 ? -17.297 -24.062 -5.324 1 98.62 76 ASP B N 1
ATOM 2955 C CA . ASP B 1 76 ? -17.422 -25.281 -4.527 1 98.62 76 ASP B CA 1
ATOM 2956 C C . ASP B 1 76 ? -17.828 -26.469 -5.391 1 98.62 76 ASP B C 1
ATOM 2958 O O . ASP B 1 76 ? -18.297 -26.297 -6.516 1 98.62 76 ASP B O 1
ATOM 2962 N N . ASP B 1 77 ? -17.641 -27.672 -4.848 1 98.25 77 ASP B N 1
ATOM 2963 C CA . ASP B 1 77 ? -18.078 -28.875 -5.535 1 98.25 77 ASP B CA 1
ATOM 2964 C C . ASP B 1 77 ? -19.594 -28.875 -5.754 1 98.25 77 ASP B C 1
ATOM 2966 O O . ASP B 1 77 ? -20.344 -28.359 -4.93 1 98.25 77 ASP B O 1
ATOM 2970 N N . THR B 1 78 ? -20 -29.422 -6.891 1 97.44 78 THR B N 1
ATOM 2971 C CA . THR B 1 78 ? -21.406 -29.703 -7.164 1 97.44 78 THR B CA 1
ATOM 2972 C C . THR B 1 78 ? -21.594 -31.156 -7.59 1 97.44 78 THR B C 1
ATOM 2974 O O . THR B 1 78 ? -20.641 -31.938 -7.613 1 97.44 78 THR B O 1
ATOM 2977 N N . SER B 1 79 ? -22.891 -31.516 -7.867 1 97.12 79 SER B N 1
ATOM 2978 C CA . SER B 1 79 ? -23.156 -32.844 -8.391 1 97.12 79 SER B CA 1
ATOM 2979 C C . SER B 1 79 ? -22.578 -33.031 -9.789 1 97.12 79 SER B C 1
ATOM 2981 O O . SER B 1 79 ? -22.297 -34.156 -10.211 1 97.12 79 SER B O 1
ATOM 2983 N N . ASP B 1 80 ? -22.281 -31.906 -10.492 1 96.81 80 ASP B N 1
ATOM 2984 C CA . ASP B 1 80 ? -21.922 -31.969 -11.906 1 96.81 80 ASP B CA 1
ATOM 2985 C C . ASP B 1 80 ? -20.406 -31.859 -12.094 1 96.81 80 ASP B C 1
ATOM 2987 O O . ASP B 1 80 ? -19.875 -32.25 -13.133 1 96.81 80 ASP B O 1
ATOM 2991 N N . PHE B 1 81 ? -19.719 -31.234 -11.141 1 97.5 81 PHE B N 1
ATOM 2992 C CA . PHE B 1 81 ? -18.266 -31.109 -11.25 1 97.5 81 PHE B CA 1
ATOM 2993 C C . PHE B 1 81 ? -17.625 -31.047 -9.867 1 97.5 81 PHE B C 1
ATOM 2995 O O . PHE B 1 81 ? -18.297 -30.734 -8.883 1 97.5 81 PHE B O 1
ATOM 3002 N N . THR B 1 82 ? -16.328 -31.438 -9.844 1 98.25 82 THR B N 1
ATOM 3003 C CA . THR B 1 82 ? -15.5 -31.203 -8.672 1 98.25 82 THR B CA 1
ATOM 3004 C C . THR B 1 82 ? -14.68 -29.922 -8.852 1 98.25 82 THR B C 1
ATOM 3006 O O . THR B 1 82 ? -13.992 -29.75 -9.859 1 98.25 82 THR B O 1
ATOM 3009 N N . GLY B 1 83 ? -14.859 -29.031 -7.898 1 98.25 83 GLY B N 1
ATOM 3010 C CA . GLY B 1 83 ? -14.164 -27.75 -7.957 1 98.25 83 GLY B CA 1
ATOM 3011 C C . GLY B 1 83 ? -12.656 -27.875 -7.848 1 98.25 83 GLY B C 1
ATOM 3012 O O . GLY B 1 83 ? -12.133 -28.984 -7.727 1 98.25 83 GLY B O 1
ATOM 3013 N N . GLU B 1 84 ? -11.992 -26.797 -7.867 1 98.81 84 GLU B N 1
ATOM 3014 C CA . GLU B 1 84 ? -10.531 -26.75 -7.91 1 98.81 84 GLU B CA 1
ATOM 3015 C C . GLU B 1 84 ? -9.938 -26.672 -6.508 1 98.81 84 GLU B C 1
ATOM 3017 O O . GLU B 1 84 ? -8.734 -26.891 -6.32 1 98.81 84 GLU B O 1
ATOM 3022 N N . LYS B 1 85 ? -10.695 -26.375 -5.496 1 98.38 85 LYS B N 1
ATOM 3023 C CA . LYS B 1 85 ? -10.234 -26.062 -4.145 1 98.38 85 LYS B CA 1
ATOM 3024 C C . LYS B 1 85 ? -9.484 -27.234 -3.531 1 98.38 85 LYS B C 1
ATOM 3026 O O . LYS B 1 85 ? -8.547 -27.047 -2.754 1 98.38 85 LYS B O 1
ATOM 3031 N N . SER B 1 86 ? -9.852 -28.438 -3.9 1 97.69 86 SER B N 1
ATOM 3032 C CA . SER B 1 86 ? -9.242 -29.609 -3.285 1 97.69 86 SER B CA 1
ATOM 3033 C C . SER B 1 86 ? -8.125 -30.172 -4.156 1 97.69 86 SER B C 1
ATOM 3035 O O . SER B 1 86 ? -7.543 -31.203 -3.832 1 97.69 86 SER B O 1
ATOM 3037 N N . ALA B 1 87 ? -7.867 -29.531 -5.309 1 98.38 87 ALA B N 1
ATOM 3038 C CA . ALA B 1 87 ? -6.715 -29.953 -6.105 1 98.38 87 ALA B CA 1
ATOM 3039 C C . ALA B 1 87 ? -5.43 -29.891 -5.285 1 98.38 87 ALA B C 1
ATOM 3041 O O . ALA B 1 87 ? -5.32 -29.094 -4.352 1 98.38 87 ALA B O 1
ATOM 3042 N N . LYS B 1 88 ? -4.445 -30.641 -5.641 1 96.31 88 LYS B N 1
ATOM 3043 C CA . LYS B 1 88 ? -3.205 -30.766 -4.883 1 96.31 88 LYS B CA 1
ATOM 3044 C C . LYS B 1 88 ? -2.543 -29.406 -4.691 1 96.31 88 LYS B C 1
ATOM 3046 O O . LYS B 1 88 ? -2.16 -29.047 -3.574 1 96.31 88 LYS B O 1
ATOM 3051 N N . PRO B 1 89 ? -2.383 -28.562 -5.707 1 96.94 89 PRO B N 1
ATOM 3052 C CA . PRO B 1 89 ? -1.718 -27.266 -5.527 1 96.94 89 PRO B CA 1
ATOM 3053 C C . PRO B 1 89 ? -2.535 -26.297 -4.68 1 96.94 89 PRO B C 1
ATOM 3055 O O . PRO B 1 89 ? -2.002 -25.297 -4.199 1 96.94 89 PRO B O 1
ATOM 3058 N N . ASN B 1 90 ? -3.867 -26.578 -4.484 1 97.75 90 ASN B N 1
ATOM 3059 C CA . ASN B 1 90 ? -4.754 -25.609 -3.844 1 97.75 90 ASN B CA 1
ATOM 3060 C C . ASN B 1 90 ? -5.113 -26.047 -2.424 1 97.75 90 ASN B C 1
ATOM 3062 O O . ASN B 1 90 ? -5.371 -25.203 -1.562 1 97.75 90 ASN B O 1
ATOM 3066 N N . SER B 1 91 ? -5.105 -27.359 -2.213 1 95.12 91 SER B N 1
ATOM 3067 C CA . SER B 1 91 ? -5.566 -27.891 -0.939 1 95.12 91 SER B CA 1
ATOM 3068 C C . SER B 1 91 ? -4.68 -27.438 0.213 1 95.12 91 SER B C 1
ATOM 3070 O O . SER B 1 91 ? -3.459 -27.594 0.165 1 95.12 91 SER B O 1
ATOM 3072 N N . ASN B 1 92 ? -5.316 -26.844 1.227 1 91.44 92 ASN B N 1
ATOM 3073 C CA . ASN B 1 92 ? -4.645 -26.312 2.412 1 91.44 92 ASN B CA 1
ATOM 3074 C C . ASN B 1 92 ? -3.6 -25.266 2.047 1 91.44 92 ASN B C 1
ATOM 3076 O O . ASN B 1 92 ? -2.568 -25.156 2.711 1 91.44 92 ASN B O 1
ATOM 3080 N N . SER B 1 93 ? -3.768 -24.594 0.967 1 93.94 93 SER B N 1
ATOM 3081 C CA . SER B 1 93 ? -2.75 -23.672 0.478 1 93.94 93 SER B CA 1
ATOM 3082 C C . SER B 1 93 ? -3.377 -22.391 -0.037 1 93.94 93 SER B C 1
ATOM 3084 O O . SER B 1 93 ? -2.982 -21.297 0.372 1 93.94 93 SER B O 1
ATOM 3086 N N . ILE B 1 94 ? -4.32 -22.547 -0.86 1 96.44 94 ILE B N 1
ATOM 3087 C CA . ILE B 1 94 ? -4.969 -21.359 -1.399 1 96.44 94 ILE B CA 1
ATOM 3088 C C . ILE B 1 94 ? -5.859 -20.719 -0.33 1 96.44 94 ILE B C 1
ATOM 3090 O O . ILE B 1 94 ? -6.508 -21.438 0.442 1 96.44 94 ILE B O 1
ATOM 3094 N N . ARG B 1 95 ? -5.793 -19.469 -0.138 1 97.44 95 ARG B N 1
ATOM 3095 C CA . ARG B 1 95 ? -6.512 -18.672 0.853 1 97.44 95 ARG B CA 1
ATOM 3096 C C . ARG B 1 95 ? -7.141 -17.438 0.216 1 97.44 95 ARG B C 1
ATOM 3098 O O . ARG B 1 95 ? -7.023 -17.234 -0.993 1 97.44 95 ARG B O 1
ATOM 3105 N N . GLY B 1 96 ? -7.891 -16.719 0.989 1 98.62 96 GLY B N 1
ATOM 3106 C CA . GLY B 1 96 ? -8.445 -15.445 0.561 1 98.62 96 GLY B CA 1
ATOM 3107 C C . GLY B 1 96 ? -9.891 -15.539 0.115 1 98.62 96 GLY B C 1
ATOM 3108 O O . GLY B 1 96 ? -10.5 -14.539 -0.274 1 98.62 96 GLY B O 1
ATOM 3109 N N . PHE B 1 97 ? -10.5 -16.75 0.208 1 98.81 97 PHE B N 1
ATOM 3110 C CA . PHE B 1 97 ? -11.883 -16.953 -0.208 1 98.81 97 PHE B CA 1
ATOM 3111 C C . PHE B 1 97 ? -12.82 -16.031 0.569 1 98.81 97 PHE B C 1
ATOM 3113 O O . PHE B 1 97 ? -13.727 -15.43 -0.008 1 98.81 97 PHE B O 1
ATOM 3120 N N . ASP B 1 98 ? -12.555 -15.93 1.83 1 98.56 98 ASP B N 1
ATOM 3121 C CA . ASP B 1 98 ? -13.422 -15.125 2.682 1 98.56 98 ASP B CA 1
ATOM 3122 C C . ASP B 1 98 ? -13.312 -13.641 2.322 1 98.56 98 ASP B C 1
ATOM 3124 O O . ASP B 1 98 ? -14.289 -12.898 2.441 1 98.56 98 ASP B O 1
ATOM 3128 N N . VAL B 1 99 ? -12.102 -13.211 1.947 1 98.88 99 VAL B N 1
ATOM 3129 C CA . VAL B 1 99 ? -11.922 -11.828 1.521 1 98.88 99 VAL B CA 1
ATOM 3130 C C . VAL B 1 99 ? -12.742 -11.562 0.259 1 98.88 99 VAL B C 1
ATOM 3132 O O . VAL B 1 99 ? -13.453 -10.562 0.17 1 98.88 99 VAL B O 1
ATOM 3135 N N . ILE B 1 100 ? -12.688 -12.508 -0.714 1 98.94 100 ILE B N 1
ATOM 3136 C CA . ILE B 1 100 ? -13.438 -12.383 -1.959 1 98.94 100 ILE B CA 1
ATOM 3137 C C . ILE B 1 100 ? -14.938 -12.383 -1.663 1 98.94 100 ILE B C 1
ATOM 3139 O O . ILE B 1 100 ? -15.688 -11.57 -2.215 1 98.94 100 ILE B O 1
ATOM 3143 N N . ASP B 1 101 ? -15.359 -13.258 -0.767 1 98.88 101 ASP B N 1
ATOM 3144 C CA . ASP B 1 101 ? -16.766 -13.328 -0.373 1 98.88 101 ASP B CA 1
ATOM 3145 C C . ASP B 1 101 ? -17.234 -11.992 0.204 1 98.88 101 ASP B C 1
ATOM 3147 O O . ASP B 1 101 ? -18.312 -11.516 -0.131 1 98.88 101 ASP B O 1
ATOM 3151 N N . LYS B 1 102 ? -16.453 -11.477 1.063 1 98.75 102 LYS B N 1
ATOM 3152 C CA . LYS B 1 102 ? -16.797 -10.211 1.708 1 98.75 102 LYS B CA 1
ATOM 3153 C C . LYS B 1 102 ? -16.906 -9.078 0.685 1 98.75 102 LYS B C 1
ATOM 3155 O O . LYS B 1 102 ? -17.859 -8.297 0.72 1 98.75 102 LYS B O 1
ATOM 3160 N N . ILE B 1 103 ? -15.938 -9.023 -0.217 1 98.88 103 ILE B N 1
ATOM 3161 C CA . ILE B 1 103 ? -15.945 -8.008 -1.261 1 98.88 103 ILE B CA 1
ATOM 3162 C C . ILE B 1 103 ? -17.203 -8.156 -2.117 1 98.88 103 ILE B C 1
ATOM 3164 O O . ILE B 1 103 ? -17.906 -7.176 -2.373 1 98.88 103 ILE B O 1
ATOM 3168 N N . LYS B 1 104 ? -17.438 -9.375 -2.543 1 98.94 104 LYS B N 1
ATOM 3169 C CA . LYS B 1 104 ? -18.609 -9.625 -3.387 1 98.94 104 LYS B CA 1
ATOM 3170 C C . LYS B 1 104 ? -19.906 -9.211 -2.676 1 98.94 104 LYS B C 1
ATOM 3172 O O . LYS B 1 104 ? -20.766 -8.578 -3.275 1 98.94 104 LYS B O 1
ATOM 3177 N N . SER B 1 105 ? -20 -9.57 -1.433 1 98.81 105 SER B N 1
ATOM 3178 C CA . SER B 1 105 ? -21.188 -9.211 -0.654 1 98.81 105 SER B CA 1
ATOM 3179 C C . SER B 1 105 ? -21.375 -7.699 -0.617 1 98.81 105 SER B C 1
ATOM 3181 O O . SER B 1 105 ? -22.5 -7.207 -0.795 1 98.81 105 SER B O 1
ATOM 3183 N N . GLN B 1 106 ? -20.359 -6.961 -0.424 1 98.38 106 GLN B N 1
ATOM 3184 C CA . GLN B 1 106 ? -20.422 -5.508 -0.385 1 98.38 106 GLN B CA 1
ATOM 3185 C C . GLN B 1 106 ? -20.844 -4.938 -1.739 1 98.38 106 GLN B C 1
ATOM 3187 O O . GLN B 1 106 ? -21.688 -4.051 -1.812 1 98.38 106 GLN B O 1
ATOM 3192 N N . ILE B 1 107 ? -20.297 -5.512 -2.764 1 98.56 107 ILE B N 1
ATOM 3193 C CA . ILE B 1 107 ? -20.562 -5.012 -4.109 1 98.56 107 ILE B CA 1
ATOM 3194 C C . ILE B 1 107 ? -22 -5.348 -4.516 1 98.56 107 ILE B C 1
ATOM 3196 O O . ILE B 1 107 ? -22.672 -4.543 -5.16 1 98.56 107 ILE B O 1
ATOM 3200 N N . GLU B 1 108 ? -22.469 -6.5 -4.117 1 98.62 108 GLU B N 1
ATOM 3201 C CA . GLU B 1 108 ? -23.844 -6.887 -4.434 1 98.62 108 GLU B CA 1
ATOM 3202 C C . GLU B 1 108 ? -24.844 -5.961 -3.754 1 98.62 108 GLU B C 1
ATOM 3204 O O . GLU B 1 108 ? -25.938 -5.734 -4.273 1 98.62 108 GLU B O 1
ATOM 3209 N N . LYS B 1 109 ? -24.484 -5.395 -2.621 1 97.94 109 LYS B N 1
ATOM 3210 C CA . LYS B 1 109 ? -25.344 -4.418 -1.952 1 97.94 109 LYS B CA 1
ATOM 3211 C C . LYS B 1 109 ? -25.344 -3.088 -2.701 1 97.94 109 LYS B C 1
ATOM 3213 O O . LYS B 1 109 ? -26.359 -2.391 -2.732 1 97.94 109 LYS B O 1
ATOM 3218 N N . LEU B 1 110 ? -24.25 -2.824 -3.346 1 96.25 110 LEU B N 1
ATOM 3219 C CA . LEU B 1 110 ? -24.094 -1.548 -4.031 1 96.25 110 LEU B CA 1
ATOM 3220 C C . LEU B 1 110 ? -24.641 -1.623 -5.453 1 96.25 110 LEU B C 1
ATOM 3222 O O . LEU B 1 110 ? -25.344 -0.716 -5.898 1 96.25 110 LEU B O 1
ATOM 3226 N N . CYS B 1 111 ? -24.203 -2.672 -6.164 1 97.75 111 CYS B N 1
ATOM 3227 C CA . CYS B 1 111 ? -24.547 -2.875 -7.562 1 97.75 111 CYS B CA 1
ATOM 3228 C C . CYS B 1 111 ? -24.844 -4.344 -7.844 1 97.75 111 CYS B C 1
ATOM 3230 O O . CYS B 1 111 ? -24.047 -5.039 -8.469 1 97.75 111 CYS B O 1
ATOM 3232 N N . PRO B 1 112 ? -26.031 -4.812 -7.547 1 98.06 112 PRO B N 1
ATOM 3233 C CA . PRO B 1 112 ? -26.359 -6.234 -7.68 1 98.06 112 PRO B CA 1
ATOM 3234 C C . PRO B 1 112 ? -26.234 -6.734 -9.117 1 98.06 112 PRO B C 1
ATOM 3236 O O . PRO B 1 112 ? -26.781 -6.117 -10.039 1 98.06 112 PRO B O 1
ATOM 3239 N N . GLY B 1 113 ? -25.484 -7.785 -9.297 1 97.88 113 GLY B N 1
ATOM 3240 C CA . GLY B 1 113 ? -25.406 -8.508 -10.555 1 97.88 113 GLY B CA 1
ATOM 3241 C C . GLY B 1 113 ? -24.562 -7.793 -11.594 1 97.88 113 GLY B C 1
ATOM 3242 O O . GLY B 1 113 ? -24.734 -8.023 -12.797 1 97.88 113 GLY B O 1
ATOM 3243 N N . ILE B 1 114 ? -23.688 -6.941 -11.18 1 98.38 114 ILE B N 1
ATOM 3244 C CA . ILE B 1 114 ? -22.984 -6.125 -12.164 1 98.38 114 ILE B CA 1
ATOM 3245 C C . ILE B 1 114 ? -21.516 -6.543 -12.227 1 98.38 114 ILE B C 1
ATOM 3247 O O . ILE B 1 114 ? -20.969 -6.777 -13.312 1 98.38 114 ILE B O 1
ATOM 3251 N N . VAL B 1 115 ? -20.828 -6.684 -11.055 1 98.75 115 VAL B N 1
ATOM 3252 C CA . VAL B 1 115 ? -19.391 -6.938 -11 1 98.75 115 VAL B CA 1
ATOM 3253 C C . VAL B 1 115 ? -19.141 -8.438 -10.82 1 98.75 115 VAL B C 1
ATOM 3255 O O . VAL B 1 115 ? -19.703 -9.062 -9.922 1 98.75 115 VAL B O 1
ATOM 3258 N N . SER B 1 116 ? -18.312 -8.984 -11.633 1 98.88 116 SER B N 1
ATOM 3259 C CA . SER B 1 116 ? -18.047 -10.422 -11.586 1 98.88 116 SER B CA 1
ATOM 3260 C C . SER B 1 116 ? -17.047 -10.766 -10.5 1 98.88 116 SER B C 1
ATOM 3262 O O . SER B 1 116 ? -16.266 -9.906 -10.07 1 98.88 116 SER B O 1
ATOM 3264 N N . CYS B 1 117 ? -17.062 -12.031 -10.039 1 98.94 117 CYS B N 1
ATOM 3265 C CA . CYS B 1 117 ? -16.062 -12.555 -9.109 1 98.94 117 CYS B CA 1
ATOM 3266 C C . CYS B 1 117 ? -14.68 -12.57 -9.758 1 98.94 117 CYS B C 1
ATOM 3268 O O . CYS B 1 117 ? -13.68 -12.297 -9.086 1 98.94 117 CYS B O 1
ATOM 3270 N N . ALA B 1 118 ? -14.633 -12.867 -11.055 1 98.94 118 ALA B N 1
ATOM 3271 C CA . ALA B 1 118 ? -13.367 -12.922 -11.781 1 98.94 118 ALA B CA 1
ATOM 3272 C C . ALA B 1 118 ? -12.664 -11.57 -11.758 1 98.94 118 ALA B C 1
ATOM 3274 O O . ALA B 1 118 ? -11.453 -11.5 -11.531 1 98.94 118 ALA B O 1
ATOM 3275 N N . ASP B 1 119 ? -13.445 -10.516 -11.977 1 98.94 119 ASP B N 1
ATOM 3276 C CA . ASP B 1 119 ? -12.859 -9.18 -11.93 1 98.94 119 ASP B CA 1
ATOM 3277 C C . ASP B 1 119 ? -12.414 -8.82 -10.508 1 98.94 119 ASP B C 1
ATOM 3279 O O . ASP B 1 119 ? -11.383 -8.172 -10.32 1 98.94 119 ASP B O 1
ATOM 3283 N N . ILE B 1 120 ? -13.18 -9.242 -9.5 1 98.94 120 ILE B N 1
ATOM 3284 C CA . ILE B 1 120 ? -12.812 -8.977 -8.117 1 98.94 120 ILE B CA 1
ATOM 3285 C C . ILE B 1 120 ? -11.469 -9.625 -7.797 1 98.94 120 ILE B C 1
ATOM 3287 O O . ILE B 1 120 ? -10.586 -9 -7.207 1 98.94 120 ILE B O 1
ATOM 3291 N N . VAL B 1 121 ? -11.266 -10.852 -8.234 1 98.94 121 VAL B N 1
ATOM 3292 C CA . VAL B 1 121 ? -10.031 -11.578 -7.973 1 98.94 121 VAL B CA 1
ATOM 3293 C C . VAL B 1 121 ? -8.859 -10.875 -8.648 1 98.94 121 VAL B C 1
ATOM 3295 O O . VAL B 1 121 ? -7.793 -10.711 -8.047 1 98.94 121 VAL B O 1
ATOM 3298 N N . ALA B 1 122 ? -9.039 -10.438 -9.883 1 98.94 122 ALA B N 1
ATOM 3299 C CA . ALA B 1 122 ? -7.973 -9.797 -10.641 1 98.94 122 ALA B CA 1
ATOM 3300 C C . ALA B 1 122 ? -7.562 -8.477 -10 1 98.94 122 ALA B C 1
ATOM 3302 O O . ALA B 1 122 ? -6.371 -8.203 -9.828 1 98.94 122 ALA B O 1
ATOM 3303 N N . VAL B 1 123 ? -8.555 -7.668 -9.617 1 98.94 123 VAL B N 1
ATOM 3304 C CA . VAL B 1 123 ? -8.273 -6.363 -9.023 1 98.94 123 VAL B CA 1
ATOM 3305 C C . VAL B 1 123 ? -7.656 -6.551 -7.637 1 98.94 123 VAL B C 1
ATOM 3307 O O . VAL B 1 123 ? -6.723 -5.836 -7.266 1 98.94 123 VAL B O 1
ATOM 3310 N N . ALA B 1 124 ? -8.148 -7.516 -6.867 1 98.94 124 ALA B N 1
ATOM 3311 C CA . ALA B 1 124 ? -7.625 -7.793 -5.531 1 98.94 124 ALA B CA 1
ATOM 3312 C C . ALA B 1 124 ? -6.148 -8.172 -5.594 1 98.94 124 ALA B C 1
ATOM 3314 O O . ALA B 1 124 ? -5.367 -7.793 -4.719 1 98.94 124 ALA B O 1
ATOM 3315 N N . ALA B 1 125 ? -5.777 -8.891 -6.605 1 98.94 125 ALA B N 1
ATOM 3316 C CA . ALA B 1 125 ? -4.375 -9.266 -6.77 1 98.94 125 ALA B CA 1
ATOM 3317 C C . ALA B 1 125 ? -3.494 -8.031 -6.961 1 98.94 125 ALA B C 1
ATOM 3319 O O . ALA B 1 125 ? -2.463 -7.891 -6.301 1 98.94 125 ALA B O 1
ATOM 3320 N N . ARG B 1 126 ? -3.887 -7.145 -7.848 1 98.88 126 ARG B N 1
ATOM 3321 C CA . ARG B 1 126 ? -3.119 -5.926 -8.078 1 98.88 126 ARG B CA 1
ATOM 3322 C C . ARG B 1 126 ? -3.016 -5.09 -6.805 1 98.88 126 ARG B C 1
ATOM 3324 O O . ARG B 1 126 ? -1.924 -4.66 -6.426 1 98.88 126 ARG B O 1
ATOM 3331 N N . ASP B 1 127 ? -4.172 -4.906 -6.191 1 98.75 127 ASP B N 1
ATOM 3332 C CA . ASP B 1 127 ? -4.199 -4.051 -5.008 1 98.75 127 ASP B CA 1
ATOM 3333 C C . ASP B 1 127 ? -3.35 -4.637 -3.887 1 98.75 127 ASP B C 1
ATOM 3335 O O . ASP B 1 127 ? -2.742 -3.898 -3.109 1 98.75 127 ASP B O 1
ATOM 3339 N N . SER B 1 128 ? -3.281 -5.926 -3.791 1 98.81 128 SER B N 1
ATOM 3340 C CA . SER B 1 128 ? -2.453 -6.602 -2.799 1 98.81 128 SER B CA 1
ATOM 3341 C C . SER B 1 128 ? -0.974 -6.301 -3.018 1 98.81 128 SER B C 1
ATOM 3343 O O . SER B 1 128 ? -0.256 -5.965 -2.072 1 98.81 128 SER B O 1
ATOM 3345 N N . VAL B 1 129 ? -0.554 -6.383 -4.266 1 98.81 129 VAL B N 1
ATOM 3346 C CA . VAL B 1 129 ? 0.845 -6.152 -4.609 1 98.81 129 VAL B CA 1
ATOM 3347 C C . VAL B 1 129 ? 1.222 -4.707 -4.305 1 98.81 129 VAL B C 1
ATOM 3349 O O . VAL B 1 129 ? 2.273 -4.44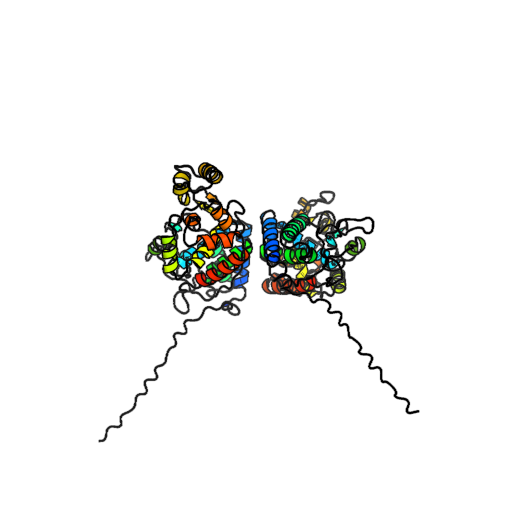1 -3.715 1 98.81 129 VAL B O 1
ATOM 3352 N N . VAL B 1 130 ? 0.341 -3.84 -4.598 1 98.31 130 VAL B N 1
ATOM 3353 C CA . VAL B 1 130 ? 0.586 -2.422 -4.363 1 98.31 130 VAL B CA 1
ATOM 3354 C C . VAL B 1 130 ? 0.694 -2.156 -2.861 1 98.31 130 VAL B C 1
ATOM 3356 O O . VAL B 1 130 ? 1.604 -1.456 -2.412 1 98.31 130 VAL B O 1
ATOM 3359 N N . LEU B 1 131 ? -0.145 -2.752 -2.105 1 98.06 131 LEU B N 1
ATOM 3360 C CA . LEU B 1 131 ? -0.201 -2.523 -0.665 1 98.06 131 LEU B CA 1
ATOM 3361 C C . LEU B 1 131 ? 1.042 -3.08 0.022 1 98.06 131 LEU B C 1
ATOM 3363 O O . LEU B 1 131 ? 1.335 -2.725 1.166 1 98.06 131 LEU B O 1
ATOM 3367 N N . LEU B 1 132 ? 1.718 -3.926 -0.683 1 98 132 LEU B N 1
ATOM 3368 C CA . LEU B 1 132 ? 2.914 -4.52 -0.097 1 98 132 LEU B CA 1
ATOM 3369 C C . LEU B 1 132 ? 4.176 -3.908 -0.7 1 98 132 LEU B C 1
ATOM 3371 O O . LEU B 1 132 ? 5.277 -4.43 -0.505 1 98 132 LEU B O 1
ATOM 3375 N N . GLY B 1 133 ? 3.994 -2.9 -1.495 1 97.25 133 GLY B N 1
ATOM 3376 C CA . GLY B 1 133 ? 5.141 -2.131 -1.951 1 97.25 133 GLY B CA 1
ATOM 3377 C C . GLY B 1 133 ? 5.531 -2.436 -3.385 1 97.25 133 GLY B C 1
ATOM 3378 O O . GLY B 1 133 ? 6.547 -1.937 -3.877 1 97.25 133 GLY B O 1
ATOM 3379 N N . GLY B 1 134 ? 4.715 -3.232 -4.09 1 98.31 134 GLY B N 1
ATOM 3380 C CA . GLY B 1 134 ? 5.008 -3.611 -5.461 1 98.31 134 GLY B CA 1
ATOM 3381 C C . GLY B 1 134 ? 4.406 -2.666 -6.484 1 98.31 134 GLY B C 1
ATOM 3382 O O . GLY B 1 134 ? 3.844 -1.63 -6.125 1 98.31 134 GLY B O 1
ATOM 3383 N N . PRO B 1 135 ? 4.586 -3.041 -7.73 1 97.94 135 PRO B N 1
ATOM 3384 C CA . PRO B 1 135 ? 4.07 -2.199 -8.812 1 97.94 135 PRO B CA 1
ATOM 3385 C C . PRO B 1 135 ? 2.564 -2.344 -9.008 1 97.94 135 PRO B C 1
ATOM 3387 O O . PRO B 1 135 ? 1.98 -3.355 -8.609 1 97.94 135 PRO B O 1
ATOM 3390 N N . SER B 1 136 ? 2.004 -1.317 -9.578 1 97.81 136 SER B N 1
ATOM 3391 C CA . SER B 1 136 ? 0.632 -1.394 -10.062 1 97.81 136 SER B CA 1
ATOM 3392 C C . SER B 1 136 ? 0.594 -1.743 -11.547 1 97.81 136 SER B C 1
ATOM 3394 O O . SER B 1 136 ? 1.619 -1.687 -12.234 1 97.81 136 SER B O 1
ATOM 3396 N N . TRP B 1 137 ? -0.507 -2.154 -11.984 1 98.5 137 TRP B N 1
ATOM 3397 C CA . TRP B 1 137 ? -0.772 -2.354 -13.406 1 98.5 137 TRP B CA 1
ATOM 3398 C C . TRP B 1 137 ? -2.252 -2.156 -13.719 1 98.5 137 TRP B C 1
ATOM 3400 O O . TRP B 1 137 ? -3.084 -2.117 -12.805 1 98.5 137 TRP B O 1
ATOM 3410 N N . THR B 1 138 ? -2.51 -1.91 -14.961 1 97.81 138 THR B N 1
ATOM 3411 C CA . THR B 1 138 ? -3.895 -1.762 -15.391 1 97.81 138 THR B CA 1
ATOM 3412 C C . THR B 1 138 ? -4.582 -3.121 -15.477 1 97.81 138 THR B C 1
ATOM 3414 O O . THR B 1 138 ? -4.078 -4.039 -16.125 1 97.81 138 THR B O 1
ATOM 3417 N N . VAL B 1 139 ? -5.668 -3.271 -14.781 1 98.44 139 VAL B N 1
ATOM 3418 C CA . VAL B 1 139 ? -6.496 -4.469 -14.883 1 98.44 139 VAL B CA 1
ATOM 3419 C C . VAL B 1 139 ? -7.641 -4.219 -15.867 1 98.44 139 VAL B C 1
ATOM 3421 O O . VAL B 1 139 ? -8.469 -3.332 -15.648 1 98.44 139 VAL B O 1
ATOM 3424 N N . GLU B 1 140 ? -7.664 -4.949 -16.906 1 97.62 140 GLU B N 1
ATOM 3425 C CA . GLU B 1 140 ? -8.82 -4.902 -17.797 1 97.62 140 GLU B CA 1
ATOM 3426 C C . GLU B 1 140 ? -10.016 -5.645 -17.188 1 97.62 140 GLU B C 1
ATOM 3428 O O . GLU B 1 140 ? -9.844 -6.695 -16.562 1 97.62 140 GLU B O 1
ATOM 3433 N N . LEU B 1 141 ? -11.18 -5.051 -17.328 1 98.38 141 LEU B N 1
ATOM 3434 C CA . LEU B 1 141 ? -12.367 -5.523 -16.641 1 98.38 141 LEU B CA 1
ATOM 3435 C C . LEU B 1 141 ? -13.469 -5.891 -17.625 1 98.38 141 LEU B C 1
ATOM 3437 O O . LEU B 1 141 ? -13.414 -5.512 -18.797 1 98.38 141 LEU B O 1
ATOM 3441 N N . GLY B 1 142 ? -14.477 -6.594 -17.016 1 98.12 142 GLY B N 1
ATOM 3442 C CA . GLY B 1 142 ? -15.594 -7.043 -17.844 1 98.12 142 GLY B CA 1
ATOM 3443 C C . GLY B 1 142 ? -15.633 -8.555 -18.016 1 98.12 142 GLY B C 1
ATOM 3444 O O . GLY B 1 142 ? -16.344 -9.062 -18.875 1 98.12 142 GLY B O 1
ATOM 3445 N N . ARG B 1 143 ? -14.891 -9.273 -17.219 1 98.19 143 ARG B N 1
ATOM 3446 C CA . ARG B 1 143 ? -14.891 -10.734 -17.234 1 98.19 143 ARG B CA 1
ATOM 3447 C C . ARG B 1 143 ? -16.219 -11.289 -16.734 1 98.19 143 ARG B C 1
ATOM 3449 O O . ARG B 1 143 ? -16.906 -10.656 -15.93 1 98.19 143 ARG B O 1
ATOM 3456 N N . ARG B 1 144 ? -16.484 -12.406 -17.25 1 98.5 144 ARG B N 1
ATOM 3457 C CA . ARG B 1 144 ? -17.594 -13.203 -16.719 1 98.5 144 ARG B CA 1
ATOM 3458 C C . ARG B 1 144 ? -17.062 -14.367 -15.891 1 98.5 144 ARG B C 1
ATOM 3460 O O . ARG B 1 144 ? -15.906 -14.773 -16.047 1 98.5 144 ARG B O 1
ATOM 3467 N N . ASP B 1 145 ? -17.906 -14.844 -14.977 1 98.75 145 ASP B N 1
ATOM 3468 C CA . ASP B 1 145 ? -17.547 -15.953 -14.094 1 98.75 145 ASP B CA 1
ATOM 3469 C C . ASP B 1 145 ? -17.859 -17.297 -14.75 1 98.75 145 ASP B C 1
ATOM 3471 O O . ASP B 1 145 ? -18.906 -17.469 -15.375 1 98.75 145 ASP B O 1
ATOM 3475 N N . SER B 1 146 ? -17 -18.188 -14.594 1 98.75 146 SER B N 1
ATOM 3476 C CA . SER B 1 146 ? -17.203 -19.547 -15.086 1 98.75 146 SER B CA 1
ATOM 3477 C C . SER B 1 146 ? -18.375 -20.219 -14.375 1 98.75 146 SER B C 1
ATOM 3479 O O . SER B 1 146 ? -18.641 -19.938 -13.203 1 98.75 146 SER B O 1
ATOM 3481 N N . THR B 1 147 ? -19.047 -21.141 -15.109 1 98.31 147 THR B N 1
ATOM 3482 C CA . THR B 1 147 ? -20.094 -21.969 -14.508 1 98.31 147 THR B CA 1
ATOM 3483 C C . THR B 1 147 ? -19.609 -23.406 -14.305 1 98.31 147 THR B C 1
ATOM 3485 O O . THR B 1 147 ? -20.406 -24.297 -13.992 1 98.31 147 THR B O 1
ATOM 3488 N N . THR B 1 148 ? -18.359 -23.641 -14.508 1 98.25 148 THR B N 1
ATOM 3489 C CA . THR B 1 148 ? -17.75 -24.938 -14.297 1 98.25 148 THR B CA 1
ATOM 3490 C C . THR B 1 148 ? -16.344 -24.797 -13.742 1 98.25 148 THR B C 1
ATOM 3492 O O . THR B 1 148 ? -15.82 -23.688 -13.641 1 98.25 148 THR B O 1
ATOM 3495 N N . ALA B 1 149 ? -15.742 -25.859 -13.219 1 98.31 149 ALA B N 1
ATOM 3496 C CA . ALA B 1 149 ? -14.391 -25.953 -12.688 1 98.31 149 ALA B CA 1
ATOM 3497 C C . ALA B 1 149 ? -13.797 -27.344 -12.938 1 98.31 149 ALA B C 1
ATOM 3499 O O . ALA B 1 149 ? -14.523 -28.266 -13.305 1 98.31 149 ALA B O 1
ATOM 3500 N N . SER B 1 150 ? -12.586 -27.438 -12.867 1 98.38 150 SER B N 1
ATOM 3501 C CA . SER B 1 150 ? -11.945 -28.719 -13.141 1 98.38 150 SER B CA 1
ATOM 3502 C C . SER B 1 150 ? -10.82 -29 -12.148 1 98.38 150 SER B C 1
ATOM 3504 O O . SER B 1 150 ? -9.758 -28.391 -12.219 1 98.38 150 SER B O 1
ATOM 3506 N N . LEU B 1 151 ? -11.039 -29.984 -11.273 1 98.44 151 LEU B N 1
ATOM 3507 C CA . LEU B 1 151 ? -10.008 -30.469 -10.367 1 98.44 151 LEU B CA 1
ATOM 3508 C C . LEU B 1 151 ? -8.812 -31.016 -11.156 1 98.44 151 LEU B C 1
ATOM 3510 O O . LEU B 1 151 ? -7.664 -30.75 -10.797 1 98.44 151 LEU B O 1
ATOM 3514 N N . ASP B 1 152 ? -9.094 -31.75 -12.242 1 98.31 152 ASP B N 1
ATOM 3515 C CA . ASP B 1 152 ? -8.055 -32.406 -13.031 1 98.31 152 ASP B CA 1
ATOM 3516 C C . ASP B 1 152 ? -7.152 -31.359 -13.711 1 98.31 152 ASP B C 1
ATOM 3518 O O . ASP B 1 152 ? -5.926 -31.516 -13.719 1 98.31 152 ASP B O 1
ATOM 3522 N N . THR B 1 153 ? -7.777 -30.359 -14.273 1 98.25 153 THR B N 1
ATOM 3523 C CA . THR B 1 153 ? -6.988 -29.328 -14.938 1 98.25 153 THR B CA 1
ATOM 3524 C C . THR B 1 153 ? -6.141 -28.547 -13.93 1 98.25 153 THR B C 1
ATOM 3526 O O . THR B 1 153 ? -5.004 -28.172 -14.219 1 98.25 153 THR B O 1
ATOM 3529 N N . ALA B 1 154 ? -6.688 -28.281 -12.727 1 98.62 154 ALA B N 1
ATOM 3530 C CA . ALA B 1 154 ? -5.906 -27.641 -11.672 1 98.62 154 ALA B CA 1
ATOM 3531 C C . ALA B 1 154 ? -4.684 -28.469 -11.305 1 98.62 154 ALA B C 1
ATOM 3533 O O . ALA B 1 154 ? -3.586 -27.938 -11.125 1 98.62 154 ALA B O 1
ATOM 3534 N N . ASN B 1 155 ? -4.855 -29.781 -11.234 1 98.38 155 ASN B N 1
ATOM 3535 C CA . ASN B 1 155 ? -3.764 -30.672 -10.883 1 98.38 155 ASN B CA 1
ATOM 3536 C C . ASN B 1 155 ? -2.699 -30.719 -11.977 1 98.38 155 ASN B C 1
ATOM 3538 O O . ASN B 1 155 ? -1.509 -30.844 -11.68 1 98.38 155 ASN B O 1
ATOM 3542 N N . SER B 1 156 ? -3.139 -30.578 -13.188 1 97.75 156 SER B N 1
ATOM 3543 C CA . SER B 1 156 ? -2.205 -30.781 -14.289 1 97.75 156 SER B CA 1
ATOM 3544 C C . SER B 1 156 ? -1.543 -29.469 -14.695 1 97.75 156 SER B C 1
ATOM 3546 O O . SER B 1 156 ? -0.367 -29.453 -15.062 1 97.75 156 SER B O 1
ATOM 3548 N N . ASP B 1 157 ? -2.289 -28.359 -14.617 1 97.94 157 ASP B N 1
ATOM 3549 C CA . ASP B 1 157 ? -1.848 -27.156 -15.32 1 97.94 157 ASP B CA 1
ATOM 3550 C C . ASP B 1 157 ? -1.124 -26.203 -14.375 1 97.94 157 ASP B C 1
ATOM 3552 O O . ASP B 1 157 ? -0.339 -25.359 -14.82 1 97.94 157 ASP B O 1
ATOM 3556 N N . ILE B 1 158 ? -1.431 -26.203 -13.078 1 98.44 158 ILE B N 1
ATOM 3557 C CA . ILE B 1 158 ? -0.731 -25.328 -12.141 1 98.44 158 ILE B CA 1
ATOM 3558 C C . ILE B 1 158 ? 0.691 -25.844 -11.922 1 98.44 158 ILE B C 1
ATOM 3560 O O . ILE B 1 158 ? 0.892 -27.016 -11.586 1 98.44 158 ILE B O 1
ATOM 3564 N N . PRO B 1 159 ? 1.671 -24.969 -12.133 1 98.12 159 PRO B N 1
ATOM 3565 C CA . PRO B 1 159 ? 3.057 -25.438 -12.023 1 98.12 159 PRO B CA 1
ATOM 3566 C C . PRO B 1 159 ? 3.406 -25.906 -10.617 1 98.12 159 PRO B C 1
ATOM 3568 O O . PRO B 1 159 ? 3.098 -25.234 -9.633 1 98.12 159 PRO B O 1
ATOM 3571 N N . SER B 1 160 ? 4.094 -27.031 -10.586 1 97.31 160 SER B N 1
ATOM 3572 C CA . SER B 1 160 ? 4.52 -27.625 -9.32 1 97.31 160 SER B CA 1
ATOM 3573 C C . SER B 1 160 ? 5.777 -26.953 -8.789 1 97.31 160 SER B C 1
ATOM 3575 O O . SER B 1 160 ? 6.664 -26.578 -9.555 1 97.31 160 SER B O 1
ATOM 3577 N N . PRO B 1 161 ? 5.883 -26.906 -7.441 1 97.62 161 PRO B N 1
ATOM 3578 C CA . PRO B 1 161 ? 7.098 -26.359 -6.84 1 97.62 161 PRO B CA 1
ATOM 3579 C C . PRO B 1 161 ? 8.305 -27.266 -7 1 97.62 161 PRO B C 1
ATOM 3581 O O . PRO B 1 161 ? 9.422 -26.891 -6.629 1 97.62 161 PRO B O 1
ATOM 3584 N N . SER B 1 162 ? 8.156 -28.406 -7.688 1 97.75 162 SER B N 1
ATOM 3585 C CA . SER B 1 162 ? 9.242 -29.359 -7.805 1 97.75 162 SER B CA 1
ATOM 3586 C C . SER B 1 162 ? 9.758 -29.453 -9.242 1 97.75 162 SER B C 1
ATOM 3588 O O . SER B 1 162 ? 10.648 -30.234 -9.539 1 97.75 162 SER B O 1
ATOM 3590 N N . LEU B 1 163 ? 9.219 -28.656 -10.125 1 98.44 163 LEU B N 1
ATOM 3591 C CA . LEU B 1 163 ? 9.586 -28.719 -11.539 1 98.44 163 LEU B CA 1
ATOM 3592 C C . LEU B 1 163 ? 11 -28.188 -11.758 1 98.44 163 LEU B C 1
ATOM 3594 O O . LEU B 1 163 ? 11.414 -27.234 -11.117 1 98.44 163 LEU B O 1
ATOM 3598 N N . ASP B 1 164 ? 11.641 -28.812 -12.719 1 98.5 164 ASP B N 1
ATOM 3599 C CA . ASP B 1 164 ? 12.906 -28.297 -13.211 1 98.5 164 ASP B CA 1
ATOM 3600 C C . ASP B 1 164 ? 12.688 -27.156 -14.211 1 98.5 164 ASP B C 1
ATOM 3602 O O . ASP B 1 164 ? 11.555 -26.922 -14.648 1 98.5 164 ASP B O 1
ATOM 3606 N N . LEU B 1 165 ? 13.75 -26.5 -14.562 1 98.75 165 LEU B N 1
ATOM 3607 C CA . LEU B 1 165 ? 13.664 -25.297 -15.383 1 98.75 165 LEU B CA 1
ATOM 3608 C C . LEU B 1 165 ? 12.945 -25.578 -16.688 1 98.75 165 LEU B C 1
ATOM 3610 O O . LEU B 1 165 ? 12.023 -24.859 -17.078 1 98.75 165 LEU B O 1
ATOM 3614 N N . ASN B 1 166 ? 13.352 -26.625 -17.406 1 98.69 166 ASN B N 1
ATOM 3615 C CA . ASN B 1 166 ? 12.766 -26.922 -18.719 1 98.69 166 ASN B CA 1
ATOM 3616 C C . ASN B 1 166 ? 11.266 -27.219 -18.594 1 98.69 166 ASN B C 1
ATOM 3618 O O . ASN B 1 166 ? 10.484 -26.797 -19.453 1 98.69 166 ASN B O 1
ATOM 3622 N N . ASP B 1 167 ? 10.906 -27.906 -17.547 1 98.62 167 ASP B N 1
ATOM 3623 C CA . ASP B 1 167 ? 9.492 -28.203 -17.344 1 98.62 167 ASP B CA 1
ATOM 3624 C C . ASP B 1 167 ? 8.711 -26.922 -17 1 98.62 167 ASP B C 1
ATOM 3626 O O . ASP B 1 167 ? 7.562 -26.766 -17.422 1 98.62 167 ASP B O 1
ATOM 3630 N N . LEU B 1 168 ? 9.328 -26.031 -16.234 1 98.75 168 LEU B N 1
ATOM 3631 C CA . LEU B 1 168 ? 8.703 -24.75 -15.938 1 98.75 168 LEU B CA 1
ATOM 3632 C C . LEU B 1 168 ? 8.461 -23.953 -17.203 1 98.75 168 LEU B C 1
ATOM 3634 O O . LEU B 1 168 ? 7.363 -23.438 -17.438 1 98.75 168 LEU B O 1
ATOM 3638 N N . ILE B 1 169 ? 9.5 -23.875 -18.016 1 98.81 169 ILE B N 1
ATOM 3639 C CA . ILE B 1 169 ? 9.406 -23.125 -19.266 1 98.81 169 ILE B CA 1
ATOM 3640 C C . ILE B 1 169 ? 8.281 -23.703 -20.125 1 98.81 169 ILE B C 1
ATOM 3642 O O . ILE B 1 169 ? 7.465 -22.969 -20.672 1 98.81 169 ILE B O 1
ATOM 3646 N N . THR B 1 170 ? 8.188 -25.031 -20.172 1 98.56 170 THR B N 1
ATOM 3647 C CA . THR B 1 170 ? 7.168 -25.703 -20.953 1 98.56 170 THR B CA 1
ATOM 3648 C C . THR B 1 170 ? 5.777 -25.422 -20.391 1 98.56 170 THR B C 1
ATOM 3650 O O . THR B 1 170 ? 4.848 -25.109 -21.141 1 98.56 170 THR B O 1
ATOM 3653 N N . ASN B 1 171 ? 5.66 -25.531 -19.078 1 98.25 171 ASN B N 1
ATOM 3654 C CA . ASN B 1 171 ? 4.383 -25.281 -18.422 1 98.25 171 ASN B CA 1
ATOM 3655 C C . ASN B 1 171 ? 3.863 -23.875 -18.703 1 98.25 171 ASN B C 1
ATOM 3657 O O . ASN B 1 171 ? 2.689 -23.688 -19.031 1 98.25 171 ASN B O 1
ATOM 3661 N N . PHE B 1 172 ? 4.695 -22.875 -18.641 1 98.75 172 PHE B N 1
ATOM 3662 C CA . PHE B 1 172 ? 4.301 -21.5 -18.875 1 98.75 172 PHE B CA 1
ATOM 3663 C C . PHE B 1 172 ? 4.078 -21.234 -20.359 1 98.75 172 PHE B C 1
ATOM 3665 O O . PHE B 1 172 ? 3.18 -20.484 -20.734 1 98.75 172 PHE B O 1
ATOM 3672 N N . ALA B 1 173 ? 4.902 -21.875 -21.219 1 98.56 173 ALA B N 1
ATOM 3673 C CA . ALA B 1 173 ? 4.727 -21.75 -22.656 1 98.56 173 ALA B CA 1
ATOM 3674 C C . ALA B 1 173 ? 3.361 -22.266 -23.094 1 98.56 173 ALA B C 1
ATOM 3676 O O . ALA B 1 173 ? 2.754 -21.734 -24.031 1 98.56 173 ALA B O 1
ATOM 3677 N N . ASN B 1 174 ? 2.918 -23.281 -22.453 1 97.88 174 ASN B N 1
ATOM 3678 C CA . ASN B 1 174 ? 1.605 -23.844 -22.75 1 97.88 174 ASN B CA 1
ATOM 3679 C C . ASN B 1 174 ? 0.49 -22.828 -22.5 1 97.88 174 ASN B C 1
ATOM 3681 O O . ASN B 1 174 ? -0.62 -22.984 -23.016 1 97.88 174 ASN B O 1
ATOM 3685 N N . LYS B 1 175 ? 0.81 -21.797 -21.703 1 98.06 175 LYS B N 1
ATOM 3686 C CA . LYS B 1 175 ? -0.16 -20.734 -21.422 1 98.06 175 LYS B CA 1
ATOM 3687 C C . LYS B 1 175 ? 0.202 -19.453 -22.156 1 98.06 175 LYS B C 1
ATOM 3689 O O . LYS B 1 175 ? -0.346 -18.391 -21.859 1 98.06 175 LYS B O 1
ATOM 3694 N N . GLY B 1 176 ? 1.206 -19.531 -23.047 1 97.88 176 GLY B N 1
ATOM 3695 C CA . GLY B 1 176 ? 1.545 -18.406 -23.906 1 97.88 176 GL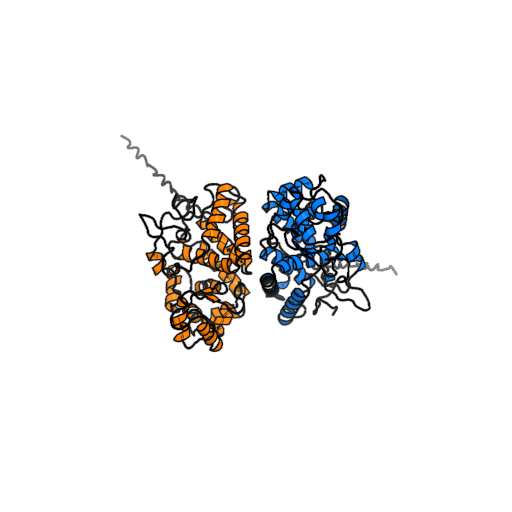Y B CA 1
ATOM 3696 C C . GLY B 1 176 ? 2.604 -17.5 -23.312 1 97.88 176 GLY B C 1
ATOM 3697 O O . GLY B 1 176 ? 2.859 -16.422 -23.844 1 97.88 176 GLY B O 1
ATOM 3698 N N . PHE B 1 177 ? 3.266 -17.922 -22.234 1 98.75 177 PHE B N 1
ATOM 3699 C CA . PHE B 1 177 ? 4.273 -17.078 -21.594 1 98.75 177 PHE B CA 1
ATOM 3700 C C . PHE B 1 177 ? 5.672 -17.453 -22.078 1 98.75 177 PHE B C 1
ATOM 3702 O O . PHE B 1 177 ? 5.961 -18.641 -22.281 1 98.75 177 PHE B O 1
ATOM 3709 N N . THR B 1 178 ? 6.488 -16.453 -22.25 1 98.81 178 THR B N 1
ATOM 3710 C CA . THR B 1 178 ? 7.906 -16.672 -22.5 1 98.81 178 THR B CA 1
ATOM 3711 C C . THR B 1 178 ? 8.641 -17.031 -21.219 1 98.81 178 THR B C 1
ATOM 3713 O O . THR B 1 178 ? 8.102 -16.859 -20.109 1 98.81 178 THR B O 1
ATOM 3716 N N . ALA B 1 179 ? 9.828 -17.531 -21.406 1 98.81 179 ALA B N 1
ATOM 3717 C CA . ALA B 1 179 ? 10.672 -17.797 -20.234 1 98.81 179 ALA B CA 1
ATOM 3718 C C . ALA B 1 179 ? 10.898 -16.516 -19.422 1 98.81 179 ALA B C 1
ATOM 3720 O O . ALA B 1 179 ? 10.922 -16.562 -18.188 1 98.81 179 ALA B O 1
ATOM 3721 N N . LYS B 1 180 ? 11.055 -15.422 -20.141 1 98.81 180 LYS B N 1
ATOM 3722 C CA . LYS B 1 180 ? 11.266 -14.141 -19.469 1 98.81 180 LYS B CA 1
ATOM 3723 C C . LYS B 1 180 ? 10.062 -13.773 -18.594 1 98.81 180 LYS B C 1
ATOM 3725 O O . LYS B 1 180 ? 10.219 -13.328 -17.453 1 98.81 180 LYS B O 1
ATOM 3730 N N . GLU B 1 181 ? 8.93 -13.961 -19.109 1 98.88 181 GLU B N 1
ATOM 3731 C CA . GLU B 1 181 ? 7.711 -13.656 -18.375 1 98.88 181 GLU B CA 1
ATOM 3732 C C . GLU B 1 181 ? 7.516 -14.617 -17.203 1 98.88 181 GLU B C 1
ATOM 3734 O O . GLU B 1 181 ? 7.039 -14.227 -16.141 1 98.88 181 GLU B O 1
ATOM 3739 N N . MET B 1 182 ? 7.875 -15.867 -17.406 1 98.94 182 MET B N 1
ATOM 3740 C CA . MET B 1 182 ? 7.828 -16.859 -16.328 1 98.94 182 MET B CA 1
ATOM 3741 C C . MET B 1 182 ? 8.719 -16.438 -15.164 1 98.94 182 MET B C 1
ATOM 3743 O O . MET B 1 182 ? 8.305 -16.484 -14 1 98.94 182 MET B O 1
ATOM 3747 N N . VAL B 1 183 ? 9.891 -15.961 -15.484 1 98.94 183 VAL B N 1
ATOM 3748 C CA . VAL B 1 183 ? 10.82 -15.523 -14.445 1 98.94 183 VAL B CA 1
ATOM 3749 C C . VAL B 1 183 ? 10.258 -14.297 -13.727 1 98.94 183 VAL B C 1
ATOM 3751 O O . VAL B 1 183 ? 10.312 -14.211 -12.5 1 98.94 183 VAL B O 1
ATOM 3754 N N . ALA B 1 184 ? 9.672 -13.367 -14.461 1 98.94 184 ALA B N 1
ATOM 3755 C CA . ALA B 1 184 ? 9.078 -12.172 -13.867 1 98.94 184 ALA B CA 1
ATOM 3756 C C . ALA B 1 184 ? 7.922 -12.539 -12.938 1 98.94 184 ALA B C 1
ATOM 3758 O O . ALA B 1 184 ? 7.855 -12.07 -11.805 1 98.94 184 ALA B O 1
ATOM 3759 N N . LEU B 1 185 ? 7.047 -13.438 -13.391 1 98.94 185 LEU B N 1
ATOM 3760 C CA . LEU B 1 185 ? 5.887 -13.836 -12.602 1 98.94 185 LEU B CA 1
ATOM 3761 C C . LEU B 1 185 ? 6.316 -14.586 -11.344 1 98.94 185 LEU B C 1
ATOM 3763 O O . LEU B 1 185 ? 5.672 -14.477 -10.297 1 98.94 185 LEU B O 1
ATOM 3767 N N . SER B 1 186 ? 7.445 -15.32 -11.43 1 98.88 186 SER B N 1
ATOM 3768 C CA . SER B 1 186 ? 7.949 -16.062 -10.289 1 98.88 186 SER B CA 1
ATOM 3769 C C . SER B 1 186 ? 8.352 -15.133 -9.148 1 98.88 186 SER B C 1
ATOM 3771 O O . SER B 1 186 ? 8.414 -15.547 -7.988 1 98.88 186 SER B O 1
ATOM 3773 N N . GLY B 1 187 ? 8.57 -13.828 -9.516 1 98.75 187 GLY B N 1
ATOM 3774 C CA . GLY B 1 187 ? 8.938 -12.844 -8.508 1 98.75 187 GLY B CA 1
ATOM 3775 C C . GLY B 1 187 ? 7.832 -12.594 -7.496 1 98.75 187 GLY B C 1
ATOM 3776 O O . GLY B 1 187 ? 8.078 -12.016 -6.43 1 98.75 187 GLY B O 1
ATOM 3777 N N . GLY B 1 188 ? 6.57 -13.086 -7.824 1 98.69 188 GLY B N 1
ATOM 3778 C CA . GLY B 1 188 ? 5.512 -13.047 -6.828 1 98.69 188 GLY B CA 1
ATOM 3779 C C . GLY B 1 188 ? 5.875 -13.766 -5.543 1 98.69 188 GLY B C 1
ATOM 3780 O O . GLY B 1 188 ? 5.336 -13.461 -4.48 1 98.69 188 GLY B O 1
ATOM 3781 N N . HIS B 1 189 ? 6.855 -14.625 -5.59 1 98.62 189 HIS B N 1
ATOM 3782 C CA . HIS B 1 189 ? 7.289 -15.422 -4.445 1 98.62 189 HIS B CA 1
ATOM 3783 C C . HIS B 1 189 ? 8.148 -14.594 -3.496 1 98.62 189 HIS B C 1
ATOM 3785 O O . HIS B 1 189 ? 8.578 -15.094 -2.451 1 98.62 189 HIS B O 1
ATOM 3791 N N . THR B 1 190 ? 8.359 -13.297 -3.791 1 98.62 190 THR B N 1
ATOM 3792 C CA . THR B 1 190 ? 9.023 -12.438 -2.82 1 98.62 190 THR B CA 1
ATOM 3793 C C . THR B 1 190 ? 8.117 -12.172 -1.621 1 98.62 190 THR B C 1
ATOM 3795 O O . THR B 1 190 ? 8.578 -11.688 -0.583 1 98.62 190 THR B O 1
ATOM 3798 N N . ILE B 1 191 ? 6.848 -12.492 -1.885 1 98 191 ILE B N 1
ATOM 3799 C CA . ILE B 1 191 ? 5.898 -12.453 -0.78 1 98 191 ILE B CA 1
ATOM 3800 C C . ILE B 1 191 ? 5.246 -13.82 -0.602 1 98 191 ILE B C 1
ATOM 3802 O O . ILE B 1 191 ? 5.191 -14.617 -1.544 1 98 191 ILE B O 1
ATOM 3806 N N . GLY B 1 192 ? 4.953 -14.273 0.64 1 96.75 192 GLY B N 1
ATOM 3807 C CA . GLY B 1 192 ? 4.242 -15.516 0.877 1 96.75 192 GLY B CA 1
ATOM 3808 C C . GLY B 1 192 ? 5.07 -16.547 1.627 1 96.75 192 GLY B C 1
ATOM 3809 O O . GLY B 1 192 ? 6.238 -16.297 1.936 1 96.75 192 GLY B O 1
ATOM 3810 N N . LYS B 1 193 ? 4.457 -17.656 1.89 1 97.25 193 LYS B N 1
ATOM 3811 C CA . LYS B 1 193 ? 5.062 -18.766 2.623 1 97.25 193 LYS B CA 1
ATOM 3812 C C . LYS B 1 193 ? 4.809 -20.094 1.92 1 97.25 193 LYS B C 1
ATOM 3814 O O . LYS B 1 193 ? 3.881 -20.203 1.114 1 97.25 193 LYS B O 1
ATOM 3819 N N . ALA B 1 194 ? 5.645 -20.953 2.184 1 96.56 194 ALA B N 1
ATOM 3820 C CA . ALA B 1 194 ? 5.52 -22.312 1.663 1 96.56 194 ALA B CA 1
ATOM 3821 C C . ALA B 1 194 ? 5.34 -23.328 2.795 1 96.56 194 ALA B C 1
ATOM 3823 O O . ALA B 1 194 ? 5.918 -23.156 3.873 1 96.56 194 ALA B O 1
ATOM 3824 N N . GLN B 1 195 ? 4.594 -24.312 2.502 1 96.19 195 GLN B N 1
ATOM 3825 C CA . GLN B 1 195 ? 4.426 -25.422 3.441 1 96.19 195 GLN B CA 1
ATOM 3826 C C . GLN B 1 195 ? 5.617 -26.375 3.391 1 96.19 195 GLN B C 1
ATOM 3828 O O . GLN B 1 195 ? 6.199 -26.578 2.326 1 96.19 195 GLN B O 1
ATOM 3833 N N . CYS B 1 196 ? 5.859 -26.953 4.488 1 96.75 196 CYS B N 1
ATOM 3834 C CA . CYS B 1 196 ? 6.977 -27.875 4.633 1 96.75 196 CYS B CA 1
ATOM 3835 C C . CYS B 1 196 ? 6.949 -28.938 3.537 1 96.75 196 CYS B C 1
ATOM 3837 O O . CYS B 1 196 ? 7.984 -29.281 2.967 1 96.75 196 CYS B O 1
ATOM 3839 N N . THR B 1 197 ? 5.797 -29.375 3.17 1 95.12 197 THR B N 1
ATOM 3840 C CA . THR B 1 197 ? 5.652 -30.469 2.215 1 95.12 197 THR B CA 1
ATOM 3841 C C . THR B 1 197 ? 6.152 -30.047 0.835 1 95.12 197 THR B C 1
ATOM 3843 O O . THR B 1 197 ? 6.441 -30.891 -0.01 1 95.12 197 THR B O 1
ATOM 3846 N N . THR B 1 198 ? 6.285 -28.75 0.619 1 96.56 198 THR B N 1
ATOM 3847 C CA . THR B 1 198 ? 6.613 -28.281 -0.725 1 96.56 198 THR B CA 1
ATOM 3848 C C . THR B 1 198 ? 8.117 -28.109 -0.885 1 96.56 198 THR B C 1
ATOM 3850 O O . THR B 1 198 ? 8.625 -28 -2.006 1 96.56 198 THR B O 1
ATOM 3853 N N . PHE B 1 199 ? 8.867 -28.109 0.265 1 97.25 199 PHE B N 1
ATOM 3854 C CA . PHE B 1 199 ? 10.297 -27.875 0.105 1 97.25 199 PHE B CA 1
ATOM 3855 C C . PHE B 1 199 ? 11.102 -28.891 0.904 1 97.25 199 PHE B C 1
ATOM 3857 O O . PHE B 1 199 ? 12.336 -28.891 0.86 1 97.25 199 PHE B O 1
ATOM 3864 N N . ARG B 1 200 ? 10.43 -29.828 1.606 1 97.44 200 ARG B N 1
ATOM 3865 C CA . ARG B 1 200 ? 11.094 -30.844 2.414 1 97.44 200 ARG B CA 1
ATOM 3866 C C . ARG B 1 200 ? 12.086 -31.641 1.579 1 97.44 200 ARG B C 1
ATOM 3868 O O . ARG B 1 200 ? 13.25 -31.797 1.964 1 97.44 200 ARG B O 1
ATOM 3875 N N . ALA B 1 201 ? 11.617 -32.156 0.459 1 97.06 201 ALA B N 1
ATOM 3876 C CA . ALA B 1 201 ? 12.477 -32.969 -0.394 1 97.06 201 ALA B CA 1
ATOM 3877 C C . ALA B 1 201 ? 13.734 -32.188 -0.795 1 97.06 201 ALA B C 1
ATOM 3879 O O . ALA B 1 201 ? 14.836 -32.75 -0.797 1 97.06 201 ALA B O 1
ATOM 3880 N N . ARG B 1 202 ? 13.609 -30.953 -1.062 1 97.5 202 ARG B N 1
ATOM 3881 C CA . ARG B 1 202 ? 14.75 -30.141 -1.489 1 97.5 202 ARG B CA 1
ATOM 3882 C C . ARG B 1 202 ? 15.742 -29.953 -0.348 1 97.5 202 ARG B C 1
ATOM 3884 O O . ARG B 1 202 ? 16.938 -30.203 -0.51 1 97.5 202 ARG B O 1
ATOM 3891 N N . VAL B 1 203 ? 15.219 -29.531 0.793 1 97.12 203 VAL B N 1
ATOM 3892 C CA . VAL B 1 203 ? 16.094 -29.125 1.881 1 97.12 203 VAL B CA 1
ATOM 3893 C C . VAL B 1 203 ? 16.875 -30.328 2.395 1 97.12 203 VAL B C 1
ATOM 3895 O O . VAL B 1 203 ? 18.016 -30.203 2.832 1 97.12 203 VAL B O 1
ATOM 3898 N N . TYR B 1 204 ? 16.375 -31.531 2.232 1 97.31 204 TYR B N 1
ATOM 3899 C CA . TYR B 1 204 ? 17.047 -32.719 2.766 1 97.31 204 TYR B CA 1
ATOM 3900 C C . TYR B 1 204 ? 17.844 -33.438 1.686 1 97.31 204 TYR B C 1
ATOM 3902 O O . TYR B 1 204 ? 18.703 -34.281 1.988 1 97.31 204 TYR B O 1
ATOM 3910 N N . ASN B 1 205 ? 17.641 -33.094 0.382 1 97.19 205 ASN B N 1
ATOM 3911 C CA . ASN B 1 205 ? 18.234 -33.938 -0.642 1 97.19 205 ASN B CA 1
ATOM 3912 C C . ASN B 1 205 ? 19.125 -33.125 -1.589 1 97.19 205 ASN B C 1
ATOM 3914 O O . ASN B 1 205 ? 19.953 -33.688 -2.303 1 97.19 205 ASN B O 1
ATOM 3918 N N . GLU B 1 206 ? 18.906 -31.812 -1.685 1 97.25 206 GLU B N 1
ATOM 3919 C CA . GLU B 1 206 ? 19.656 -31.016 -2.646 1 97.25 206 GLU B CA 1
ATOM 3920 C C . GLU B 1 206 ? 20.828 -30.312 -1.976 1 97.25 206 GLU B C 1
ATOM 3922 O O . GLU B 1 206 ? 20.812 -30.062 -0.767 1 97.25 206 GLU B O 1
ATOM 3927 N N . THR B 1 207 ? 21.875 -30 -2.738 1 95.31 207 THR B N 1
ATOM 3928 C CA . THR B 1 207 ? 23.094 -29.438 -2.174 1 95.31 207 THR B CA 1
ATOM 3929 C C . THR B 1 207 ? 23.266 -27.969 -2.578 1 95.31 207 THR B C 1
ATOM 3931 O O . THR B 1 207 ? 24.078 -27.25 -2.006 1 95.31 207 THR B O 1
ATOM 3934 N N . ASN B 1 208 ? 22.562 -27.531 -3.592 1 96.44 208 ASN B N 1
ATOM 3935 C CA . ASN B 1 208 ? 22.672 -26.141 -4.039 1 96.44 208 ASN B CA 1
ATOM 3936 C C . ASN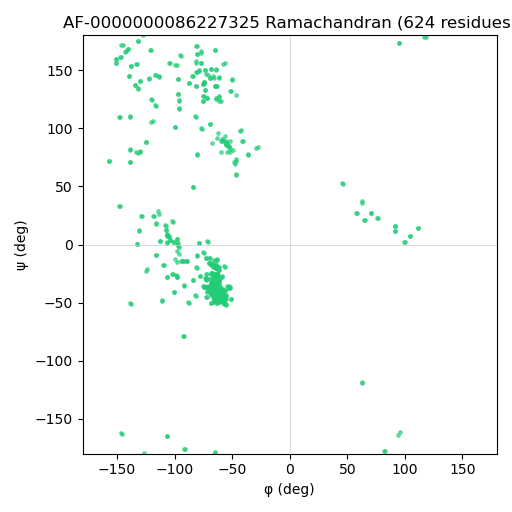 B 1 208 ? 21.766 -25.219 -3.223 1 96.44 208 ASN B C 1
ATOM 3938 O O . ASN B 1 208 ? 21 -24.438 -3.783 1 96.44 208 ASN B O 1
ATOM 3942 N N . ILE B 1 209 ? 21.859 -25.344 -1.925 1 98 209 ILE B N 1
ATOM 3943 C CA . ILE B 1 209 ? 21.141 -24.516 -0.968 1 98 209 ILE B CA 1
ATOM 3944 C C . ILE B 1 209 ? 22.109 -24 0.099 1 98 209 ILE B C 1
ATOM 3946 O O . ILE B 1 209 ? 22.969 -24.75 0.571 1 98 209 ILE B O 1
ATOM 3950 N N . ASP B 1 210 ? 22 -22.75 0.395 1 98 210 ASP B N 1
ATOM 3951 C CA . ASP B 1 210 ? 22.828 -22.156 1.438 1 98 210 ASP B CA 1
ATOM 3952 C C . ASP B 1 210 ? 22.75 -22.953 2.734 1 98 210 ASP B C 1
ATOM 3954 O O . ASP B 1 210 ? 21.641 -23.281 3.199 1 98 210 ASP B O 1
ATOM 3958 N N . SER B 1 211 ? 23.875 -23.25 3.326 1 97 211 SER B N 1
ATOM 3959 C CA . SER B 1 211 ? 23.938 -24.156 4.469 1 97 211 SER B CA 1
ATOM 3960 C C . SER B 1 211 ? 23.203 -23.578 5.672 1 97 211 SER B C 1
ATOM 3962 O O . SER B 1 211 ? 22.516 -24.312 6.398 1 97 211 SER B O 1
ATOM 3964 N N . SER B 1 212 ? 23.375 -22.328 5.902 1 96.81 212 SER B N 1
ATOM 3965 C CA . SER B 1 212 ? 22.672 -21.703 7.023 1 96.81 212 SER B CA 1
ATOM 3966 C C . SER B 1 212 ? 21.172 -21.734 6.828 1 96.81 212 SER B C 1
ATOM 3968 O O . SER B 1 212 ? 20.422 -21.969 7.777 1 96.81 212 SER B O 1
ATOM 3970 N N . LEU B 1 213 ? 20.75 -21.5 5.598 1 96.81 213 LEU B N 1
ATOM 3971 C CA . LEU B 1 213 ? 19.328 -21.562 5.297 1 96.81 213 LEU B CA 1
ATOM 3972 C C . LEU B 1 213 ? 18.797 -22.984 5.465 1 96.81 213 LEU B C 1
ATOM 3974 O O . LEU B 1 213 ? 17.734 -23.203 6.062 1 96.81 213 LEU B O 1
ATOM 3978 N N . ALA B 1 214 ? 19.5 -23.906 4.949 1 97.06 214 ALA B N 1
ATOM 3979 C CA . ALA B 1 214 ? 19.078 -25.297 5.055 1 97.06 214 ALA B CA 1
ATOM 3980 C C . ALA B 1 214 ? 18.906 -25.703 6.512 1 97.06 214 ALA B C 1
ATOM 3982 O O . ALA B 1 214 ? 17.922 -26.359 6.859 1 97.06 214 ALA B O 1
ATOM 3983 N N . THR B 1 215 ? 19.875 -25.312 7.332 1 97 215 THR B N 1
ATOM 3984 C CA . THR B 1 215 ? 19.797 -25.641 8.75 1 97 215 THR B CA 1
ATOM 3985 C C . THR B 1 215 ? 18.562 -25.016 9.391 1 97 215 THR B C 1
ATOM 3987 O O . THR B 1 215 ? 17.844 -25.672 10.141 1 97 215 THR B O 1
ATOM 3990 N N . SER B 1 216 ? 18.344 -23.828 9.078 1 96.5 216 SER B N 1
ATOM 3991 C CA . SER B 1 216 ? 17.172 -23.109 9.609 1 96.5 216 SER B CA 1
ATOM 3992 C C . SER B 1 216 ? 15.875 -23.766 9.156 1 96.5 216 SER B C 1
ATOM 3994 O O . SER B 1 216 ? 14.961 -23.969 9.961 1 96.5 216 SER B O 1
ATOM 3996 N N . LEU B 1 217 ? 15.773 -24.141 7.898 1 97.06 217 LEU B N 1
ATOM 3997 C CA . LEU B 1 217 ? 14.57 -24.75 7.348 1 97.06 217 LEU B CA 1
ATOM 3998 C C . LEU B 1 217 ? 14.312 -26.125 7.973 1 97.06 217 LEU B C 1
ATOM 4000 O O . LEU B 1 217 ? 13.164 -26.469 8.242 1 97.06 217 LEU B O 1
ATOM 4004 N N . LYS B 1 218 ? 15.352 -26.844 8.211 1 96.62 218 LYS B N 1
ATOM 4005 C CA . LYS B 1 218 ? 15.219 -28.172 8.797 1 96.62 218 LYS B CA 1
ATOM 4006 C C . LYS B 1 218 ? 14.719 -28.094 10.234 1 96.62 218 LYS B C 1
ATOM 4008 O O . LYS B 1 218 ? 14.016 -28.984 10.703 1 96.62 218 LYS B O 1
ATOM 4013 N N . SER B 1 219 ? 15.102 -27.047 10.922 1 96.06 219 SER B N 1
ATOM 4014 C CA . SER B 1 219 ? 14.617 -26.844 12.281 1 96.06 219 SER B CA 1
ATOM 4015 C C . SER B 1 219 ? 13.102 -26.656 12.305 1 96.06 219 SER B C 1
ATOM 4017 O O . SER B 1 219 ? 12.438 -27.078 13.25 1 96.06 219 SER B O 1
ATOM 4019 N N . ASN B 1 220 ? 12.578 -26.125 11.273 1 94.25 220 ASN B N 1
ATOM 4020 C CA . ASN B 1 220 ? 11.148 -25.812 11.188 1 94.25 220 ASN B CA 1
ATOM 4021 C C . ASN B 1 220 ? 10.383 -26.906 10.43 1 94.25 220 ASN B C 1
ATOM 4023 O O . ASN B 1 220 ? 9.18 -27.062 10.625 1 94.25 220 ASN B O 1
ATOM 4027 N N . CYS B 1 221 ? 11.117 -27.578 9.531 1 97.12 221 CYS B N 1
ATOM 4028 C CA . CYS B 1 221 ? 10.547 -28.609 8.688 1 97.12 221 CYS B CA 1
ATOM 4029 C C . CYS B 1 221 ? 11.32 -29.922 8.844 1 97.12 221 CYS B C 1
ATOM 4031 O O . CYS B 1 221 ? 12.227 -30.203 8.062 1 97.12 221 CYS B O 1
ATOM 4033 N N . PRO B 1 222 ? 10.898 -30.75 9.836 1 95.81 222 PRO B N 1
ATOM 4034 C CA . PRO B 1 222 ? 11.594 -32.031 10.031 1 95.81 222 PRO B CA 1
ATOM 4035 C C . PRO B 1 222 ? 11.43 -32.969 8.852 1 95.81 222 PRO B C 1
ATOM 4037 O O . PRO B 1 222 ? 10.602 -32.75 7.969 1 95.81 222 PRO B O 1
ATOM 4040 N N . SER B 1 223 ? 12.281 -34.031 8.891 1 94.75 223 SER B N 1
ATOM 4041 C CA . SER B 1 223 ? 12.289 -34.969 7.789 1 94.75 223 SER B CA 1
ATOM 4042 C C . SER B 1 223 ? 10.969 -35.75 7.711 1 94.75 223 SER B C 1
ATOM 4044 O O . SER B 1 223 ? 10.609 -36.25 6.652 1 94.75 223 SER B O 1
ATOM 4046 N N . THR B 1 224 ? 10.344 -35.906 8.805 1 93.31 224 THR B N 1
ATOM 4047 C CA . THR B 1 224 ? 9.023 -36.5 8.867 1 93.31 224 THR B CA 1
ATOM 4048 C C . THR B 1 224 ? 8.094 -35.688 9.766 1 93.31 224 THR B C 1
ATOM 4050 O O . THR B 1 224 ? 8.516 -35.188 10.805 1 93.31 224 THR B O 1
ATOM 4053 N N . GLY B 1 225 ? 6.879 -35.531 9.281 1 92.31 225 GLY B N 1
ATOM 4054 C CA . GLY B 1 225 ? 5.93 -34.75 10.047 1 92.31 225 GLY B CA 1
ATOM 4055 C C . GLY B 1 225 ? 6.086 -33.25 9.828 1 92.31 225 GLY B C 1
ATOM 4056 O O . GLY B 1 225 ? 6.758 -32.844 8.891 1 92.31 225 GLY B O 1
ATOM 4057 N N . GLY B 1 226 ? 5.23 -32.406 10.57 1 93.38 226 GLY B N 1
ATOM 4058 C CA . GLY B 1 226 ? 5.309 -30.969 10.453 1 93.38 226 GLY B CA 1
ATOM 4059 C C . GLY B 1 226 ? 4.801 -30.438 9.117 1 93.38 226 GLY B C 1
ATOM 4060 O O . GLY B 1 226 ? 5.258 -29.406 8.633 1 93.38 226 GLY B O 1
ATOM 4061 N N . ASP B 1 227 ? 3.932 -31.141 8.516 1 93.25 227 ASP B N 1
ATOM 4062 C CA . ASP B 1 227 ? 3.494 -30.906 7.141 1 93.25 227 ASP B CA 1
ATOM 4063 C C . ASP B 1 227 ? 2.918 -29.5 6.98 1 93.25 227 ASP B C 1
ATOM 4065 O O . ASP B 1 227 ? 3.062 -28.891 5.922 1 93.25 227 ASP B O 1
ATOM 4069 N N . ASP B 1 228 ? 2.371 -28.953 8.102 1 91.19 228 ASP B N 1
ATOM 4070 C CA . ASP B 1 228 ? 1.639 -27.703 7.977 1 91.19 228 ASP B CA 1
ATOM 4071 C C . ASP B 1 228 ? 2.496 -26.516 8.43 1 91.19 228 ASP B C 1
ATOM 4073 O O . ASP B 1 228 ? 2.027 -25.375 8.453 1 91.19 228 ASP B O 1
ATOM 4077 N N . THR B 1 229 ? 3.77 -26.828 8.805 1 95.62 229 THR B N 1
ATOM 4078 C CA . THR B 1 229 ? 4.641 -25.719 9.18 1 95.62 229 THR B CA 1
ATOM 4079 C C . THR B 1 229 ? 4.996 -24.859 7.965 1 95.62 229 THR B C 1
ATOM 4081 O O . THR B 1 229 ? 5.098 -25.391 6.848 1 95.62 229 THR B O 1
ATOM 4084 N N . LEU B 1 230 ? 5.082 -23.562 8.195 1 96.25 230 LEU B N 1
ATOM 4085 C CA . LEU B 1 230 ? 5.277 -22.625 7.094 1 96.25 230 LEU B CA 1
ATOM 4086 C C . LEU B 1 230 ? 6.641 -21.953 7.191 1 96.25 230 LEU B C 1
ATOM 4088 O O . LEU B 1 230 ? 7.156 -21.75 8.289 1 96.25 230 LEU B O 1
ATOM 4092 N N . SER B 1 231 ? 7.207 -21.703 6.094 1 97.06 231 SER B N 1
ATOM 4093 C CA . SER B 1 231 ? 8.406 -20.875 5.98 1 97.06 231 SER B CA 1
ATOM 4094 C C . SER B 1 231 ? 8.25 -19.797 4.914 1 97.06 231 SER B C 1
ATOM 4096 O O . SER B 1 231 ? 7.68 -20.062 3.852 1 97.06 231 SER B O 1
ATOM 4098 N N . SER B 1 232 ? 8.773 -18.625 5.215 1 97.5 232 SER B N 1
ATOM 4099 C CA . SER B 1 232 ? 8.703 -17.531 4.246 1 97.5 232 SER B CA 1
ATOM 4100 C C . SER B 1 232 ? 9.508 -17.859 2.99 1 97.5 232 SER B C 1
ATOM 4102 O O . SER B 1 232 ? 10.617 -18.375 3.078 1 97.5 232 SER B O 1
ATOM 4104 N N . LEU B 1 233 ? 8.953 -17.578 1.829 1 97.88 233 LEU B N 1
ATOM 4105 C CA . LEU B 1 233 ? 9.664 -17.766 0.567 1 97.88 233 LEU B CA 1
ATOM 4106 C C . LEU B 1 233 ? 10.82 -16.781 0.437 1 97.88 233 LEU B C 1
ATOM 4108 O O . LEU B 1 233 ? 11.844 -17.094 -0.173 1 97.88 233 LEU B O 1
ATOM 4112 N N . ASP B 1 234 ? 10.641 -15.617 0.965 1 97.06 234 ASP B N 1
ATOM 4113 C CA . ASP B 1 234 ? 11.672 -14.609 1.179 1 97.06 234 ASP B CA 1
ATOM 4114 C C . ASP B 1 234 ? 11.82 -14.281 2.662 1 97.06 234 ASP B C 1
ATOM 4116 O O . ASP B 1 234 ? 11.039 -13.492 3.211 1 97.06 234 ASP B O 1
ATOM 4120 N N . ALA B 1 235 ? 12.906 -14.781 3.232 1 91.56 235 ALA B N 1
ATOM 4121 C CA . ALA B 1 235 ? 13.078 -14.609 4.672 1 91.56 235 ALA B CA 1
ATOM 4122 C C . ALA B 1 235 ? 13.641 -13.227 4.996 1 91.56 235 ALA B C 1
ATOM 4124 O O . ALA B 1 235 ? 13.547 -12.766 6.133 1 91.56 235 ALA B O 1
ATOM 4125 N N . THR B 1 236 ? 14.227 -12.617 4.004 1 93.31 236 THR B N 1
ATOM 4126 C CA . THR B 1 236 ? 14.867 -11.32 4.223 1 93.31 236 THR B CA 1
ATOM 4127 C C . THR B 1 236 ? 13.82 -10.227 4.402 1 93.31 236 THR B C 1
ATOM 4129 O O . THR B 1 236 ? 13.922 -9.414 5.32 1 93.31 236 THR B O 1
ATOM 4132 N N . THR B 1 237 ? 12.797 -10.211 3.568 1 95 237 THR B N 1
ATOM 4133 C CA . THR B 1 237 ? 11.688 -9.258 3.619 1 95 237 THR B CA 1
ATOM 4134 C C . THR B 1 237 ? 10.359 -9.961 3.352 1 95 237 THR B C 1
ATOM 4136 O O . THR B 1 237 ? 9.719 -9.711 2.328 1 95 237 THR B O 1
ATOM 4139 N N . PRO B 1 238 ? 9.883 -10.75 4.25 1 94.19 238 PRO B N 1
ATOM 4140 C CA . PRO B 1 238 ? 8.836 -11.742 3.982 1 94.19 238 PRO B CA 1
ATOM 4141 C C . PRO B 1 238 ? 7.508 -11.109 3.578 1 94.19 238 PRO B C 1
ATOM 4143 O O . PRO B 1 238 ? 6.641 -11.789 3.02 1 94.19 238 PRO B O 1
ATOM 4146 N N . VAL B 1 239 ? 7.258 -9.789 3.869 1 92.69 239 VAL B N 1
ATOM 4147 C CA . VAL B 1 239 ? 5.949 -9.211 3.578 1 92.69 239 VAL B CA 1
ATOM 4148 C C . VAL B 1 239 ? 6.117 -7.922 2.785 1 92.69 239 VAL B C 1
ATOM 4150 O O . VAL B 1 239 ? 5.281 -7.02 2.873 1 92.69 239 VAL B O 1
ATOM 4153 N N . LEU B 1 240 ? 7.262 -7.875 2.105 1 96.94 240 LEU B N 1
ATOM 4154 C CA . LEU B 1 240 ? 7.516 -6.75 1.214 1 96.94 240 LEU B CA 1
ATOM 4155 C C . LEU B 1 240 ? 7.707 -7.223 -0.222 1 96.94 240 LEU B C 1
ATOM 4157 O O . LEU B 1 240 ? 8.484 -8.141 -0.478 1 96.94 240 LEU B O 1
ATOM 4161 N N . PHE B 1 241 ? 6.922 -6.691 -1.12 1 98.31 241 PHE B N 1
ATOM 4162 C CA . PHE B 1 241 ? 7.129 -6.996 -2.531 1 98.31 241 PHE B CA 1
ATOM 4163 C C . PHE B 1 241 ? 8.32 -6.223 -3.084 1 98.31 241 PHE B C 1
ATOM 4165 O O . PHE B 1 241 ? 8.219 -5.023 -3.352 1 98.31 241 PHE B O 1
ATOM 4172 N N . ASP B 1 242 ? 9.438 -6.871 -3.18 1 97.75 242 ASP B N 1
ATOM 4173 C CA . ASP B 1 242 ? 10.688 -6.312 -3.682 1 97.75 242 ASP B CA 1
ATOM 4174 C C . ASP B 1 242 ? 11.5 -7.367 -4.434 1 97.75 242 ASP B C 1
ATOM 4176 O O . ASP B 1 242 ? 10.938 -8.352 -4.926 1 97.75 242 ASP B O 1
ATOM 4180 N N . ASN B 1 243 ? 12.867 -7.125 -4.66 1 97.94 243 ASN B N 1
ATOM 4181 C CA . ASN B 1 243 ? 13.617 -8.039 -5.512 1 97.94 243 ASN B CA 1
ATOM 4182 C C . ASN B 1 243 ? 14.461 -9.008 -4.688 1 97.94 243 ASN B C 1
ATOM 4184 O O . ASN B 1 243 ? 15.391 -9.625 -5.211 1 97.94 243 ASN B O 1
ATOM 4188 N N . HIS B 1 244 ? 14.117 -9.172 -3.438 1 98.19 244 HIS B N 1
ATOM 4189 C CA . HIS B 1 244 ? 14.945 -10.016 -2.586 1 98.19 244 HIS B CA 1
ATOM 4190 C C . HIS B 1 244 ? 14.789 -11.484 -2.953 1 98.19 244 HIS B C 1
ATOM 4192 O O . HIS B 1 244 ? 15.711 -12.289 -2.744 1 98.19 244 HIS B O 1
ATOM 4198 N N . PHE B 1 245 ? 13.641 -11.836 -3.533 1 98.69 245 PHE B N 1
ATOM 4199 C CA . PHE B 1 245 ? 13.477 -13.18 -4.074 1 98.69 245 PHE B CA 1
ATOM 4200 C C . PHE B 1 245 ? 14.641 -13.539 -4.996 1 98.69 245 PHE B C 1
ATOM 4202 O O . PHE B 1 245 ? 15.273 -14.578 -4.828 1 98.69 245 PHE B O 1
ATOM 4209 N N . TYR B 1 246 ? 14.984 -12.633 -5.895 1 98.88 246 TYR B N 1
ATOM 4210 C CA . TYR B 1 246 ? 16.031 -12.898 -6.867 1 98.88 246 TYR B CA 1
ATOM 4211 C C . TYR B 1 246 ? 17.406 -12.828 -6.219 1 98.88 246 TYR B C 1
ATOM 4213 O O . TYR B 1 246 ? 18.312 -13.609 -6.562 1 98.88 246 TYR B O 1
ATOM 4221 N N . LYS B 1 247 ? 17.594 -11.898 -5.266 1 98.62 247 LYS B N 1
ATOM 4222 C CA . LYS B 1 247 ? 18.844 -11.859 -4.504 1 98.62 247 LYS B CA 1
ATOM 4223 C C . LYS B 1 247 ? 19.078 -13.18 -3.773 1 98.62 247 LYS B C 1
ATOM 4225 O O . LYS B 1 247 ? 20.203 -13.68 -3.736 1 98.62 247 LYS B O 1
ATOM 4230 N N . ASN B 1 248 ? 18.031 -13.695 -3.25 1 98.69 248 ASN B N 1
ATOM 4231 C CA . ASN B 1 248 ? 18.125 -14.977 -2.561 1 98.69 248 ASN B CA 1
ATOM 4232 C C . ASN B 1 248 ? 18.531 -16.094 -3.516 1 98.69 248 ASN B C 1
ATOM 4234 O O . ASN B 1 248 ? 19.375 -16.938 -3.178 1 98.69 248 ASN B O 1
ATOM 4238 N N . LEU B 1 249 ? 17.938 -16.078 -4.699 1 98.75 249 LEU B N 1
ATOM 4239 C CA . LEU B 1 249 ? 18.266 -17.141 -5.66 1 98.75 249 LEU B CA 1
ATOM 4240 C C . LEU B 1 249 ? 19.75 -17.094 -6.031 1 98.75 249 LEU B C 1
ATOM 4242 O O . LEU B 1 249 ? 20.391 -18.141 -6.105 1 98.75 249 LEU B O 1
ATOM 4246 N N . VAL B 1 250 ? 20.297 -15.914 -6.238 1 98.62 250 VAL B N 1
ATOM 4247 C CA . VAL B 1 250 ? 21.703 -15.766 -6.637 1 98.62 250 VAL B CA 1
ATOM 4248 C C . VAL B 1 250 ? 22.609 -16.25 -5.508 1 98.62 250 VAL B C 1
ATOM 4250 O O . VAL B 1 250 ? 23.75 -16.656 -5.754 1 98.62 250 VAL B O 1
ATOM 4253 N N . ASN B 1 251 ? 22.078 -16.328 -4.285 1 98.31 251 ASN B N 1
ATOM 4254 C CA . ASN B 1 251 ? 22.859 -16.75 -3.127 1 98.31 251 ASN B CA 1
ATOM 4255 C C . ASN B 1 251 ? 22.469 -18.156 -2.668 1 98.31 251 ASN B C 1
ATOM 4257 O O . ASN B 1 251 ? 22.688 -18.531 -1.516 1 98.31 251 ASN B O 1
ATOM 4261 N N . ASN B 1 252 ? 21.75 -18.906 -3.549 1 98.25 252 ASN B N 1
ATOM 4262 C CA . ASN B 1 252 ? 21.328 -20.281 -3.295 1 98.25 252 ASN B CA 1
ATOM 4263 C C . ASN B 1 252 ? 20.391 -20.359 -2.1 1 98.25 252 ASN B C 1
ATOM 4265 O O . ASN B 1 252 ? 20.484 -21.281 -1.288 1 98.25 252 ASN B O 1
ATOM 4269 N N . LYS B 1 253 ? 19.562 -19.359 -2.002 1 98.25 253 LYS B N 1
ATOM 4270 C CA . LYS B 1 253 ? 18.625 -19.328 -0.895 1 98.25 253 LYS B CA 1
ATOM 4271 C C . LYS B 1 253 ? 17.188 -19.453 -1.397 1 98.25 253 LYS B C 1
ATOM 4273 O O . LYS B 1 253 ? 16.266 -18.891 -0.818 1 98.25 253 LYS B O 1
ATOM 4278 N N . GLY B 1 254 ? 16.969 -20.125 -2.537 1 98.19 254 GLY B N 1
ATOM 4279 C CA . GLY B 1 254 ? 15.641 -20.5 -2.979 1 98.19 254 GLY B CA 1
ATOM 4280 C C . GLY B 1 254 ? 15.07 -21.672 -2.193 1 98.19 254 GLY B C 1
ATOM 4281 O O . GLY B 1 254 ? 15.68 -22.734 -2.111 1 98.19 254 GLY B O 1
ATOM 4282 N N . ILE B 1 255 ? 13.914 -21.516 -1.684 1 97.38 255 ILE B N 1
ATOM 4283 C CA . ILE B 1 255 ? 13.32 -22.516 -0.8 1 97.38 255 ILE B CA 1
ATOM 4284 C C . ILE B 1 255 ? 12.703 -23.641 -1.631 1 97.38 255 ILE B C 1
ATOM 4286 O O . ILE B 1 255 ? 12.898 -24.828 -1.332 1 97.38 255 ILE B O 1
ATOM 4290 N N . LEU B 1 256 ? 12 -23.297 -2.66 1 98.44 256 LEU B N 1
ATOM 4291 C CA . LEU B 1 256 ? 11.422 -24.297 -3.543 1 98.44 256 LEU B CA 1
ATOM 4292 C C . LEU B 1 256 ? 12.43 -24.75 -4.59 1 98.44 256 LEU B C 1
ATOM 4294 O O . LEU B 1 256 ? 13.211 -23.953 -5.098 1 98.44 256 LEU B O 1
ATOM 4298 N N . HIS B 1 257 ? 12.344 -26.016 -4.926 1 98.62 257 HIS B N 1
ATOM 4299 C CA . HIS B 1 257 ? 13.172 -26.531 -6.008 1 98.62 257 HIS B CA 1
ATOM 4300 C C . HIS B 1 257 ? 12.953 -25.734 -7.297 1 98.62 257 HIS B C 1
ATOM 4302 O O . HIS B 1 257 ? 13.914 -25.297 -7.926 1 98.62 257 HIS B O 1
ATOM 4308 N N . SER B 1 258 ? 11.734 -25.516 -7.613 1 98.69 258 SER B N 1
ATOM 4309 C CA . SER B 1 258 ? 11.375 -24.812 -8.844 1 98.69 258 SER B CA 1
ATOM 4310 C C . SER B 1 258 ? 11.93 -23.391 -8.859 1 98.69 258 SER B C 1
ATOM 4312 O O . SER B 1 258 ? 12.344 -22.891 -9.906 1 98.69 258 SER B O 1
ATOM 4314 N N . ASP B 1 259 ? 11.914 -22.75 -7.676 1 98.75 259 ASP B N 1
ATOM 4315 C CA . ASP B 1 259 ? 12.445 -21.391 -7.598 1 98.75 259 ASP B CA 1
ATOM 4316 C C . ASP B 1 259 ? 13.953 -21.375 -7.871 1 98.75 259 ASP B C 1
ATOM 4318 O O . ASP B 1 259 ? 14.43 -20.578 -8.688 1 98.75 259 ASP B O 1
ATOM 4322 N N . GLN B 1 260 ? 14.672 -22.297 -7.211 1 98.81 260 GLN B N 1
ATOM 4323 C CA . GLN B 1 260 ? 16.125 -22.281 -7.355 1 98.81 260 GLN B CA 1
ATOM 4324 C C . GLN B 1 260 ? 16.531 -22.688 -8.766 1 98.81 260 GLN B C 1
ATOM 4326 O O . GLN B 1 260 ? 17.578 -22.266 -9.258 1 98.81 260 GLN B O 1
ATOM 4331 N N . GLN B 1 261 ? 15.688 -23.453 -9.469 1 98.62 261 GLN B N 1
ATOM 4332 C CA . GLN B 1 261 ? 15.961 -23.859 -10.844 1 98.62 261 GLN B CA 1
ATOM 4333 C C . GLN B 1 261 ? 16.062 -22.641 -11.766 1 98.62 261 GLN B C 1
ATOM 4335 O O . GLN B 1 261 ? 16.688 -22.719 -12.828 1 98.62 261 GLN B O 1
ATOM 4340 N N . LEU B 1 262 ? 15.492 -21.5 -11.398 1 98.88 262 LEU B N 1
ATOM 4341 C CA . LEU B 1 262 ? 15.555 -20.297 -12.211 1 98.88 262 LEU B CA 1
ATOM 4342 C C . LEU B 1 262 ? 16.984 -19.766 -12.289 1 98.88 262 LEU B C 1
ATOM 4344 O O . LEU B 1 262 ? 17.328 -19.016 -13.211 1 98.88 262 LEU B O 1
ATOM 4348 N N . TYR B 1 263 ? 17.781 -20.062 -11.273 1 98.75 263 TYR B N 1
ATOM 4349 C CA . TYR B 1 263 ? 19.203 -19.703 -11.203 1 98.75 263 TYR B CA 1
ATOM 4350 C C . TYR B 1 263 ? 20.062 -20.891 -10.789 1 98.75 263 TYR B C 1
ATOM 4352 O O . TYR B 1 263 ? 20.438 -21 -9.625 1 98.75 263 TYR B O 1
ATOM 4360 N N . SER B 1 264 ? 20.344 -21.781 -11.695 1 98 264 SER B N 1
ATOM 4361 C CA . SER B 1 264 ? 21.094 -23 -11.469 1 98 264 SER B CA 1
ATOM 4362 C C . SER B 1 264 ? 21.906 -23.391 -12.703 1 98 264 SER B C 1
ATOM 4364 O O . SER B 1 264 ? 22.016 -24.578 -13.031 1 98 264 SER B O 1
ATOM 4366 N N . GLY B 1 265 ? 22.359 -22.344 -13.406 1 97.81 265 GLY B N 1
ATOM 4367 C CA . GLY B 1 265 ? 23.234 -22.594 -14.547 1 97.81 265 GLY B CA 1
ATOM 4368 C C . GLY B 1 265 ? 22.469 -22.734 -15.859 1 97.81 265 GLY B C 1
ATOM 4369 O O . GLY B 1 265 ? 23.016 -23.234 -16.844 1 97.81 265 GLY B O 1
ATOM 4370 N N . GLY B 1 266 ? 21.234 -22.312 -15.891 1 98.12 266 GLY B N 1
ATOM 4371 C CA . GLY B 1 266 ? 20.406 -22.484 -17.062 1 98.12 266 GLY B CA 1
ATOM 4372 C C . GLY B 1 266 ? 20.172 -21.188 -17.828 1 98.12 266 GLY B C 1
ATOM 4373 O O . GLY B 1 266 ? 20.875 -20.203 -17.609 1 98.12 266 GLY B O 1
ATOM 4374 N N . SER B 1 267 ? 19.188 -21.203 -18.703 1 98.56 267 SER B N 1
ATOM 4375 C CA . SER B 1 267 ? 18.938 -20.156 -19.688 1 98.56 267 SER B CA 1
ATOM 4376 C C . SER B 1 267 ? 18.375 -18.906 -19.031 1 98.56 267 SER B C 1
ATOM 4378 O O . SER B 1 267 ? 18.344 -17.828 -19.641 1 98.56 267 SER B O 1
ATOM 4380 N N . THR B 1 268 ? 17.969 -19 -17.734 1 98.81 268 THR B N 1
ATOM 4381 C CA . THR B 1 268 ? 17.297 -17.859 -17.094 1 98.81 268 THR B CA 1
ATOM 4382 C C . THR B 1 268 ? 18.234 -17.172 -16.109 1 98.81 268 THR B C 1
ATOM 4384 O O . THR B 1 268 ? 17.844 -16.172 -15.477 1 98.81 268 THR B O 1
ATOM 4387 N N . ASP B 1 269 ? 19.453 -17.625 -15.969 1 98.88 269 ASP B N 1
ATOM 4388 C CA . ASP B 1 269 ? 20.391 -17.094 -14.977 1 98.88 269 ASP B CA 1
ATOM 4389 C C . ASP B 1 269 ? 20.609 -15.594 -15.156 1 98.88 269 ASP B C 1
ATOM 4391 O O . ASP B 1 269 ? 20.609 -14.844 -14.18 1 98.88 269 ASP B O 1
ATOM 4395 N N . SER B 1 270 ? 20.812 -15.211 -16.391 1 98.81 270 SER B N 1
ATOM 4396 C CA . SER B 1 270 ? 21.125 -13.812 -16.656 1 98.81 270 SER B CA 1
ATOM 4397 C C . SER B 1 270 ? 19.984 -12.898 -16.234 1 98.81 270 SER B C 1
ATOM 4399 O O . SER B 1 270 ? 20.203 -11.82 -15.68 1 98.81 270 SER B O 1
ATOM 4401 N N . GLN B 1 271 ? 18.766 -13.32 -16.5 1 98.88 271 GLN B N 1
ATOM 4402 C CA . GLN B 1 271 ? 17.625 -12.508 -16.125 1 98.88 271 GLN B CA 1
ATOM 4403 C C . GLN B 1 271 ? 17.469 -12.438 -14.602 1 98.88 271 GLN B C 1
ATOM 4405 O O . GLN B 1 271 ? 17.203 -11.375 -14.055 1 98.88 271 GLN B O 1
ATOM 4410 N N . VAL B 1 272 ? 17.625 -13.562 -13.938 1 98.94 272 VAL B N 1
ATOM 4411 C CA . VAL B 1 272 ? 17.531 -13.602 -12.484 1 98.94 272 VAL B CA 1
ATOM 4412 C C . VAL B 1 272 ? 18.578 -12.664 -11.883 1 98.94 272 VAL B C 1
ATOM 4414 O O . VAL B 1 272 ? 18.281 -11.875 -10.977 1 98.94 272 VAL B O 1
ATOM 4417 N N . LYS B 1 273 ? 19.781 -12.742 -12.406 1 98.75 273 LYS B N 1
ATOM 4418 C CA . LYS B 1 273 ? 20.844 -11.859 -11.938 1 98.75 273 LYS B CA 1
ATOM 4419 C C . LYS B 1 273 ? 20.5 -10.391 -12.172 1 98.75 273 LYS B C 1
ATOM 4421 O O . LYS B 1 273 ? 20.734 -9.547 -11.312 1 98.75 273 LYS B O 1
ATOM 4426 N N . SER B 1 274 ? 19.969 -10.102 -13.328 1 98.69 274 SER B N 1
ATOM 4427 C CA . SER B 1 274 ? 19.562 -8.734 -13.641 1 98.69 274 SER B CA 1
ATOM 4428 C C . SER B 1 274 ? 18.516 -8.227 -12.656 1 98.69 274 SER B C 1
ATOM 4430 O O . SER B 1 274 ? 18.641 -7.117 -12.141 1 98.69 274 SER B O 1
ATOM 4432 N N . TYR B 1 275 ? 17.5 -9.031 -12.336 1 98.81 275 TYR B N 1
ATOM 4433 C CA . TYR B 1 275 ? 16.453 -8.641 -11.398 1 98.81 275 TYR B CA 1
ATOM 4434 C C . TYR B 1 275 ? 17 -8.477 -9.992 1 98.81 275 TYR B C 1
ATOM 4436 O O . TYR B 1 275 ? 16.516 -7.656 -9.211 1 98.81 275 TYR B O 1
ATOM 4444 N N . SER B 1 276 ? 18.047 -9.188 -9.625 1 98.38 276 SER B N 1
ATOM 4445 C CA . SER B 1 276 ? 18.641 -9.125 -8.289 1 98.38 276 SER B CA 1
ATOM 4446 C C . SER B 1 276 ? 19.281 -7.766 -8.039 1 98.38 276 SER B C 1
ATOM 4448 O O . SER B 1 276 ? 19.344 -7.305 -6.898 1 98.38 276 SER B O 1
ATOM 4450 N N . THR B 1 277 ? 19.672 -7.078 -9.133 1 96.06 277 THR B N 1
ATOM 4451 C CA . THR B 1 277 ? 20.375 -5.812 -8.953 1 96.06 277 THR B CA 1
ATOM 4452 C C . THR B 1 277 ? 19.562 -4.656 -9.523 1 96.06 277 THR B C 1
ATOM 4454 O O . THR B 1 277 ? 19.922 -3.49 -9.336 1 96.06 277 THR B O 1
ATOM 4457 N N . ASN B 1 278 ? 18.516 -4.992 -10.219 1 96.75 278 ASN B N 1
ATOM 4458 C CA . ASN B 1 278 ? 17.688 -3.971 -10.852 1 96.75 278 ASN B CA 1
ATOM 4459 C C . ASN B 1 278 ? 16.203 -4.168 -10.531 1 96.75 278 ASN B C 1
ATOM 4461 O O . ASN B 1 278 ? 15.422 -4.586 -11.391 1 96.75 278 ASN B O 1
ATOM 4465 N N . PRO B 1 279 ? 15.805 -3.746 -9.375 1 96.56 279 PRO B N 1
ATOM 4466 C CA . PRO B 1 279 ? 14.414 -3.955 -8.961 1 96.56 279 PRO B CA 1
ATOM 4467 C C . PRO B 1 279 ? 13.422 -3.223 -9.859 1 96.56 279 PRO B C 1
ATOM 4469 O O . PRO B 1 279 ? 12.273 -3.65 -9.984 1 96.56 279 PRO B O 1
ATOM 4472 N N . ILE B 1 280 ? 13.836 -2.176 -10.516 1 97 280 ILE B N 1
ATOM 4473 C CA . ILE B 1 280 ? 12.953 -1.4 -11.375 1 97 280 ILE B CA 1
ATOM 4474 C C . ILE B 1 280 ? 12.578 -2.227 -12.609 1 97 280 ILE B C 1
ATOM 4476 O O . ILE B 1 280 ? 11.414 -2.246 -13.023 1 97 280 ILE B O 1
ATOM 4480 N N . ALA B 1 281 ? 13.555 -2.887 -13.125 1 98.31 281 ALA B N 1
ATOM 4481 C CA . ALA B 1 281 ? 13.289 -3.76 -14.266 1 98.31 281 ALA B CA 1
ATOM 4482 C C . ALA B 1 281 ? 12.352 -4.898 -13.875 1 98.31 281 ALA B C 1
ATOM 4484 O O . ALA B 1 281 ? 11.438 -5.238 -14.633 1 98.31 281 ALA B O 1
ATOM 4485 N N . PHE B 1 282 ? 12.594 -5.473 -12.719 1 98.81 282 PHE B N 1
ATOM 4486 C CA . PHE B 1 282 ? 11.703 -6.516 -12.219 1 98.81 282 PHE B CA 1
ATOM 4487 C C . PHE B 1 282 ? 10.273 -5.996 -12.109 1 98.81 282 PHE B C 1
ATOM 4489 O O . PHE B 1 282 ? 9.344 -6.621 -12.617 1 98.81 282 PHE B O 1
ATOM 4496 N N . ASP B 1 283 ? 10.086 -4.871 -11.469 1 98.56 283 ASP B N 1
ATOM 4497 C CA . ASP B 1 283 ? 8.758 -4.309 -11.266 1 98.56 283 ASP B CA 1
ATOM 4498 C C . ASP B 1 283 ? 8.023 -4.121 -12.594 1 98.56 283 ASP B C 1
ATOM 4500 O O . ASP B 1 283 ? 6.852 -4.484 -12.719 1 98.56 283 ASP B O 1
ATOM 4504 N N . ALA B 1 284 ? 8.734 -3.562 -13.516 1 98.38 284 ALA B N 1
ATOM 4505 C CA . ALA B 1 284 ? 8.133 -3.271 -14.812 1 98.38 284 ALA B CA 1
ATOM 4506 C C . ALA B 1 284 ? 7.723 -4.555 -15.531 1 98.38 284 ALA B C 1
ATOM 4508 O O . ALA B 1 284 ? 6.609 -4.656 -16.047 1 98.38 284 ALA B O 1
ATOM 4509 N N . ASP B 1 285 ? 8.617 -5.527 -15.555 1 98.94 285 ASP B N 1
ATOM 4510 C CA . ASP B 1 285 ? 8.344 -6.781 -16.25 1 98.94 285 ASP B CA 1
ATOM 4511 C C . ASP B 1 285 ? 7.246 -7.574 -15.539 1 98.94 285 ASP B C 1
ATOM 4513 O O . ASP B 1 285 ? 6.426 -8.227 -16.188 1 98.94 285 ASP B O 1
ATOM 4517 N N . PHE B 1 286 ? 7.246 -7.523 -14.219 1 98.9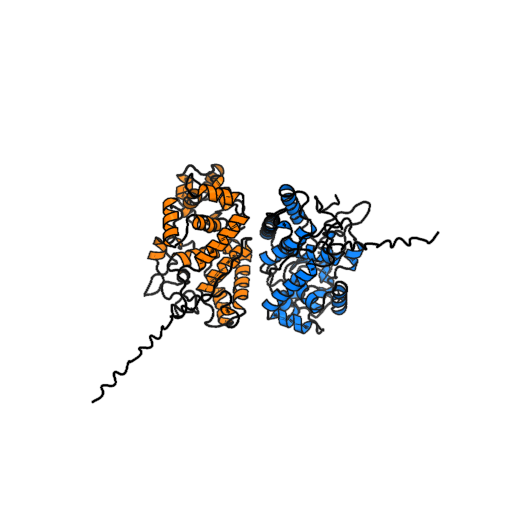4 286 PHE B N 1
ATOM 4518 C CA . PHE B 1 286 ? 6.195 -8.195 -13.461 1 98.94 286 PHE B CA 1
ATOM 4519 C C . PHE B 1 286 ? 4.828 -7.621 -13.797 1 98.94 286 PHE B C 1
ATOM 4521 O O . PHE B 1 286 ? 3.887 -8.367 -14.086 1 98.94 286 PHE B O 1
ATOM 4528 N N . ALA B 1 287 ? 4.73 -6.293 -13.773 1 98.88 287 ALA B N 1
ATOM 4529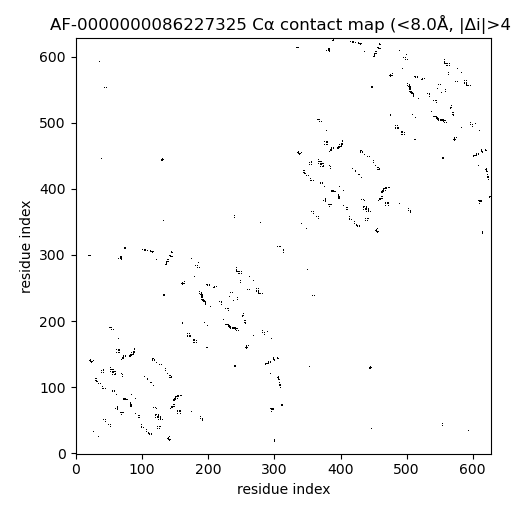 C CA . ALA B 1 287 ? 3.465 -5.629 -14.086 1 98.88 287 ALA B CA 1
ATOM 4530 C C . ALA B 1 287 ? 2.971 -6.008 -15.477 1 98.88 287 ALA B C 1
ATOM 4532 O O . ALA B 1 287 ? 1.795 -6.328 -15.664 1 98.88 287 ALA B O 1
ATOM 4533 N N . LYS B 1 288 ? 3.881 -5.996 -16.391 1 98.75 288 LYS B N 1
ATOM 4534 C CA . LYS B 1 288 ? 3.525 -6.352 -17.766 1 98.75 288 LYS B CA 1
ATOM 4535 C C . LYS B 1 288 ? 3.053 -7.797 -17.859 1 98.75 288 LYS B C 1
ATOM 4537 O O . LYS B 1 288 ? 2.074 -8.094 -18.547 1 98.75 288 LYS B O 1
ATOM 4542 N N . ALA B 1 289 ? 3.777 -8.664 -17.188 1 98.88 289 ALA B N 1
ATOM 4543 C CA . ALA B 1 289 ? 3.41 -10.078 -17.203 1 98.88 289 ALA B CA 1
ATOM 4544 C C . ALA B 1 289 ? 2.064 -10.305 -16.531 1 98.88 289 ALA B C 1
ATOM 4546 O O . ALA B 1 289 ? 1.293 -11.172 -16.922 1 98.88 289 ALA B O 1
ATOM 4547 N N . MET B 1 290 ? 1.776 -9.531 -15.492 1 98.88 290 MET B N 1
ATOM 4548 C CA . MET B 1 290 ? 0.501 -9.648 -14.789 1 98.88 290 MET B CA 1
ATOM 4549 C C . MET B 1 290 ? -0.655 -9.211 -15.688 1 98.88 290 MET B C 1
ATOM 4551 O O . MET B 1 290 ? -1.75 -9.773 -15.609 1 98.88 290 MET B O 1
ATOM 4555 N N . VAL B 1 291 ? -0.418 -8.172 -16.484 1 98.75 291 VAL B N 1
ATOM 4556 C CA . VAL B 1 291 ? -1.438 -7.77 -17.453 1 98.75 291 VAL B CA 1
ATOM 4557 C C . VAL B 1 291 ? -1.732 -8.93 -18.391 1 98.75 291 VAL B C 1
ATOM 4559 O O . VAL B 1 291 ? -2.896 -9.258 -18.641 1 98.75 291 VAL B O 1
ATOM 4562 N N . LYS B 1 292 ? -0.656 -9.547 -18.891 1 98.5 292 LYS B N 1
ATOM 4563 C CA . LYS B 1 292 ? -0.83 -10.688 -19.781 1 98.5 292 LYS B CA 1
ATOM 4564 C C . LYS B 1 292 ? -1.543 -11.836 -19.062 1 98.5 292 LYS B C 1
ATOM 4566 O O . LYS B 1 292 ? -2.453 -12.453 -19.625 1 98.5 292 LYS B O 1
ATOM 4571 N N . LEU B 1 293 ? -1.167 -12.133 -17.844 1 98.69 293 LEU B N 1
ATOM 4572 C CA . LEU B 1 293 ? -1.81 -13.18 -17.047 1 98.69 293 LEU B CA 1
ATOM 4573 C C . LEU B 1 293 ? -3.301 -12.906 -16.891 1 98.69 293 LEU B C 1
ATOM 4575 O O . LEU B 1 293 ? -4.125 -13.797 -17.094 1 98.69 293 LEU B O 1
ATOM 4579 N N . GLY B 1 294 ? -3.627 -11.695 -16.562 1 98.06 294 GLY B N 1
ATOM 4580 C CA . GLY B 1 294 ? -5.016 -11.32 -16.359 1 98.06 294 GLY B CA 1
ATOM 4581 C C . GLY B 1 294 ? -5.867 -11.445 -17.594 1 98.06 294 GLY B C 1
ATOM 4582 O O . GLY B 1 294 ? -7.098 -11.414 -17.531 1 98.06 294 GLY B O 1
ATOM 4583 N N . ASN B 1 295 ? -5.23 -11.602 -18.703 1 96.5 295 ASN B N 1
ATOM 4584 C CA . ASN B 1 295 ? -5.941 -11.695 -19.984 1 96.5 295 ASN B CA 1
ATOM 4585 C C . ASN B 1 295 ? -5.922 -13.117 -20.531 1 96.5 295 ASN B C 1
ATOM 4587 O O . ASN B 1 295 ? -6.254 -13.336 -21.703 1 96.5 295 ASN B O 1
ATOM 4591 N N . LEU B 1 296 ? -5.535 -14.039 -19.719 1 96.81 296 LEU B N 1
ATOM 4592 C CA . LEU B 1 296 ? -5.566 -15.438 -20.125 1 96.81 296 LEU B CA 1
ATOM 4593 C C . LEU B 1 296 ? -7.004 -15.938 -20.25 1 96.81 296 LEU B C 1
ATOM 4595 O O . LEU B 1 296 ? -7.691 -16.141 -19.25 1 96.81 296 LEU B O 1
ATOM 4599 N N . SER B 1 297 ? -7.465 -16.062 -21.438 1 94.56 297 SER B N 1
ATOM 4600 C CA . SER B 1 297 ? -8.719 -16.672 -21.859 1 94.56 297 SER B CA 1
ATOM 4601 C C . SER B 1 297 ? -9.883 -16.219 -20.984 1 94.56 297 SER B C 1
ATOM 4603 O O . SER B 1 297 ? -10.641 -17.031 -20.469 1 94.56 297 SER B O 1
ATOM 4605 N N . PRO B 1 298 ? -10.047 -14.922 -20.844 1 96 298 PRO B N 1
ATOM 4606 C CA . PRO B 1 298 ? -11.203 -14.469 -20.062 1 96 298 PRO B CA 1
ATOM 4607 C C . PRO B 1 298 ? -12.531 -14.797 -20.75 1 96 298 PRO B C 1
ATOM 4609 O O . PRO B 1 298 ? -12.609 -14.836 -21.984 1 96 298 PRO B O 1
ATOM 4612 N N . LEU B 1 299 ? -13.516 -15.117 -19.906 1 97.69 299 LEU B N 1
ATOM 4613 C CA . LEU B 1 299 ? -14.875 -15.188 -20.406 1 97.69 299 LEU B CA 1
ATOM 4614 C C . LEU B 1 299 ? -15.5 -13.797 -20.484 1 97.69 299 LEU B C 1
ATOM 4616 O O . LEU B 1 299 ? -15.312 -12.984 -19.578 1 97.69 299 LEU B O 1
ATOM 4620 N N . THR B 1 300 ? -16.203 -13.508 -21.594 1 96.19 300 THR B N 1
ATOM 4621 C CA . THR B 1 300 ? -16.828 -12.203 -21.766 1 96.19 300 THR B CA 1
ATOM 4622 C C . THR B 1 300 ? -18.203 -12.352 -22.406 1 96.19 300 THR B C 1
ATOM 4624 O O . THR B 1 300 ? -18.578 -13.445 -22.844 1 96.19 300 THR B O 1
ATOM 4627 N N . GLY B 1 301 ? -18.938 -11.281 -22.391 1 93.44 301 GLY B N 1
ATOM 4628 C CA . GLY B 1 301 ? -20.234 -11.289 -23.062 1 93.44 301 GLY B CA 1
ATOM 4629 C C . GLY B 1 301 ? -21.219 -12.281 -22.469 1 93.44 301 GLY B C 1
ATOM 4630 O O . GLY B 1 301 ? -21.484 -12.25 -21.266 1 93.44 301 GLY B O 1
ATOM 4631 N N . THR B 1 302 ? -21.625 -13.219 -23.344 1 93.06 302 THR B N 1
ATOM 4632 C CA . THR B 1 302 ? -22.625 -14.18 -22.891 1 93.06 302 THR B CA 1
ATOM 4633 C C . THR B 1 302 ? -21.969 -15.469 -22.406 1 93.06 302 THR B C 1
ATOM 4635 O O . THR B 1 302 ? -22.641 -16.391 -21.938 1 93.06 302 THR B O 1
ATOM 4638 N N . ASN B 1 303 ? -20.672 -15.445 -22.547 1 94.69 303 ASN B N 1
ATOM 4639 C CA . ASN B 1 303 ? -19.938 -16.594 -22.047 1 94.69 303 ASN B CA 1
ATOM 4640 C C . ASN B 1 303 ? -19.703 -16.5 -20.531 1 94.69 303 ASN B C 1
ATOM 4642 O O . ASN B 1 303 ? -18.984 -15.602 -20.078 1 94.69 303 ASN B O 1
ATOM 4646 N N . GLY B 1 304 ? -20.328 -17.297 -19.719 1 97 304 GLY B N 1
ATOM 4647 C CA . GLY B 1 304 ? -20.266 -17.266 -18.266 1 97 304 GLY B CA 1
ATOM 4648 C C . GLY B 1 304 ? -21.406 -16.484 -17.641 1 97 304 GLY B C 1
ATOM 4649 O O . GLY B 1 304 ? -22.469 -16.328 -18.25 1 97 304 GLY B O 1
ATOM 4650 N N . GLN B 1 305 ? -21.25 -16.094 -16.422 1 98.12 305 GLN B N 1
ATOM 4651 C CA . GLN B 1 305 ? -22.25 -15.32 -15.711 1 98.12 305 GLN B CA 1
ATOM 4652 C C . GLN B 1 305 ? -21.609 -14.344 -14.742 1 98.12 305 GLN B C 1
ATOM 4654 O O . GLN B 1 305 ? -20.375 -14.25 -14.656 1 98.12 305 GLN B O 1
ATOM 4659 N N . ILE B 1 306 ? -22.406 -13.516 -14.203 1 98.62 306 ILE B N 1
ATOM 4660 C CA . ILE B 1 306 ? -22.031 -12.742 -13.023 1 98.62 306 ILE B CA 1
ATOM 4661 C C . ILE B 1 306 ? -22.625 -13.391 -11.773 1 98.62 306 ILE B C 1
ATOM 4663 O O . ILE B 1 306 ? -23.812 -13.219 -11.477 1 98.62 306 ILE B O 1
ATOM 4667 N N . ARG B 1 307 ? -21.766 -14.102 -11.094 1 98.69 307 ARG B N 1
ATOM 4668 C CA . ARG B 1 307 ? -22.25 -14.836 -9.93 1 98.69 307 ARG B CA 1
ATOM 4669 C C . ARG B 1 307 ? -22.516 -13.891 -8.758 1 98.69 307 ARG B C 1
ATOM 4671 O O . ARG B 1 307 ? -21.734 -12.977 -8.5 1 98.69 307 ARG B O 1
ATOM 4678 N N . THR B 1 308 ? -23.625 -14.133 -8.016 1 98.06 308 THR B N 1
ATOM 4679 C CA . THR B 1 308 ? -23.969 -13.336 -6.848 1 98.06 308 THR B CA 1
ATOM 4680 C C . THR B 1 308 ? -23.234 -13.844 -5.613 1 98.06 308 THR B C 1
ATOM 4682 O O . THR B 1 308 ? -22.984 -13.078 -4.676 1 98.06 308 THR B O 1
ATOM 4685 N N . ASN B 1 309 ? -22.984 -15.094 -5.586 1 98.25 309 ASN B N 1
ATOM 4686 C CA . ASN B 1 309 ? -22.109 -15.797 -4.652 1 98.25 309 ASN B CA 1
ATOM 4687 C C . ASN B 1 309 ? -20.922 -16.438 -5.363 1 98.25 309 ASN B C 1
ATOM 4689 O O . ASN B 1 309 ? -21.094 -17.312 -6.199 1 98.25 309 ASN B O 1
ATOM 4693 N N . CYS B 1 310 ? -19.734 -16.031 -4.992 1 98.81 310 CYS B N 1
ATOM 4694 C CA . CYS B 1 310 ? -18.562 -16.422 -5.773 1 98.81 310 CYS B CA 1
ATOM 4695 C C . CYS B 1 310 ? -18.266 -17.906 -5.641 1 98.81 310 CYS B C 1
ATOM 4697 O O . CYS B 1 310 ? -17.516 -18.469 -6.426 1 98.81 310 CYS B O 1
ATOM 4699 N N . ARG B 1 311 ? -18.906 -18.594 -4.711 1 98.62 311 ARG B N 1
ATOM 4700 C CA . ARG B 1 311 ? -18.594 -20 -4.449 1 98.62 311 ARG B CA 1
ATOM 4701 C C . ARG B 1 311 ? -19.578 -20.922 -5.176 1 98.62 311 ARG B C 1
ATOM 4703 O O . ARG B 1 311 ? -19.422 -22.141 -5.168 1 98.62 311 ARG B O 1
ATOM 4710 N N . LYS B 1 312 ? -20.609 -20.234 -5.805 1 98.12 312 LYS B N 1
ATOM 4711 C CA . LYS B 1 312 ? -21.688 -21.031 -6.402 1 98.12 312 LYS B CA 1
ATOM 4712 C C . LYS B 1 312 ? -22.094 -20.469 -7.762 1 98.12 312 LYS B C 1
ATOM 4714 O O . LYS B 1 312 ? -21.906 -19.281 -8.023 1 98.12 312 LYS B O 1
ATOM 4719 N N . ILE B 1 313 ? -22.609 -21.391 -8.555 1 97.5 313 ILE B N 1
ATOM 4720 C CA . ILE B 1 313 ? -23.297 -20.953 -9.766 1 97.5 313 ILE B CA 1
ATOM 4721 C C . ILE B 1 313 ? -24.656 -20.344 -9.406 1 97.5 313 ILE B C 1
ATOM 4723 O O . ILE B 1 313 ? -25.266 -20.75 -8.414 1 97.5 313 ILE B O 1
ATOM 4727 N N . ASN B 1 314 ? -25.078 -19.438 -10.195 1 96.81 314 ASN B N 1
ATOM 4728 C CA . ASN B 1 314 ? -26.375 -18.844 -9.914 1 96.81 314 ASN B CA 1
ATOM 4729 C C . ASN B 1 314 ? -27.5 -19.859 -10.023 1 96.81 314 ASN B C 1
ATOM 4731 O O . ASN B 1 314 ? -27.406 -20.797 -10.82 1 96.81 314 ASN B O 1
#

Sequence (628 aa):
MAFYLSMFIIMFSLIGICSADLSSYYYEKSCPKAMYTIKNAVANAVTNERRMGASLLRLHFHDCFVNGCDASVLLDDTSDFTGEKSAKPNSNSIRGFDVIDKIKSQIEKLCPGIVSCADIVAVAARDSVVLLGGPSWTVELGRRDSTTASLDTANSDIPSPSLDLNDLITNFANKGFTAKEMVALSGGHTIGKAQCTTFRARVYNETNIDSSLATSLKSNCPSTGGDDTLSSLDATTPVLFDNHFYKNLVNNKGILHSDQQLYSGGSTDSQVKSYSTNPIAFDADFAKAMVKLGNLSPLTGTNGQIRTNCRKINMAFYLSMFIIMFSLIGICSADLSSYYYEKSCPKAMYTIKNAVANAVTNERRMGASLLRLHFHDCFVNGCDASVLLDDTSDFTGEKSAKPNSNSIRGFDVIDKIKSQIEKLCPGIVSCADIVAVAARDSVVLLGGPSWTVELGRRDSTTASLDTANSDIPSPSLDLNDLITNFANKGFTAKEMVALSGGHTIGKAQCTTFRARVYNETNIDSSLATSLKSNCPSTGGDDTLSSLDATTPVLFDNHFYKNLVNNKGILHSDQQLYSGGSTDSQVKSYSTNPIAFDADFAKAMVKLGNLSPLTGTNGQIRTNCRKIN

Radius of gyration: 28.73 Å; Cα contacts (8 Å, |Δi|>4): 1161; chains: 2; bounding box: 73×105×106 Å

InterPro domains:
  IPR000823 Plant peroxidase [PR00461] (31-50)
  IPR000823 Plant peroxidase [PR00461] (55-75)
  IPR000823 Plant peroxidase [PR00461] (95-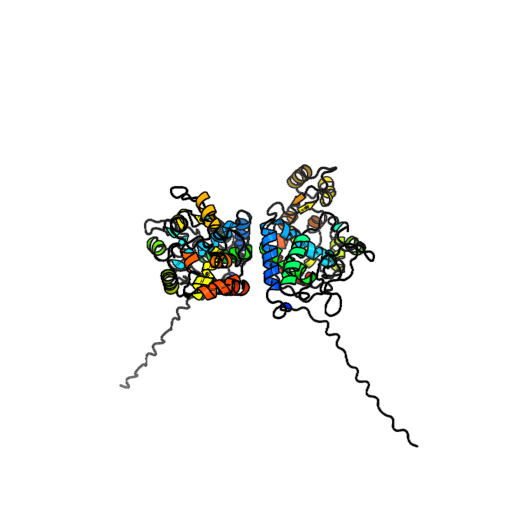108)
  IPR000823 Plant peroxidase [PR00461] (114-124)
  IPR000823 Plant peroxidase [PR00461] (133-148)
  IPR000823 Plant peroxidase [PR00461] (180-192)
  IPR000823 Plant peroxidase [PR00461] (232-247)
  IPR000823 Plant peroxidase [PR00461] (248-265)
  IPR000823 Plant peroxidase [PR00461] (288-301)
  IPR000823 Plant peroxidase [PTHR31388] (20-312)
  IPR002016 Haem peroxidase [PF00141] (39-278)
  IPR002016 Haem peroxidase [PR00458] (53-67)
  IPR002016 Haem peroxidase [PR00458] (115-132)
  IPR002016 Haem peroxidase [PR00458] (133-145)
  IPR002016 Haem peroxidase [PR00458] (181-196)
  IPR002016 Haem peroxidase [PR00458] (234-249)
  IPR002016 Haem peroxidase [PS50873] (21-314)
  IPR010255 Haem peroxidase superfamily [SSF48113] (22-314)
  IPR019793 Peroxidases heam-ligand binding site [PS00435] (181-191)
  IPR019794 Peroxidase, active site [PS00436] (53-64)

Foldseek 3Di:
DDDPPPPPPPPPPPPVPPQVDFALCQCCPQQVCLLVLLLVLLLVVCVVPLLVLLLLLVQQLLCQQQQHLALQQQAPDDPVAHGQCCAPCRDLFRDCSVSLQVSLLVSCVRRNFRAASSQSSLSSNQSSQVSQPADHARFTGFFFHAQHHHNVSSNVQPDALADALVVLQVSVVVLVDHSLLSLLQLLSLLEHKDFLVQQLCPLPPPDLADPVLSVVSCVCRPNDDNRGGIDAQNPPRHSHSWLVNLVCLVVRHGRGNHSVSCCDPDPNNVVSVCCNVCRPVSRVSNNVSSNVSNPRNGHHDPRHGRDSGSHHDD/DPPPPPPPPPPPPPPVPPQVDFALCQCCPQQVCLLVLLLVLLLVVCVVPLLVLLLLLVQQLLCQQQQHLALQQQAPDDPVAHGQCCAPCRDLFRDCSVSLQVSLLVSCVRRNFRAASSQSSLSSNQSSQVSQPADHARFGGFFFHAQYHHNVSSNVQPDALADALVVQQVSVVVLVDHSLLSLLQLLSLLEHKDFLVQQLCPLVPPDLADPVLSVVSCVCRPNDDNRGGIDAQNPPRHSHSWLSNLVCLVVRHGRGNHSVSCCDPDPNNVVSVCCNVCRPVSRVSNNVSSNVSNPRNGHHDPGHGRDSGSHHDD

pLDDT: mean 93.75, std 14.93, range [24.8, 98.94]

Secondary structure (DSSP, 8-state):
----------------------BTTTTTTT-TTHHHHHHHHHHHHHHH-TTHHHHHHHHHHHHHHHHSSSSGGGPPP-SS---STTSTTTTTT---HHHHHHHHHHHHHHSTTTS-HHHHHHHHHHHHHHHTT----PPPB--BB-S---HHHHHHHSPPTT--HHHHHHHHHTTT--HHHHHHHHGGGGS-EEEHHHHHHHHHH-SSS-HHHHHHHHHHS-SSS-TT-EEESSSSSTTS-SSHHHHHHHTT--SSHHHHGGGSSSTTHHHHHHHHH-HHHHHHHHHHHHHHHHTSS-B-TTSSB--SSTTS--/----------------------BTTTTTTT-TTHHHHHHHHHHHHHHH-TTHHHHHHHHHHHHHHHHSSSSGGGPPP-SS---STTSTTTTTT---HHHHHHHHHHHHHHSTTTS-HHHHHHHHHHHHHHHTT----PPPB--BB-S---HHHHHHHSPPTT--HHHHHHHHHTTT--HHHHHHHHGGGGS-EEEHHHHHHHHHH-SSS-HHHHHHHHHHS-SSS-TT-EEES-SSSTTS-SSHHHHHHHTT--SSHHHHGGGSSSTTHHHHHHHHH-HHHHHHHHHHHHHHHHTSS-B-TTSSB--SSTTS--

Organism: Solanum pennellii (NCBI:txid28526)

Solvent-accessible surface area (backbone atoms only — not comparable to full-atom values): 32664 Å² total; per-residue (Å²): 132,90,80,84,81,77,82,77,78,78,77,75,73,75,70,67,76,70,68,54,72,63,29,76,62,60,42,59,81,78,37,64,60,50,67,58,50,43,46,52,49,48,42,52,48,27,71,76,35,56,57,45,25,34,28,30,36,47,42,36,53,60,16,23,50,46,80,11,30,13,37,24,49,48,25,54,67,55,97,88,40,50,20,24,49,72,15,72,84,28,41,97,59,64,46,50,61,67,59,54,47,52,41,43,52,55,41,43,74,74,32,67,75,69,67,19,45,17,39,49,39,54,51,41,20,41,47,23,35,33,47,29,52,33,53,68,64,75,62,66,25,62,36,14,14,47,81,59,44,44,27,66,46,35,53,68,48,45,84,57,52,74,35,48,50,70,55,46,43,49,55,37,39,76,73,74,37,50,60,68,40,47,56,31,53,54,47,60,42,7,25,30,66,40,42,25,74,60,26,42,67,40,61,76,70,54,76,83,46,33,64,71,55,39,53,54,48,42,76,62,28,44,96,71,65,51,54,81,32,71,43,54,45,14,76,90,46,39,69,34,42,55,40,56,36,35,42,27,24,79,61,27,49,37,57,32,47,30,59,27,33,43,46,68,86,48,95,42,29,67,58,39,55,47,26,40,76,31,49,65,60,39,39,53,46,26,31,53,37,49,42,54,48,65,57,30,62,51,28,33,72,82,42,52,39,51,35,78,43,57,45,45,72,121,134,84,80,76,80,77,80,77,75,78,74,75,72,74,71,66,76,69,69,56,72,64,30,76,61,60,40,58,79,78,37,62,59,49,67,57,49,43,44,51,49,48,41,51,46,27,71,76,36,56,58,47,25,33,28,29,36,48,41,35,51,60,18,23,48,46,80,11,31,13,37,23,51,50,26,54,66,54,100,87,38,51,22,24,49,74,16,73,84,28,43,98,60,63,46,50,63,67,58,54,46,52,40,45,52,54,41,43,73,74,33,66,73,68,68,20,46,18,37,50,39,51,49,39,20,41,48,24,35,32,48,29,51,33,54,68,65,76,61,69,24,63,34,13,14,48,83,59,44,45,26,67,47,35,52,68,47,46,84,58,51,73,35,48,50,69,55,46,42,50,56,38,39,75,73,73,37,50,62,70,41,46,57,30,53,55,46,60,43,7,25,29,66,42,41,25,72,60,25,42,69,39,62,76,68,53,79,83,47,33,66,70,56,39,54,54,47,41,74,60,28,45,96,69,65,52,55,81,34,72,44,55,45,14,77,89,44,38,70,36,41,55,39,58,36,36,43,28,23,79,59,28,50,37,58,30,46,30,58,26,34,43,47,68,86,51,96,42,29,66,58,39,54,46,27,39,76,30,50,67,58,38,40,54,46,25,29,54,37,49,42,53,48,64,56,29,62,52,28,32,72,83,41,53,40,53,35,78,45,58,45,44,71,121